Protein AF-A0AAJ7W5K9-F1 (afdb_monomer)

pLDDT: mean 84.94, std 16.73, range [29.72, 98.5]

Solvent-accessible surface area (backbone atoms only — not comparable to full-atom values): 31496 Å² total; per-residue (Å²): 106,70,68,23,54,50,36,10,40,60,56,40,20,33,66,52,28,54,67,78,50,39,48,65,75,85,79,36,46,39,30,51,79,92,48,77,44,82,56,71,60,30,31,34,37,40,25,32,12,73,35,24,55,42,35,50,53,42,47,45,66,69,56,42,80,28,51,64,42,31,40,33,37,27,51,53,60,54,71,65,61,38,67,85,38,70,91,73,50,80,58,95,84,55,58,57,45,77,42,70,26,41,55,98,82,34,57,38,73,62,19,32,53,51,39,50,52,49,49,60,53,29,58,69,40,43,66,81,27,35,38,39,36,35,42,27,45,88,19,57,44,57,69,36,24,50,50,92,76,46,50,72,63,60,54,49,52,54,52,50,52,40,55,76,65,70,50,51,70,69,58,50,48,35,39,54,24,51,56,26,61,39,22,35,18,37,41,43,60,32,24,48,62,20,37,35,38,35,40,30,33,40,33,63,52,84,63,59,78,61,53,52,69,45,9,28,67,26,58,51,86,56,44,79,46,31,54,58,53,32,47,75,71,72,46,48,87,80,51,54,68,54,56,50,53,55,52,69,53,80,72,88,59,101,80,46,87,58,40,43,97,88,52,44,46,73,51,51,49,79,42,79,68,30,38,33,61,56,17,51,47,27,22,40,57,40,29,46,76,71,64,28,42,60,43,83,59,46,42,52,24,51,47,51,42,69,60,48,19,47,53,50,35,45,51,57,49,45,53,50,34,34,74,72,64,76,42,51,72,62,59,45,41,69,73,22,50,80,36,88,47,58,56,43,50,74,69,53,56,62,69,68,61,68,64,82,78,61,43,78,76,18,34,33,42,37,35,16,18,45,60,51,81,75,90,47,90,89,19,44,18,27,55,27,37,48,26,13,45,49,28,3,46,42,36,37,53,48,35,70,76,38,61,73,52,56,50,40,50,56,38,36,39,26,26,29,37,35,5,36,14,70,78,32,67,33,6,18,15,50,18,29,48,52,54,47,56,39,52,56,50,50,42,54,52,39,50,52,53,26,56,54,30,46,54,51,22,59,52,31,48,72,76,41,60,88,39,71,67,26,54,50,34,44,47,54,25,50,53,34,47,54,52,39,54,56,44,66,64,46,32,63,72,57,17,62,76,49,39,25,45,45,61,30,45,57,38,30,54,82,26,71,49,51,35,78,33,55,89,87,71,18,49,50,61,19,47,36,29,31,44,34,40,38,40,42,30,67,69,75,88,84,74,85,72,77,65,76,82,81,73,92,68,94,87,79,71,68,60,72,86,53,93,82,61,79,67,77,52,75,79,86,91,85,79,91,82,85,95,82,92,80,92,78,77,82,80,76,89,43,74,112

Foldseek 3Di:
DLLLLQLLLVLFFLQCLCVVQWDDPLPFWIDGNNDIDGQDLFEEEEEEELSQLNNVQSVCVRNPSSYQAAEYEYAPCSQVVCVVPPVSHRDPPDRYDYHHADDPLAGDVSLQVVLVVLLVVLLPHDLSHEYEYEYEPSGLRSNDHFDPLDDSVLLVVLLVLCVVLVHDPVLSLLLNQLRGCQAQQNSVVSNPPHFYEYEYQAQAFPDDLCCGSRNSRWHDPSNLCNLVSCVVSVNNVVHDPSSNVSSPDDDPDPPPPQADPVRHGPRYHYDHSHAQVSSLVSSCVSCVVVLAAEQEFAQAFEEALLLLLLVVLLLVLVLVCCLVVVDPLVVSQVVQCPRPGTHDDPVSSVVSDDPNVNPASWYKYKYFHAYDWDDLVPAAFASQQLSQLSNLVSNLVSCVVPVVCLLKWKKKHKFFSFLDGDNYLGGHFMHGNCQQVVLVVVLVVLVVVLVVLVVVLVVCCVVPVPDPVNVVSVVSNVVSVVVNVLSVCLRSVNNSVNVHSQSNCCFKPVNPGTHGDDDPRSGSSRGNGMMMMMIMHGDDDPPVPPLDPPDDDPDDFRDDPPPQDSDGGDDDDDDDDDDDDDDDRDDNIDGD

Structure (mmCIF, N/CA/C/O backbone):
data_AF-A0AAJ7W5K9-F1
#
_entry.id   AF-A0AAJ7W5K9-F1
#
loop_
_atom_site.group_PDB
_atom_site.id
_atom_site.type_symbol
_atom_site.label_atom_id
_atom_site.label_alt_id
_atom_site.label_comp_id
_atom_site.label_asym_id
_atom_site.label_entity_id
_atom_site.label_seq_id
_atom_site.pdbx_PDB_ins_code
_atom_site.Cartn_x
_atom_site.Cartn_y
_atom_site.Cartn_z
_atom_site.occupancy
_atom_site.B_iso_or_equiv
_atom_site.auth_seq_id
_atom_site.auth_comp_id
_atom_site.auth_asym_id
_atom_site.auth_atom_id
_atom_site.pdbx_PDB_model_num
ATOM 1 N N . MET A 1 1 ? -10.474 -12.297 10.422 1.00 92.81 1 MET A N 1
ATOM 2 C CA . MET A 1 1 ? -10.130 -11.018 9.755 1.00 92.81 1 MET A CA 1
ATOM 3 C C . MET A 1 1 ? -8.631 -10.937 9.524 1.00 92.81 1 MET A C 1
ATOM 5 O O . MET A 1 1 ? -8.267 -10.873 8.363 1.00 92.81 1 MET A O 1
ATOM 9 N N . LYS A 1 2 ? -7.778 -11.075 10.556 1.00 94.50 2 LYS A N 1
ATOM 10 C CA . LYS A 1 2 ? -6.314 -11.224 10.390 1.00 94.50 2 LYS A CA 1
ATOM 11 C C . LYS A 1 2 ? -5.914 -12.213 9.283 1.00 94.50 2 LYS A C 1
ATOM 13 O O . LYS A 1 2 ? -5.327 -11.788 8.301 1.00 94.50 2 LYS A O 1
ATOM 18 N N . THR A 1 3 ? -6.386 -13.462 9.347 1.00 94.44 3 THR A N 1
ATOM 19 C CA . THR A 1 3 ? -6.136 -14.495 8.315 1.00 94.44 3 THR A CA 1
ATOM 20 C C . THR A 1 3 ? -6.536 -14.078 6.895 1.00 94.44 3 THR A C 1
ATOM 22 O O . THR A 1 3 ? -5.934 -14.515 5.922 1.00 94.44 3 THR A O 1
ATOM 25 N N . ILE A 1 4 ? -7.560 -13.230 6.759 1.00 96.25 4 ILE A N 1
ATOM 26 C CA . ILE A 1 4 ? -8.018 -12.732 5.457 1.00 96.25 4 ILE A CA 1
ATOM 27 C C . ILE A 1 4 ? -7.024 -11.696 4.914 1.00 96.25 4 ILE A C 1
ATOM 29 O O . ILE A 1 4 ? -6.651 -11.788 3.750 1.00 96.25 4 ILE A O 1
ATOM 33 N N . ILE A 1 5 ? -6.565 -10.754 5.749 1.00 96.12 5 ILE A N 1
ATOM 34 C CA . ILE A 1 5 ? -5.514 -9.796 5.364 1.00 96.12 5 ILE A CA 1
ATOM 35 C C . ILE A 1 5 ? -4.203 -10.525 5.057 1.00 96.12 5 ILE A C 1
ATOM 37 O O . ILE A 1 5 ? -3.602 -10.256 4.024 1.00 96.12 5 ILE A O 1
ATOM 41 N N . GLU A 1 6 ? -3.790 -11.478 5.898 1.00 94.50 6 GLU A N 1
ATOM 42 C CA . GLU A 1 6 ? -2.578 -12.283 5.679 1.00 94.50 6 GLU A CA 1
ATOM 43 C C . GLU A 1 6 ? -2.613 -12.996 4.325 1.00 94.50 6 GLU A C 1
ATOM 45 O O . GLU A 1 6 ? -1.640 -12.941 3.582 1.00 94.50 6 GLU A O 1
ATOM 50 N N . ALA A 1 7 ? -3.750 -13.591 3.954 1.00 94.94 7 ALA A N 1
ATOM 51 C CA . ALA A 1 7 ? -3.911 -14.212 2.642 1.00 94.94 7 ALA A CA 1
ATOM 52 C C . ALA A 1 7 ? -3.833 -13.202 1.485 1.00 94.94 7 ALA A C 1
ATOM 54 O O . ALA A 1 7 ? -3.298 -13.527 0.425 1.00 94.94 7 ALA A O 1
ATOM 55 N N . GLY A 1 8 ? -4.341 -11.981 1.683 1.00 95.06 8 GLY A N 1
ATOM 56 C CA . GLY A 1 8 ? -4.181 -10.893 0.722 1.00 95.06 8 GLY A CA 1
ATOM 57 C C . GLY A 1 8 ? -2.715 -10.515 0.515 1.00 95.06 8 GLY A C 1
ATOM 58 O O . GLY A 1 8 ? -2.269 -10.424 -0.623 1.00 95.06 8 GLY A O 1
ATOM 59 N N . VAL A 1 9 ? -1.952 -10.380 1.602 1.00 93.25 9 VAL A N 1
ATOM 60 C CA . VAL A 1 9 ? -0.504 -10.102 1.579 1.00 93.25 9 VAL A CA 1
ATOM 61 C C . VAL A 1 9 ? 0.281 -11.247 0.934 1.00 93.25 9 VAL A C 1
ATOM 63 O O . VAL A 1 9 ? 1.141 -11.004 0.091 1.00 93.25 9 VAL A O 1
ATOM 66 N N . GLU A 1 10 ? -0.037 -12.496 1.276 1.00 91.19 10 GLU A N 1
ATOM 67 C CA . GLU A 1 10 ? 0.596 -13.699 0.720 1.00 91.19 10 GLU A CA 1
ATOM 68 C C . GLU A 1 10 ? 0.421 -13.773 -0.807 1.00 91.19 10 GLU A C 1
ATOM 70 O O . GLU A 1 10 ? 1.362 -14.095 -1.535 1.00 91.19 10 GLU A O 1
ATOM 75 N N . LYS A 1 11 ? -0.772 -13.417 -1.308 1.00 91.94 11 LYS A N 1
ATOM 76 C CA . LYS A 1 11 ? -1.109 -13.419 -2.743 1.00 91.94 11 LYS A CA 1
ATOM 77 C C . LYS A 1 11 ? -0.195 -12.509 -3.569 1.00 91.94 11 LYS A C 1
ATOM 79 O O . LYS A 1 11 ? 0.104 -12.833 -4.717 1.00 91.94 11 LYS A O 1
ATOM 84 N N . VAL A 1 12 ? 0.248 -11.401 -2.977 1.00 91.12 12 VAL A N 1
ATOM 85 C CA . VAL A 1 12 ? 1.093 -10.366 -3.599 1.00 91.12 12 VAL A CA 1
ATOM 86 C C . VAL A 1 12 ? 2.512 -10.351 -3.028 1.00 91.12 12 VAL A C 1
ATOM 88 O O . VAL A 1 12 ? 3.238 -9.365 -3.162 1.00 91.12 12 VAL A O 1
ATOM 91 N N . ASN A 1 13 ? 2.932 -11.424 -2.360 1.00 88.56 13 ASN A N 1
ATOM 92 C CA . ASN A 1 13 ? 4.247 -11.492 -1.743 1.00 88.56 13 ASN A CA 1
ATOM 93 C C . ASN A 1 13 ? 5.349 -11.441 -2.815 1.00 88.56 13 ASN A C 1
ATOM 95 O O . ASN A 1 13 ? 5.382 -12.270 -3.725 1.00 88.56 13 ASN A O 1
ATOM 99 N N . ALA A 1 14 ? 6.290 -10.504 -2.682 1.00 82.00 14 ALA A N 1
ATOM 100 C CA . ALA A 1 14 ? 7.359 -10.272 -3.654 1.00 82.00 14 ALA A CA 1
ATOM 101 C C . ALA A 1 14 ? 8.188 -11.532 -3.979 1.00 82.00 14 ALA A C 1
ATOM 103 O O . ALA A 1 14 ? 8.672 -11.693 -5.096 1.00 82.00 14 ALA A O 1
ATOM 104 N N . SER A 1 15 ? 8.343 -12.455 -3.027 1.00 75.94 15 SER A N 1
ATOM 105 C CA . SER A 1 15 ? 9.139 -13.673 -3.224 1.00 75.94 15 SER A CA 1
ATOM 106 C C . SER A 1 15 ? 8.431 -14.760 -4.044 1.00 75.94 15 SER A C 1
ATOM 108 O O . SER A 1 15 ? 9.099 -15.571 -4.689 1.00 75.94 15 SER A O 1
ATOM 110 N N . THR A 1 16 ? 7.096 -14.780 -4.051 1.00 81.56 16 THR A N 1
ATOM 111 C CA . THR A 1 16 ? 6.290 -15.841 -4.681 1.00 81.56 16 THR A CA 1
ATOM 112 C C . THR A 1 16 ? 5.484 -15.342 -5.874 1.00 81.56 16 THR A C 1
ATOM 114 O O . THR A 1 16 ? 5.253 -16.106 -6.813 1.00 81.56 16 THR A O 1
ATOM 117 N N . VAL A 1 17 ? 5.109 -14.059 -5.896 1.00 86.62 17 VAL A N 1
ATOM 118 C CA . VAL A 1 17 ? 4.252 -13.474 -6.934 1.00 86.62 17 VAL A CA 1
ATOM 119 C C . VAL A 1 17 ? 4.849 -13.656 -8.327 1.00 86.62 17 VAL A C 1
ATOM 121 O O . VAL A 1 17 ? 4.151 -14.041 -9.265 1.00 86.62 17 VAL A O 1
ATOM 124 N N . LEU A 1 18 ? 6.170 -13.505 -8.448 1.00 84.75 18 LEU A N 1
ATOM 125 C CA . LEU A 1 18 ? 6.871 -13.677 -9.712 1.00 84.75 18 LEU A CA 1
ATOM 126 C C . LEU A 1 18 ? 6.739 -15.110 -10.242 1.00 84.75 18 LEU A C 1
ATOM 128 O O . LEU A 1 18 ? 6.499 -15.295 -11.429 1.00 84.75 18 LEU A O 1
ATOM 132 N N . LEU A 1 19 ? 6.831 -16.119 -9.371 1.00 80.31 19 LEU A N 1
ATOM 133 C CA . LEU A 1 19 ? 6.730 -17.534 -9.751 1.00 80.31 19 LEU A CA 1
ATOM 134 C C . LEU A 1 19 ? 5.315 -17.917 -10.207 1.00 80.31 19 LEU A C 1
ATOM 136 O O . LEU A 1 19 ? 5.147 -18.828 -11.014 1.00 80.31 19 LEU A O 1
ATOM 140 N N . ASN A 1 20 ? 4.300 -17.201 -9.720 1.00 83.75 20 ASN A N 1
ATOM 141 C CA . ASN A 1 20 ? 2.912 -17.399 -10.132 1.00 83.75 20 ASN A CA 1
ATOM 142 C C . ASN A 1 20 ? 2.609 -16.740 -11.488 1.00 83.75 20 ASN A C 1
ATOM 144 O O . ASN A 1 20 ? 1.777 -17.240 -12.246 1.00 83.75 20 ASN A O 1
ATOM 148 N N . LYS A 1 21 ? 3.277 -15.621 -11.798 1.00 87.94 21 LYS A N 1
ATOM 149 C CA . LYS A 1 21 ? 3.023 -14.796 -12.995 1.00 87.94 21 LYS A CA 1
ATOM 150 C C . LYS A 1 21 ? 3.964 -15.093 -14.163 1.00 87.94 21 LYS A C 1
ATOM 152 O O . LYS A 1 21 ? 3.601 -14.856 -15.316 1.00 87.94 21 LYS A O 1
ATOM 157 N N . ILE A 1 22 ? 5.162 -15.592 -13.871 1.00 91.12 22 ILE A N 1
ATOM 158 C CA . ILE A 1 22 ? 6.223 -15.843 -14.842 1.00 91.12 22 ILE A CA 1
ATOM 159 C C . ILE A 1 22 ? 6.596 -17.321 -14.810 1.00 91.12 22 ILE A C 1
ATOM 161 O O . ILE A 1 22 ? 7.045 -17.849 -13.795 1.00 91.12 22 ILE A O 1
ATOM 165 N N . LYS A 1 23 ? 6.447 -17.990 -15.954 1.00 92.31 23 LYS A N 1
ATOM 166 C CA . LYS A 1 23 ? 6.770 -19.410 -16.121 1.00 92.31 23 LYS A CA 1
ATOM 167 C C . LYS A 1 23 ? 8.027 -19.564 -16.961 1.00 92.31 23 LYS A C 1
ATOM 169 O O . LYS A 1 23 ? 8.126 -18.978 -18.034 1.00 92.31 23 LYS A O 1
ATOM 174 N N . PHE A 1 24 ? 8.963 -20.387 -16.509 1.00 93.81 24 PHE A N 1
ATOM 175 C CA . PHE A 1 24 ? 10.160 -20.737 -17.270 1.00 93.81 24 PHE A CA 1
ATOM 176 C C . PHE A 1 24 ? 10.166 -22.236 -17.570 1.00 93.81 24 PHE A C 1
ATOM 178 O O . PHE A 1 24 ? 9.921 -23.045 -16.679 1.00 93.81 24 PHE A O 1
ATOM 185 N N . ASP A 1 25 ? 10.457 -22.612 -18.816 1.00 93.38 25 ASP A N 1
ATOM 186 C CA . ASP A 1 25 ? 10.503 -24.017 -19.254 1.00 93.38 25 ASP A CA 1
ATOM 187 C C . ASP A 1 25 ? 11.770 -24.775 -18.802 1.00 93.38 25 ASP A C 1
ATOM 189 O O . ASP A 1 25 ? 11.953 -25.947 -19.133 1.00 93.38 25 ASP A O 1
ATOM 193 N N . GLY A 1 26 ? 12.670 -24.103 -18.076 1.00 90.88 26 GLY A N 1
ATOM 194 C CA . GLY A 1 26 ? 13.946 -24.652 -17.618 1.00 90.88 26 GLY A CA 1
ATOM 195 C C . GLY A 1 26 ? 15.050 -24.659 -18.681 1.00 90.88 26 GLY A C 1
ATOM 196 O O . GLY A 1 26 ? 16.165 -25.090 -18.386 1.00 90.88 26 GLY A O 1
ATOM 197 N N . LYS A 1 27 ? 14.774 -24.202 -19.909 1.00 91.88 27 LYS A N 1
ATOM 198 C CA . LYS A 1 27 ? 15.709 -24.269 -21.041 1.00 91.88 27 LYS A CA 1
ATOM 199 C C . LYS A 1 27 ? 15.953 -22.925 -21.706 1.00 91.88 27 LYS A C 1
ATOM 201 O O . LYS A 1 27 ? 17.101 -22.515 -21.830 1.00 91.88 27 LYS A O 1
ATOM 206 N N . SER A 1 28 ? 14.910 -22.285 -22.225 1.00 94.25 28 SER A N 1
ATOM 207 C CA . SER A 1 28 ? 15.066 -21.065 -23.026 1.00 94.25 28 SER A CA 1
ATOM 208 C C . SER A 1 28 ? 13.799 -20.241 -23.188 1.00 94.25 28 SER A C 1
ATOM 210 O O . SER A 1 28 ? 13.882 -19.155 -23.744 1.00 94.25 28 SER A O 1
ATOM 212 N N . THR A 1 29 ? 12.638 -20.708 -22.739 1.00 96.31 29 THR A N 1
ATOM 213 C CA . THR A 1 29 ? 11.380 -19.986 -22.953 1.00 96.31 29 THR A CA 1
ATOM 214 C C . THR A 1 29 ? 10.863 -19.462 -21.631 1.00 96.31 29 THR A C 1
ATOM 216 O O . THR A 1 29 ? 10.469 -20.234 -20.756 1.00 96.31 29 THR A O 1
ATOM 219 N N . LEU A 1 30 ? 10.841 -18.139 -21.502 1.00 95.75 30 LEU A N 1
ATOM 220 C CA . LEU A 1 30 ? 10.182 -17.441 -20.410 1.00 95.75 30 LEU A CA 1
ATOM 221 C C . LEU A 1 30 ? 8.817 -16.961 -20.891 1.00 95.75 30 LEU A C 1
ATOM 223 O O . LEU A 1 30 ? 8.722 -16.318 -21.930 1.00 95.75 30 LEU A O 1
ATOM 227 N N . THR A 1 31 ? 7.766 -17.267 -20.148 1.00 95.00 31 THR A N 1
ATOM 228 C CA . THR A 1 31 ? 6.405 -16.817 -20.430 1.00 95.00 31 THR A CA 1
ATOM 229 C C . THR A 1 31 ? 5.984 -15.853 -19.334 1.00 95.00 31 THR A C 1
ATOM 231 O O . THR A 1 31 ? 5.966 -16.239 -18.165 1.00 95.00 31 THR A O 1
ATOM 234 N N . VAL A 1 32 ? 5.664 -14.616 -19.702 1.00 92.44 32 VAL A N 1
ATOM 235 C CA . VAL A 1 32 ? 5.084 -13.613 -18.801 1.00 92.44 32 VAL A CA 1
ATOM 236 C C . VAL A 1 32 ? 3.654 -13.388 -19.267 1.00 92.44 32 VAL A C 1
ATOM 238 O O . VAL A 1 32 ? 3.445 -12.961 -20.403 1.00 92.44 32 VAL A O 1
ATOM 241 N N . GLN A 1 33 ? 2.681 -13.731 -18.419 1.00 84.62 33 GLN A N 1
ATOM 242 C CA . GLN A 1 33 ? 1.271 -13.820 -18.825 1.00 84.62 33 GLN A CA 1
ATOM 243 C C . GLN A 1 33 ? 1.122 -14.704 -20.082 1.00 84.62 33 GLN A C 1
ATOM 245 O O . GLN A 1 33 ? 1.426 -15.893 -20.009 1.00 84.62 33 GLN A O 1
ATOM 250 N N . ASP A 1 34 ? 0.736 -14.135 -21.227 1.00 86.44 34 ASP A N 1
ATOM 251 C CA . ASP A 1 34 ? 0.563 -14.857 -22.497 1.00 86.44 34 ASP A CA 1
ATOM 252 C C . ASP A 1 34 ? 1.719 -14.644 -23.494 1.00 86.44 34 ASP A C 1
ATOM 254 O O . ASP A 1 34 ? 1.745 -15.240 -24.574 1.00 86.44 34 ASP A O 1
ATOM 258 N N . THR A 1 35 ? 2.711 -13.817 -23.144 1.00 94.31 35 THR A N 1
ATOM 259 C CA . THR A 1 35 ? 3.829 -13.464 -24.034 1.00 94.31 35 THR A CA 1
ATOM 260 C C . THR A 1 35 ? 5.053 -14.327 -23.757 1.00 94.31 35 THR A C 1
ATOM 262 O O . THR A 1 35 ? 5.442 -14.533 -22.606 1.00 94.31 35 THR A O 1
ATOM 265 N N . LYS A 1 36 ? 5.689 -14.831 -24.820 1.00 95.94 36 LYS A N 1
ATOM 266 C CA . LYS A 1 36 ? 6.873 -15.696 -24.739 1.00 95.94 36 LYS A CA 1
ATOM 267 C C . LYS A 1 36 ? 8.135 -14.959 -25.169 1.00 95.94 36 LYS A C 1
ATOM 269 O O . LYS A 1 36 ? 8.193 -14.388 -26.254 1.00 95.94 36 LYS A O 1
ATOM 274 N N . TYR A 1 37 ? 9.179 -15.087 -24.362 1.00 96.12 37 TYR A N 1
ATOM 275 C CA . TYR A 1 37 ? 10.507 -14.541 -24.602 1.00 96.12 37 TYR A CA 1
ATOM 276 C C . TYR A 1 37 ? 11.535 -15.658 -24.674 1.00 96.12 37 TYR A C 1
ATOM 278 O O . TYR A 1 37 ? 11.587 -16.541 -23.813 1.00 96.12 37 TYR A O 1
ATOM 286 N N . LYS A 1 38 ? 12.388 -15.600 -25.696 1.00 96.38 38 LYS A N 1
ATOM 287 C CA . LYS A 1 38 ? 13.471 -16.561 -25.877 1.00 96.38 38 LYS A CA 1
ATOM 288 C C . LYS A 1 38 ? 14.734 -16.071 -25.174 1.00 96.38 38 LYS A C 1
ATOM 290 O O . LYS A 1 38 ? 15.353 -15.098 -25.593 1.00 96.38 38 LYS A O 1
ATOM 295 N N . LEU A 1 39 ? 15.130 -16.782 -24.129 1.00 95.69 39 LEU A N 1
ATOM 296 C CA . LEU A 1 39 ? 16.337 -16.541 -23.357 1.00 95.69 39 LEU A CA 1
ATOM 297 C C . LEU A 1 39 ? 17.521 -17.300 -23.967 1.00 95.69 39 LEU A C 1
ATOM 299 O O . LEU A 1 39 ? 17.463 -18.506 -24.200 1.00 95.69 39 LEU A O 1
ATOM 303 N N . GLN A 1 40 ? 18.631 -16.599 -24.166 1.00 93.81 40 GLN A N 1
ATOM 304 C CA . GLN A 1 40 ? 19.869 -17.105 -24.766 1.00 93.81 40 GLN A CA 1
ATOM 305 C C . GLN A 1 40 ? 21.089 -16.517 -24.047 1.00 93.81 40 GLN A C 1
ATOM 307 O O . GLN A 1 40 ? 21.958 -15.919 -24.674 1.00 93.81 40 GLN A O 1
ATOM 312 N N . TYR A 1 41 ? 21.147 -16.643 -22.715 1.00 94.56 41 TYR A N 1
ATOM 313 C CA . TYR A 1 41 ? 22.220 -16.041 -21.906 1.00 94.56 41 TYR A CA 1
ATOM 314 C C . TYR A 1 41 ? 22.371 -14.537 -22.159 1.00 94.56 41 TYR A C 1
ATOM 316 O O . TYR A 1 41 ? 23.472 -14.018 -22.275 1.00 94.56 41 TYR A O 1
ATOM 324 N N . ASN A 1 42 ? 21.249 -13.853 -22.328 1.00 95.75 42 ASN A N 1
ATOM 325 C CA . ASN A 1 42 ? 21.120 -12.497 -22.856 1.00 95.75 42 ASN A CA 1
ATOM 326 C C . ASN A 1 42 ? 20.235 -11.626 -21.953 1.00 95.75 42 ASN A C 1
ATOM 328 O O . ASN A 1 42 ? 19.718 -10.610 -22.401 1.00 95.75 42 ASN A O 1
ATOM 332 N N . VAL A 1 43 ? 20.000 -12.057 -20.709 1.00 97.81 43 VAL A N 1
ATOM 333 C CA . VAL A 1 43 ? 19.086 -11.369 -19.799 1.00 97.81 43 VAL A CA 1
ATOM 334 C C . VAL A 1 43 ? 19.861 -10.447 -18.877 1.00 97.81 43 VAL A C 1
ATOM 336 O O . VAL A 1 43 ? 20.842 -10.841 -18.248 1.00 97.81 43 VAL A O 1
ATOM 339 N N . HIS A 1 44 ? 19.386 -9.220 -18.770 1.00 98.12 44 HIS A N 1
ATOM 340 C CA . HIS A 1 44 ? 19.903 -8.178 -17.903 1.00 98.12 44 HIS A CA 1
ATOM 341 C C . HIS A 1 44 ? 18.783 -7.734 -16.974 1.00 98.12 44 HIS A C 1
ATOM 343 O O . HIS A 1 44 ? 17.611 -7.825 -17.333 1.00 98.12 44 HIS A O 1
ATOM 349 N N . MET A 1 45 ? 19.128 -7.259 -15.783 1.00 96.75 45 MET A N 1
ATOM 350 C CA . MET A 1 45 ? 18.132 -6.808 -14.818 1.00 96.75 45 MET A CA 1
ATOM 351 C C . MET A 1 45 ? 18.563 -5.506 -14.165 1.00 96.75 45 MET A C 1
ATOM 353 O O . MET A 1 45 ? 19.705 -5.370 -13.727 1.00 96.75 45 MET A O 1
ATOM 357 N N . ILE A 1 46 ? 17.644 -4.557 -14.069 1.00 96.75 46 ILE A N 1
ATOM 358 C CA . ILE A 1 46 ? 17.821 -3.341 -13.287 1.00 96.75 46 ILE A CA 1
ATOM 359 C C . ILE A 1 46 ? 16.556 -3.141 -12.462 1.00 96.75 46 ILE A C 1
ATOM 361 O O . ILE A 1 46 ? 15.459 -3.258 -12.994 1.00 96.75 46 ILE A O 1
ATOM 365 N N . GLY A 1 47 ? 16.678 -2.862 -11.170 1.00 94.50 47 GLY A N 1
ATOM 366 C CA . GLY A 1 47 ? 15.513 -2.703 -10.313 1.00 94.50 47 GLY A CA 1
ATOM 367 C C . GLY A 1 47 ? 15.688 -1.652 -9.239 1.00 94.50 47 GLY A C 1
ATOM 368 O O . GLY A 1 47 ? 16.777 -1.492 -8.695 1.00 94.50 47 GLY A O 1
ATOM 369 N N . TRP A 1 48 ? 14.602 -0.963 -8.913 1.00 92.25 48 TRP A N 1
ATOM 370 C CA . TRP A 1 48 ? 14.546 -0.007 -7.816 1.00 92.25 48 TRP A CA 1
ATOM 371 C C . TRP A 1 48 ? 13.470 -0.426 -6.822 1.00 92.25 48 TRP A C 1
ATOM 373 O O . TRP A 1 48 ? 12.395 -0.865 -7.229 1.00 92.25 48 TRP A O 1
ATOM 383 N N . GLY A 1 49 ? 13.752 -0.217 -5.535 1.00 88.38 49 GLY A N 1
ATOM 384 C CA . GLY A 1 49 ? 12.762 -0.266 -4.457 1.00 88.38 49 GLY A CA 1
ATOM 385 C C . GLY A 1 49 ? 13.026 -1.350 -3.428 1.00 88.38 49 GLY A C 1
ATOM 386 O O . GLY A 1 49 ? 13.863 -2.226 -3.634 1.00 88.38 49 GLY A O 1
ATOM 387 N N . LYS A 1 50 ? 12.346 -1.271 -2.280 1.00 82.75 50 LYS A N 1
ATOM 388 C CA . LYS A 1 50 ? 12.597 -2.177 -1.144 1.00 82.75 50 LYS A CA 1
ATOM 389 C C . LYS A 1 50 ? 12.352 -3.638 -1.535 1.00 82.75 50 LYS A C 1
ATOM 391 O O . LYS A 1 50 ? 13.155 -4.512 -1.219 1.00 82.75 50 LYS A O 1
ATOM 396 N N . GLU A 1 51 ? 11.289 -3.879 -2.292 1.00 85.44 51 GLU A N 1
ATOM 397 C CA . GLU A 1 51 ? 10.843 -5.196 -2.747 1.00 85.44 51 GLU A CA 1
ATOM 398 C C . GLU A 1 51 ? 11.667 -5.709 -3.941 1.00 85.44 51 GLU A C 1
ATOM 400 O O . GLU A 1 51 ? 11.671 -6.909 -4.226 1.00 85.44 51 GLU A O 1
ATOM 405 N N . ALA A 1 52 ? 12.424 -4.832 -4.617 1.00 87.38 52 ALA A N 1
ATOM 406 C CA . ALA A 1 52 ? 13.229 -5.203 -5.777 1.00 87.38 52 ALA A CA 1
ATOM 407 C C . ALA A 1 52 ? 14.294 -6.255 -5.441 1.00 87.38 52 ALA A C 1
ATOM 409 O O . ALA A 1 52 ? 14.594 -7.086 -6.294 1.00 87.38 52 ALA A O 1
ATOM 410 N N . ILE A 1 53 ? 14.826 -6.273 -4.209 1.00 85.88 53 ILE A N 1
ATOM 411 C CA . ILE A 1 53 ? 15.768 -7.315 -3.758 1.00 85.88 53 ILE A CA 1
ATOM 412 C C . ILE A 1 53 ? 15.122 -8.695 -3.800 1.00 85.88 53 ILE A C 1
ATOM 414 O O . ILE A 1 53 ? 15.710 -9.627 -4.354 1.00 85.88 53 ILE A O 1
ATOM 418 N N . MET A 1 54 ? 13.917 -8.817 -3.239 1.00 84.88 54 MET A N 1
ATOM 419 C CA . MET A 1 54 ? 13.205 -10.091 -3.161 1.00 84.88 54 MET A CA 1
ATOM 420 C C . MET A 1 54 ? 12.804 -10.569 -4.555 1.00 84.88 54 MET A C 1
ATOM 422 O O . MET A 1 54 ? 13.063 -11.720 -4.909 1.00 84.88 54 MET A O 1
ATOM 426 N N . LEU A 1 55 ? 12.265 -9.664 -5.378 1.00 87.94 55 LEU A N 1
ATOM 427 C CA . LEU A 1 55 ? 11.906 -9.966 -6.763 1.00 87.94 55 LEU A CA 1
ATOM 428 C C . LEU A 1 55 ? 13.124 -10.363 -7.593 1.00 87.94 55 LEU A C 1
ATOM 430 O O . LEU A 1 55 ? 13.087 -11.366 -8.299 1.00 87.94 55 LEU A O 1
ATOM 434 N N . GLY A 1 56 ? 14.215 -9.605 -7.501 1.00 89.62 56 GLY A N 1
ATOM 435 C CA . GLY A 1 56 ? 15.415 -9.865 -8.282 1.00 89.62 56 GLY A CA 1
ATOM 436 C C . GLY A 1 56 ? 16.114 -11.162 -7.879 1.00 89.62 56 GLY A C 1
ATOM 437 O O . GLY A 1 56 ? 16.555 -11.906 -8.753 1.00 89.62 56 GLY A O 1
ATOM 438 N N . GLY A 1 57 ? 16.150 -11.489 -6.583 1.00 88.25 57 GLY A N 1
ATOM 439 C CA . GLY A 1 57 ? 16.655 -12.777 -6.102 1.00 88.25 57 GLY A CA 1
ATOM 440 C C . GLY A 1 57 ? 15.794 -13.960 -6.562 1.00 88.25 57 GLY A C 1
ATOM 441 O O . GLY A 1 57 ? 16.323 -14.970 -7.034 1.00 88.25 57 GLY A O 1
ATOM 442 N N . ALA A 1 58 ? 14.463 -13.830 -6.494 1.00 87.56 58 ALA A N 1
ATOM 443 C CA . ALA A 1 58 ? 13.538 -14.839 -7.013 1.00 87.56 58 ALA A CA 1
ATOM 444 C C . ALA A 1 58 ? 13.673 -15.006 -8.536 1.00 87.56 58 ALA A C 1
ATOM 446 O O . ALA A 1 58 ? 13.685 -16.131 -9.041 1.00 87.56 58 ALA A O 1
ATOM 447 N N . PHE A 1 59 ? 13.846 -13.901 -9.263 1.00 90.62 59 PHE A N 1
ATOM 448 C CA . PHE A 1 59 ? 14.043 -13.898 -10.708 1.00 90.62 59 PHE A CA 1
ATOM 449 C C . PHE A 1 59 ? 15.360 -14.569 -11.110 1.00 90.62 59 PHE A C 1
ATOM 451 O O . PHE A 1 59 ? 15.356 -15.450 -11.968 1.00 90.62 59 PHE A O 1
ATOM 458 N N . GLU A 1 60 ? 16.476 -14.237 -10.452 1.00 91.62 60 GLU A N 1
ATOM 459 C CA . GLU A 1 60 ? 17.766 -14.904 -10.673 1.00 91.62 60 GLU A CA 1
ATOM 460 C C . GLU A 1 60 ? 17.669 -16.410 -10.406 1.00 91.62 60 GLU A C 1
ATOM 462 O O . GLU A 1 60 ? 18.179 -17.207 -11.193 1.00 91.62 60 GLU A O 1
ATOM 467 N N . LYS A 1 61 ? 16.962 -16.823 -9.347 1.00 89.31 61 LYS A N 1
ATOM 468 C CA . LYS A 1 61 ? 16.720 -18.245 -9.067 1.00 89.31 61 LYS A CA 1
ATOM 469 C C . LYS A 1 61 ? 15.911 -18.925 -10.176 1.00 89.31 61 LYS A C 1
ATOM 471 O O . LYS A 1 61 ? 16.186 -20.082 -10.486 1.00 89.31 61 LYS A O 1
ATOM 476 N N . LEU A 1 62 ? 14.938 -18.225 -10.761 1.00 90.38 62 LEU A N 1
ATOM 477 C CA . LEU A 1 62 ? 14.073 -18.751 -11.818 1.00 90.38 62 LEU A CA 1
ATOM 478 C C . LEU A 1 62 ? 14.826 -18.961 -13.140 1.00 90.38 62 LEU A C 1
ATOM 480 O O . LEU A 1 62 ? 14.713 -20.029 -13.737 1.00 90.38 62 LEU A O 1
ATOM 484 N N . ILE A 1 63 ? 15.587 -17.962 -13.603 1.00 92.44 63 ILE A N 1
ATOM 485 C CA . ILE A 1 63 ? 16.240 -18.001 -14.928 1.00 92.44 63 ILE A CA 1
ATOM 486 C C . ILE A 1 63 ? 17.703 -18.467 -14.881 1.00 92.44 63 ILE A C 1
ATOM 488 O O . ILE A 1 63 ? 18.303 -18.774 -15.915 1.00 92.44 63 ILE A O 1
ATOM 492 N N . GLY A 1 64 ? 18.301 -18.513 -13.691 1.00 90.75 64 GLY A N 1
ATOM 493 C CA . GLY A 1 64 ? 19.658 -18.983 -13.441 1.00 90.75 64 GLY A CA 1
ATOM 494 C C . GLY A 1 64 ? 20.697 -18.321 -14.345 1.00 90.75 64 GLY A C 1
ATOM 495 O O . GLY A 1 64 ? 20.789 -17.100 -14.462 1.00 90.75 64 GLY A O 1
ATOM 496 N N . LYS A 1 65 ? 21.474 -19.158 -15.037 1.00 92.19 65 LYS A N 1
ATOM 497 C CA . LYS A 1 65 ? 22.576 -18.753 -15.925 1.00 92.19 65 LYS A CA 1
ATOM 498 C C . LYS A 1 65 ? 22.169 -17.847 -17.095 1.00 92.19 65 LYS A C 1
ATOM 500 O O . LYS A 1 65 ? 23.054 -17.306 -17.750 1.00 92.19 65 LYS A O 1
ATOM 505 N N . HIS A 1 66 ? 20.872 -17.688 -17.377 1.00 95.69 66 HIS A N 1
ATOM 506 C CA . HIS A 1 66 ? 20.418 -16.753 -18.405 1.00 95.69 66 HIS A CA 1
ATOM 507 C C . HIS A 1 66 ? 20.608 -15.288 -18.001 1.00 95.69 66 HIS A C 1
ATOM 509 O O . HIS A 1 66 ? 20.769 -14.447 -18.889 1.00 95.69 66 HIS A O 1
ATOM 515 N N . LEU A 1 67 ? 20.637 -14.993 -16.694 1.00 96.25 67 LEU A N 1
ATOM 516 C CA . LEU A 1 67 ? 21.002 -13.678 -16.182 1.00 96.25 67 LEU A CA 1
ATOM 517 C C . LEU A 1 67 ? 22.498 -13.442 -16.429 1.00 96.25 67 LEU A C 1
ATOM 519 O O . LEU A 1 67 ? 23.343 -14.177 -15.929 1.00 96.25 67 LEU A O 1
ATOM 523 N N . LYS A 1 68 ? 22.846 -12.408 -17.192 1.00 96.25 68 LYS A N 1
ATOM 524 C CA . LYS A 1 68 ? 24.226 -11.942 -17.382 1.00 96.25 68 LYS A CA 1
ATOM 525 C C . LYS A 1 68 ? 24.662 -11.045 -16.230 1.00 96.25 68 LYS A C 1
ATOM 527 O O . LYS A 1 68 ? 25.742 -11.241 -15.677 1.00 96.25 68 LYS A O 1
ATOM 532 N N . LYS A 1 69 ? 23.828 -10.059 -15.885 1.00 95.81 69 LYS A N 1
ATOM 533 C CA . LYS A 1 69 ? 24.115 -9.045 -14.866 1.00 95.81 69 LYS A CA 1
ATOM 534 C C . LYS A 1 69 ? 22.826 -8.433 -14.324 1.00 95.81 69 LYS A C 1
ATOM 536 O O . LYS A 1 69 ? 21.916 -8.136 -15.098 1.00 95.81 69 LYS A O 1
ATOM 541 N N . GLY A 1 70 ? 22.795 -8.189 -13.017 1.00 95.50 70 GLY A N 1
ATOM 542 C CA . GLY A 1 70 ? 21.741 -7.432 -12.346 1.00 95.50 70 GLY A CA 1
ATOM 543 C C . GLY A 1 70 ? 22.266 -6.185 -11.630 1.00 95.50 70 GLY A C 1
ATOM 544 O O . GLY A 1 70 ? 23.406 -6.180 -11.166 1.00 95.50 70 GLY A O 1
ATOM 545 N N . TRP A 1 71 ? 21.427 -5.159 -11.497 1.00 95.25 71 TRP A N 1
ATOM 546 C CA . TRP A 1 71 ? 21.624 -4.003 -10.617 1.00 95.25 71 TRP A CA 1
ATOM 547 C C . TRP A 1 71 ? 20.348 -3.767 -9.808 1.00 95.25 71 TRP A C 1
ATOM 549 O O . TRP A 1 71 ? 19.318 -3.459 -10.396 1.00 95.25 71 TRP A O 1
ATOM 559 N N . LEU A 1 72 ? 20.393 -3.900 -8.483 1.00 93.25 72 LEU A N 1
ATOM 560 C CA . LEU A 1 72 ? 19.240 -3.650 -7.610 1.00 93.25 72 LEU A CA 1
ATOM 561 C C . LEU A 1 72 ? 19.557 -2.524 -6.631 1.00 93.25 72 LEU A C 1
ATOM 563 O O . LEU A 1 72 ? 20.545 -2.578 -5.897 1.00 93.25 72 LEU A O 1
ATOM 567 N N . ILE A 1 73 ? 18.718 -1.496 -6.648 1.00 92.75 73 ILE A N 1
ATOM 568 C CA . ILE A 1 73 ? 18.922 -0.230 -5.960 1.00 92.75 73 ILE A CA 1
ATOM 569 C C . ILE A 1 73 ? 17.850 -0.101 -4.889 1.00 92.75 73 ILE A C 1
ATOM 571 O O . ILE A 1 73 ? 16.655 -0.106 -5.183 1.00 92.75 73 ILE A O 1
ATOM 575 N N . VAL A 1 74 ? 18.283 0.037 -3.642 1.00 89.69 74 VAL A N 1
ATOM 576 C CA . VAL A 1 74 ? 17.401 0.026 -2.472 1.00 89.69 74 VAL A CA 1
ATOM 577 C C . VAL A 1 74 ? 17.707 1.176 -1.522 1.00 89.69 74 VAL A C 1
ATOM 579 O O . VAL A 1 74 ? 18.829 1.694 -1.542 1.00 89.69 74 VAL A O 1
ATOM 582 N N . PRO A 1 75 ? 16.756 1.569 -0.654 1.00 88.56 75 PRO A N 1
ATOM 583 C CA . PRO A 1 75 ? 17.048 2.513 0.415 1.00 88.56 75 PRO A CA 1
ATOM 584 C C . PRO A 1 75 ? 18.209 2.038 1.293 1.00 88.56 75 PRO A C 1
ATOM 586 O O . PRO A 1 75 ? 18.374 0.839 1.545 1.00 88.56 75 PRO A O 1
ATOM 589 N N . ARG A 1 76 ? 18.989 2.978 1.818 1.00 87.00 76 ARG A N 1
ATOM 590 C CA . ARG A 1 76 ? 20.037 2.683 2.799 1.00 87.00 76 ARG A CA 1
ATOM 591 C C . ARG A 1 76 ? 19.466 1.951 4.024 1.00 87.00 76 ARG A C 1
ATOM 593 O O . ARG A 1 76 ? 18.350 2.236 4.451 1.00 87.00 76 ARG A O 1
ATOM 600 N N . LYS A 1 77 ? 20.250 1.020 4.586 1.00 82.56 77 LYS A N 1
ATOM 601 C CA . LYS A 1 77 ? 19.881 0.080 5.666 1.00 82.56 77 LYS A CA 1
ATOM 602 C C . LYS A 1 77 ? 18.949 -1.070 5.257 1.00 82.56 77 LYS A C 1
ATOM 604 O O . LYS A 1 77 ? 18.665 -1.915 6.102 1.00 82.56 77 LYS A O 1
ATOM 609 N N . THR A 1 78 ? 18.490 -1.155 4.006 1.00 80.75 78 THR A N 1
ATOM 610 C CA . THR A 1 78 ? 17.658 -2.288 3.559 1.00 80.75 78 THR A CA 1
ATOM 611 C C . THR A 1 78 ? 18.407 -3.615 3.686 1.00 80.75 78 THR A C 1
ATOM 613 O O . THR A 1 78 ? 17.901 -4.539 4.311 1.00 80.75 78 THR A O 1
ATOM 616 N N . ILE A 1 79 ? 19.636 -3.700 3.172 1.00 78.94 79 ILE A N 1
ATOM 617 C CA . ILE A 1 79 ? 20.478 -4.903 3.249 1.00 78.94 79 ILE A CA 1
ATOM 618 C C . ILE A 1 79 ? 20.904 -5.152 4.694 1.00 78.94 79 ILE A C 1
ATOM 620 O O . ILE A 1 79 ? 20.897 -6.294 5.141 1.00 78.94 79 ILE A O 1
ATOM 624 N N . PHE A 1 80 ? 21.232 -4.096 5.449 1.00 77.19 80 PHE A N 1
ATOM 625 C CA . PHE A 1 80 ? 21.537 -4.224 6.878 1.00 77.19 80 PHE A CA 1
ATOM 626 C C . PHE A 1 80 ? 20.388 -4.901 7.641 1.00 77.19 80 PHE A C 1
ATOM 628 O O . PHE A 1 80 ? 20.611 -5.857 8.377 1.00 77.19 80 PHE A O 1
ATOM 635 N N . ASN A 1 81 ? 19.145 -4.475 7.404 1.00 73.50 81 ASN A N 1
ATOM 636 C CA . ASN A 1 81 ? 17.972 -5.054 8.057 1.00 73.50 81 ASN A CA 1
ATOM 637 C C . ASN A 1 81 ? 17.724 -6.520 7.660 1.00 73.50 81 ASN A C 1
ATOM 639 O O . ASN A 1 81 ? 17.144 -7.270 8.447 1.00 73.50 81 ASN A O 1
ATOM 643 N N . MET A 1 82 ? 18.197 -6.947 6.484 1.00 72.62 82 MET A N 1
ATOM 644 C CA . MET A 1 82 ? 18.100 -8.339 6.034 1.00 72.62 82 MET A CA 1
ATOM 645 C C . MET A 1 82 ? 19.028 -9.296 6.789 1.00 72.62 82 MET A C 1
ATOM 647 O O . MET A 1 82 ? 18.791 -10.498 6.741 1.00 72.62 82 MET A O 1
ATOM 651 N N . TRP A 1 83 ? 20.036 -8.817 7.529 1.00 69.81 83 TRP A N 1
ATOM 652 C CA . TRP A 1 83 ? 20.877 -9.691 8.366 1.00 69.81 83 TRP A CA 1
ATOM 653 C C . TRP A 1 83 ? 20.087 -10.428 9.447 1.00 69.81 83 TRP A C 1
ATOM 655 O O . TRP A 1 83 ? 20.499 -11.499 9.887 1.00 69.81 83 TRP A O 1
ATOM 665 N N . ASN A 1 84 ? 18.917 -9.907 9.816 1.00 65.75 84 ASN A N 1
ATOM 666 C CA . ASN A 1 84 ? 17.990 -10.595 10.709 1.00 65.75 84 ASN A CA 1
ATOM 667 C C . ASN A 1 84 ? 17.380 -11.864 10.073 1.00 65.75 84 ASN A C 1
ATOM 669 O O . ASN A 1 84 ? 16.766 -12.659 10.778 1.00 65.75 84 ASN A O 1
ATOM 673 N N . TYR A 1 85 ? 17.561 -12.074 8.760 1.00 66.06 85 TYR A N 1
ATOM 674 C CA . TYR A 1 85 ? 16.991 -13.177 7.984 1.00 66.06 85 TYR A CA 1
ATOM 675 C C . TYR A 1 85 ? 17.976 -13.707 6.930 1.00 66.06 85 TYR A C 1
ATOM 677 O O . TYR A 1 85 ? 17.871 -13.389 5.741 1.00 66.06 85 TYR A O 1
ATOM 685 N N . PRO A 1 86 ? 18.920 -14.578 7.331 1.00 65.31 86 PRO A N 1
ATOM 686 C CA . PRO A 1 86 ? 19.968 -15.081 6.444 1.00 65.31 86 PRO A CA 1
ATOM 687 C C . PRO A 1 86 ? 19.451 -15.787 5.183 1.00 65.31 86 PRO A C 1
ATOM 689 O O . PRO A 1 86 ? 20.119 -15.769 4.154 1.00 65.31 86 PRO A O 1
ATOM 692 N N . SER A 1 87 ? 18.251 -16.376 5.232 1.00 63.94 87 SER A N 1
ATOM 693 C CA . SER A 1 87 ? 17.605 -17.029 4.084 1.00 63.94 87 SER A CA 1
ATOM 694 C C . SER A 1 87 ? 17.216 -16.067 2.957 1.00 63.94 87 SER A C 1
ATOM 696 O O . SER A 1 87 ? 16.952 -16.517 1.842 1.00 63.94 87 SER A O 1
ATOM 698 N N . TRP A 1 88 ? 17.172 -14.762 3.232 1.00 64.69 88 TRP A N 1
ATOM 699 C CA . TRP A 1 88 ? 16.847 -13.722 2.257 1.00 64.69 88 TRP A CA 1
ATOM 700 C C . TRP A 1 88 ? 18.085 -13.019 1.714 1.00 64.69 88 TRP A C 1
ATOM 702 O O . TRP A 1 88 ? 17.981 -12.275 0.739 1.00 64.69 88 TRP A O 1
ATOM 712 N N . LEU A 1 89 ? 19.255 -13.242 2.320 1.00 66.81 89 LEU A N 1
ATOM 713 C CA . LEU A 1 89 ? 20.486 -12.624 1.857 1.00 66.81 89 LEU A CA 1
ATOM 714 C C . LEU A 1 89 ? 20.818 -13.079 0.428 1.00 66.81 89 LEU A C 1
ATOM 716 O O . LEU A 1 89 ? 20.610 -14.247 0.076 1.00 66.81 89 LEU A O 1
ATOM 720 N N . PRO A 1 90 ? 21.368 -12.173 -0.400 1.00 66.88 90 PRO A N 1
ATOM 721 C CA . PRO A 1 90 ? 21.893 -12.546 -1.700 1.00 66.88 90 PRO A CA 1
ATOM 722 C C . PRO A 1 90 ? 22.902 -13.683 -1.572 1.00 66.88 90 PRO A C 1
ATOM 724 O O . PRO A 1 90 ? 23.710 -13.715 -0.640 1.00 66.88 90 PRO A O 1
ATOM 727 N N . LYS A 1 91 ? 22.893 -14.605 -2.535 1.00 71.31 91 LYS A N 1
ATOM 728 C CA . LYS A 1 91 ? 23.916 -15.649 -2.589 1.00 71.31 91 LYS A CA 1
ATOM 729 C C . LYS A 1 91 ? 25.289 -15.030 -2.844 1.00 71.31 91 LYS A C 1
ATOM 731 O O . LYS A 1 91 ? 25.401 -14.044 -3.569 1.00 71.31 91 LYS A O 1
ATOM 736 N N . LEU A 1 92 ? 26.337 -15.661 -2.316 1.00 68.19 92 LEU A N 1
ATOM 737 C CA . LEU A 1 92 ? 27.723 -15.227 -2.529 1.00 68.19 92 LEU A CA 1
ATOM 738 C C . LEU A 1 92 ? 28.131 -15.223 -4.016 1.00 68.19 92 LEU A C 1
ATOM 740 O O . LEU A 1 92 ? 28.991 -14.440 -4.404 1.00 68.19 92 LEU A O 1
ATOM 744 N N . ASP A 1 93 ? 27.507 -16.062 -4.848 1.00 80.62 93 ASP A N 1
ATOM 745 C CA . ASP A 1 93 ? 27.763 -16.206 -6.288 1.00 80.62 93 ASP A CA 1
ATOM 746 C C . ASP A 1 93 ? 26.755 -15.456 -7.183 1.00 80.62 93 ASP A C 1
ATOM 748 O O . ASP A 1 93 ? 26.672 -15.711 -8.388 1.00 80.62 93 ASP A O 1
ATOM 752 N N . THR A 1 94 ? 25.980 -14.528 -6.613 1.00 88.44 94 THR A N 1
ATOM 753 C CA . THR A 1 94 ? 24.980 -13.750 -7.355 1.00 88.44 94 THR A CA 1
ATOM 754 C C . THR A 1 94 ? 25.594 -12.906 -8.476 1.00 88.44 94 THR A C 1
ATOM 756 O O . THR A 1 94 ? 26.663 -12.302 -8.354 1.00 88.44 94 THR A O 1
ATOM 759 N N . ARG A 1 95 ? 24.866 -12.805 -9.590 1.00 92.50 95 ARG A N 1
ATOM 760 C CA . ARG A 1 95 ? 25.182 -11.931 -10.732 1.00 92.50 95 ARG A CA 1
ATOM 761 C C . ARG A 1 95 ? 24.633 -10.520 -10.544 1.00 92.50 95 ARG A C 1
ATOM 763 O O . ARG A 1 95 ? 24.800 -9.661 -11.420 1.00 92.50 95 ARG A O 1
ATOM 770 N N . ILE A 1 96 ? 23.972 -10.273 -9.418 1.00 93.00 96 ILE A N 1
ATOM 771 C CA . ILE A 1 96 ? 23.324 -9.019 -9.076 1.00 93.00 96 ILE A CA 1
ATOM 772 C C . ILE A 1 96 ? 24.276 -8.153 -8.251 1.00 93.00 96 ILE A C 1
ATOM 774 O O . ILE A 1 96 ? 24.834 -8.569 -7.241 1.00 93.00 96 ILE A O 1
ATOM 778 N N . THR A 1 97 ? 24.439 -6.902 -8.664 1.00 92.44 97 THR A N 1
ATOM 779 C CA . THR A 1 97 ? 25.059 -5.868 -7.839 1.00 92.44 97 THR A CA 1
ATOM 780 C C . THR A 1 97 ? 23.980 -5.136 -7.055 1.00 92.44 97 THR A C 1
ATOM 782 O O . THR A 1 97 ? 23.074 -4.547 -7.641 1.00 92.44 97 THR A O 1
ATOM 785 N N . TYR A 1 98 ? 24.105 -5.149 -5.731 1.00 90.50 98 TYR A N 1
ATOM 786 C CA . TYR A 1 98 ? 23.207 -4.447 -4.821 1.00 90.50 98 TYR A CA 1
ATOM 787 C C . TYR A 1 98 ? 23.790 -3.085 -4.445 1.00 90.50 98 TYR A C 1
ATOM 789 O O . TYR A 1 98 ? 24.971 -2.979 -4.108 1.00 90.50 98 TYR A O 1
ATOM 797 N N . ALA A 1 99 ? 22.964 -2.043 -4.486 1.00 90.88 99 ALA A N 1
ATOM 798 C CA . ALA A 1 99 ? 23.355 -0.692 -4.116 1.00 90.88 99 ALA A CA 1
ATOM 799 C C . ALA A 1 99 ? 22.345 -0.077 -3.144 1.00 90.88 99 ALA A C 1
ATOM 801 O O . ALA A 1 99 ? 21.224 0.263 -3.511 1.00 90.88 99 ALA A O 1
ATOM 802 N N . GLU A 1 100 ? 22.780 0.114 -1.902 1.00 91.06 100 GLU A N 1
ATOM 803 C CA . GLU A 1 100 ? 22.073 0.946 -0.929 1.00 91.06 100 GLU A CA 1
ATOM 804 C C . GLU A 1 100 ? 22.345 2.426 -1.189 1.00 91.06 100 GLU A C 1
ATOM 806 O O . GLU A 1 100 ? 23.509 2.848 -1.156 1.00 91.06 100 GLU A O 1
ATOM 811 N N . VAL A 1 101 ? 21.291 3.204 -1.419 1.00 91.38 101 VAL A N 1
ATOM 812 C CA . VAL A 1 101 ? 21.368 4.633 -1.744 1.00 91.38 101 VAL A CA 1
ATOM 813 C C . VAL A 1 101 ? 20.342 5.448 -0.953 1.00 91.38 101 VAL A C 1
ATOM 815 O O . VAL A 1 101 ? 19.424 4.898 -0.340 1.00 91.38 101 VAL A O 1
ATOM 818 N N . GLY A 1 102 ? 20.510 6.767 -0.973 1.00 87.88 102 GLY A N 1
ATOM 819 C CA . GLY A 1 102 ? 19.607 7.715 -0.334 1.00 87.88 102 GLY A CA 1
ATOM 820 C C . GLY A 1 102 ? 19.879 7.950 1.154 1.00 87.88 102 GLY A C 1
ATOM 821 O O . GLY A 1 102 ? 20.416 7.104 1.877 1.00 87.88 102 GLY A O 1
ATOM 822 N N . THR A 1 103 ? 19.482 9.134 1.610 1.00 84.31 103 THR A N 1
ATOM 823 C CA . THR A 1 103 ? 19.582 9.605 2.998 1.00 84.31 103 THR A CA 1
ATOM 824 C C . THR A 1 103 ? 18.236 10.205 3.381 1.00 84.31 103 THR A C 1
ATOM 826 O O . THR A 1 103 ? 17.711 11.029 2.636 1.00 84.31 103 THR A O 1
ATOM 829 N N . ASP A 1 104 ? 17.654 9.759 4.497 1.00 75.81 104 ASP A N 1
ATOM 830 C CA . ASP A 1 104 ? 16.363 10.248 5.012 1.00 75.81 104 ASP A CA 1
ATOM 831 C C . ASP A 1 104 ? 15.242 10.262 3.955 1.00 75.81 104 ASP A C 1
ATOM 833 O O . ASP A 1 104 ? 14.499 11.227 3.795 1.00 75.81 104 ASP A O 1
ATOM 837 N N . GLY A 1 105 ? 15.170 9.188 3.160 1.00 73.88 105 GLY A N 1
ATOM 838 C CA . GLY A 1 105 ? 14.172 9.024 2.098 1.00 73.88 105 GLY A CA 1
ATOM 839 C C . GLY A 1 105 ? 14.423 9.843 0.825 1.00 73.88 105 GLY A C 1
ATOM 840 O O . GLY A 1 105 ? 13.644 9.735 -0.113 1.00 73.88 105 GLY A O 1
ATOM 841 N N . LYS A 1 106 ? 15.508 10.624 0.747 1.00 84.81 106 LYS A N 1
ATOM 842 C CA . LYS A 1 106 ? 15.848 11.467 -0.413 1.00 84.81 106 LYS A CA 1
ATOM 843 C C . LYS A 1 106 ? 17.055 10.916 -1.182 1.00 84.81 106 LYS A C 1
ATOM 845 O O . LYS A 1 106 ? 17.921 10.282 -0.571 1.00 84.81 106 LYS A O 1
ATOM 850 N N . PRO A 1 107 ? 17.166 11.170 -2.501 1.00 88.12 107 PRO A N 1
ATOM 851 C CA . PRO A 1 107 ? 18.348 10.790 -3.263 1.00 88.12 107 PRO A CA 1
ATOM 852 C C . PRO A 1 107 ? 19.584 11.546 -2.786 1.00 88.12 107 PRO A C 1
ATOM 854 O O . PRO A 1 107 ? 19.536 12.735 -2.479 1.00 88.12 107 PRO A O 1
ATOM 857 N N . ASP A 1 108 ? 20.706 10.843 -2.797 1.00 90.81 108 ASP A N 1
ATOM 858 C CA . ASP A 1 108 ? 22.035 11.352 -2.478 1.00 90.81 108 ASP A CA 1
ATOM 859 C C . ASP A 1 108 ? 22.982 11.222 -3.685 1.00 90.81 108 ASP A C 1
ATOM 861 O O . ASP A 1 108 ? 22.611 10.719 -4.748 1.00 90.81 108 ASP A O 1
ATOM 865 N N . GLU A 1 109 ? 24.233 11.657 -3.536 1.00 93.00 109 GLU A N 1
ATOM 866 C CA . GLU A 1 109 ? 25.232 11.558 -4.612 1.00 93.00 109 GLU A CA 1
ATOM 867 C C . GLU A 1 109 ? 25.471 10.113 -5.072 1.00 93.00 109 GLU A C 1
ATOM 869 O O . GLU A 1 109 ? 25.663 9.858 -6.262 1.00 93.00 109 GLU A O 1
ATOM 874 N N . LYS A 1 110 ? 25.369 9.140 -4.157 1.00 93.12 110 LYS A N 1
ATOM 875 C CA . LYS A 1 110 ? 25.478 7.715 -4.493 1.00 93.12 110 LYS A CA 1
ATOM 876 C C . LYS A 1 110 ? 24.329 7.257 -5.395 1.00 93.12 110 LYS A C 1
ATOM 878 O O . LYS A 1 110 ? 24.552 6.470 -6.314 1.00 93.12 110 LYS A O 1
ATOM 883 N N . SER A 1 111 ? 23.120 7.782 -5.183 1.00 92.81 111 SER A N 1
ATOM 884 C CA . SER A 1 111 ? 21.966 7.549 -6.064 1.00 92.81 111 SER A CA 1
ATOM 885 C C . SER A 1 111 ? 22.284 7.984 -7.500 1.00 92.81 111 SER A C 1
ATOM 887 O O . SER A 1 111 ? 22.064 7.231 -8.452 1.00 92.81 111 SER A O 1
ATOM 889 N N . VAL A 1 112 ? 22.897 9.162 -7.654 1.00 95.00 112 VAL A N 1
ATOM 890 C CA . VAL A 1 112 ? 23.289 9.700 -8.962 1.00 95.00 112 VAL A CA 1
ATOM 891 C C . VAL A 1 112 ? 24.439 8.912 -9.590 1.00 95.00 112 VAL A C 1
ATOM 893 O O . VAL A 1 112 ? 24.394 8.624 -10.788 1.00 95.00 112 VAL A O 1
ATOM 896 N N . GLU A 1 113 ? 25.462 8.557 -8.812 1.00 95.31 113 GLU A N 1
ATOM 897 C CA . GLU A 1 113 ? 26.606 7.757 -9.261 1.00 95.31 113 GLU A CA 1
ATOM 898 C C . GLU A 1 113 ? 26.151 6.415 -9.851 1.00 95.31 113 GLU A C 1
ATOM 900 O O . GLU A 1 113 ? 26.514 6.067 -10.979 1.00 95.31 113 GLU A O 1
ATOM 905 N N . ILE A 1 114 ? 25.310 5.686 -9.113 1.00 94.75 114 ILE A N 1
ATOM 906 C CA . ILE A 1 114 ? 24.743 4.409 -9.552 1.00 94.75 114 ILE A CA 1
ATOM 907 C C . ILE A 1 114 ? 23.844 4.613 -10.772 1.00 94.75 114 ILE A C 1
ATOM 909 O O . ILE A 1 114 ? 23.964 3.868 -11.744 1.00 94.75 114 ILE A O 1
ATOM 913 N N . GLY A 1 115 ? 23.020 5.665 -10.782 1.00 94.62 115 GLY A N 1
ATOM 914 C CA . GLY A 1 115 ? 22.209 6.024 -11.942 1.00 94.62 115 GLY A CA 1
ATOM 915 C C . GLY A 1 115 ? 23.040 6.226 -13.214 1.00 94.62 115 GLY A C 1
ATOM 916 O O . GLY A 1 115 ? 22.683 5.709 -14.269 1.00 94.62 115 GLY A O 1
ATOM 917 N N . ARG A 1 116 ? 24.195 6.900 -13.124 1.00 95.38 116 ARG A N 1
ATOM 918 C CA . ARG A 1 116 ? 25.110 7.079 -14.267 1.00 95.38 116 ARG A CA 1
ATOM 919 C C . ARG A 1 116 ? 25.711 5.754 -14.730 1.00 95.38 116 ARG A C 1
ATOM 921 O O . ARG A 1 116 ? 25.732 5.501 -15.930 1.00 95.38 116 ARG A O 1
ATOM 928 N N . LYS A 1 117 ? 26.146 4.893 -13.803 1.00 96.31 117 LYS A N 1
ATOM 929 C CA . LYS A 1 117 ? 26.657 3.548 -14.131 1.00 96.31 117 LYS A CA 1
ATOM 930 C C . LYS A 1 117 ? 25.612 2.712 -14.872 1.00 96.31 117 LYS A C 1
ATOM 932 O O . LYS A 1 117 ? 25.946 2.052 -15.850 1.00 96.31 117 LYS A O 1
ATOM 937 N N . ILE A 1 118 ? 24.353 2.787 -14.446 1.00 96.12 118 ILE A N 1
ATOM 938 C CA . ILE A 1 118 ? 23.226 2.110 -15.096 1.00 96.12 118 ILE A CA 1
ATOM 939 C C . ILE A 1 118 ? 22.979 2.653 -16.504 1.00 96.12 118 ILE A C 1
ATOM 941 O O . ILE A 1 118 ? 22.779 1.865 -17.424 1.00 96.12 118 ILE A O 1
ATOM 945 N N . VAL A 1 119 ? 23.021 3.976 -16.695 1.00 95.44 119 VAL A N 1
ATOM 946 C CA . VAL A 1 119 ? 22.878 4.587 -18.027 1.00 95.44 119 VAL A CA 1
ATOM 947 C C . VAL A 1 119 ? 23.964 4.087 -18.975 1.00 95.44 119 VAL A C 1
ATOM 949 O O . VAL A 1 119 ? 23.644 3.643 -20.076 1.00 95.44 119 VAL A O 1
ATOM 952 N N . GLU A 1 120 ? 25.233 4.121 -18.556 1.00 96.25 120 GLU A N 1
ATOM 953 C CA . GLU A 1 120 ? 26.332 3.617 -19.391 1.00 96.25 120 GLU A CA 1
ATOM 954 C C . GLU A 1 120 ? 26.197 2.113 -19.661 1.00 96.25 120 GLU A C 1
ATOM 956 O O . GLU A 1 120 ? 26.468 1.661 -20.770 1.00 96.25 120 GLU A O 1
ATOM 961 N N . TYR A 1 121 ? 25.708 1.342 -18.685 1.00 97.00 121 TYR A N 1
ATOM 962 C CA . TYR A 1 121 ? 25.428 -0.079 -18.867 1.00 97.00 121 TYR A CA 1
ATOM 963 C C . TYR A 1 121 ? 24.343 -0.333 -19.922 1.00 97.00 121 TYR A C 1
ATOM 965 O O . TYR A 1 121 ? 24.526 -1.175 -20.798 1.00 97.00 121 TYR A O 1
ATOM 973 N N . CYS A 1 122 ? 23.233 0.412 -19.867 1.00 97.00 122 CYS A N 1
ATOM 974 C CA . CYS A 1 122 ? 22.121 0.258 -20.807 1.00 97.00 122 CYS A CA 1
ATOM 975 C C . CYS A 1 122 ? 22.540 0.574 -22.244 1.00 97.00 122 CYS A C 1
ATOM 977 O O . CYS A 1 122 ? 22.160 -0.161 -23.147 1.00 97.00 122 CYS A O 1
ATOM 979 N N . ARG A 1 123 ? 23.384 1.597 -22.445 1.00 96.50 123 ARG A N 1
ATOM 980 C CA . ARG A 1 123 ? 23.900 1.973 -23.775 1.00 96.50 123 ARG A CA 1
ATOM 981 C C . ARG A 1 123 ? 24.689 0.867 -24.473 1.00 96.50 123 ARG A C 1
ATOM 983 O O . ARG A 1 123 ? 24.837 0.914 -25.688 1.00 96.50 123 ARG A O 1
ATOM 990 N N . GLY A 1 124 ? 25.235 -0.080 -23.713 1.00 96.56 124 GLY A N 1
ATOM 991 C CA . GLY A 1 124 ? 25.969 -1.222 -24.251 1.00 96.56 124 GLY A CA 1
ATOM 992 C C . GLY A 1 124 ? 25.091 -2.420 -24.621 1.00 96.56 124 GLY A C 1
ATOM 993 O O . GLY A 1 124 ? 25.633 -3.427 -25.074 1.00 96.56 124 GLY A O 1
ATOM 994 N N . LEU A 1 125 ? 23.775 -2.358 -24.392 1.00 97.62 125 LEU A N 1
ATOM 995 C CA . LEU A 1 125 ? 22.869 -3.467 -24.682 1.00 97.62 125 LEU A CA 1
ATOM 996 C C . LEU A 1 125 ? 22.614 -3.601 -26.185 1.00 97.62 125 LEU A C 1
ATOM 998 O O . LEU A 1 125 ? 22.486 -2.620 -26.915 1.00 97.62 125 LEU A O 1
ATOM 1002 N N . MET A 1 126 ? 22.528 -4.845 -26.648 1.00 97.25 126 MET A N 1
ATOM 1003 C CA . MET A 1 126 ? 22.415 -5.179 -28.065 1.00 97.25 126 MET A CA 1
ATOM 1004 C C . MET A 1 126 ? 21.011 -5.685 -28.410 1.00 97.25 126 MET A C 1
ATOM 1006 O O . MET A 1 126 ? 20.227 -6.053 -27.543 1.00 97.25 126 MET A O 1
ATOM 1010 N N . LYS A 1 127 ? 20.695 -5.782 -29.709 1.00 96.19 127 LYS A N 1
ATOM 1011 C CA . LYS A 1 127 ? 19.359 -6.171 -30.216 1.00 96.19 127 LYS A CA 1
ATOM 1012 C C . LYS A 1 127 ? 18.864 -7.522 -29.689 1.00 96.19 127 LYS A C 1
ATOM 1014 O O . LYS A 1 127 ? 17.666 -7.744 -29.559 1.00 96.19 127 LYS A O 1
ATOM 1019 N N . ASN A 1 128 ? 19.796 -8.432 -29.422 1.00 95.62 128 ASN A N 1
ATOM 1020 C CA . ASN A 1 128 ? 19.482 -9.759 -28.911 1.00 95.62 128 ASN A CA 1
ATOM 1021 C C . ASN A 1 128 ? 19.389 -9.795 -27.386 1.00 95.62 128 ASN A C 1
ATOM 1023 O O . ASN A 1 128 ? 19.067 -10.853 -26.867 1.00 95.62 128 ASN A O 1
ATOM 1027 N N . ASP A 1 129 ? 19.693 -8.718 -26.664 1.00 98.19 129 ASP A N 1
ATOM 1028 C CA . ASP A 1 129 ? 19.576 -8.685 -25.210 1.00 98.19 129 ASP A CA 1
ATOM 1029 C C . ASP A 1 129 ? 18.134 -8.388 -24.772 1.00 98.19 129 ASP A C 1
ATOM 1031 O O . ASP A 1 129 ? 17.330 -7.796 -25.500 1.00 98.19 129 ASP A O 1
ATOM 1035 N N . ILE A 1 130 ? 17.805 -8.839 -23.563 1.00 98.38 130 ILE A N 1
ATOM 1036 C CA . ILE A 1 130 ? 16.528 -8.590 -22.897 1.00 98.38 130 ILE A CA 1
ATOM 1037 C C . ILE A 1 130 ? 16.825 -7.920 -21.561 1.00 98.38 130 ILE A C 1
ATOM 1039 O O . ILE A 1 130 ? 17.502 -8.502 -20.713 1.00 98.38 130 ILE A O 1
ATOM 1043 N N . LEU A 1 131 ? 16.304 -6.715 -21.354 1.00 98.50 131 LEU A N 1
ATOM 1044 C CA . LEU A 1 131 ? 16.412 -5.984 -20.101 1.00 98.50 131 LEU A CA 1
ATOM 1045 C C . LEU A 1 131 ? 15.110 -6.083 -19.304 1.00 98.50 131 LEU A C 1
ATOM 1047 O O . LEU A 1 131 ? 14.089 -5.531 -19.704 1.00 98.50 131 LEU A O 1
ATOM 1051 N N . PHE A 1 132 ? 15.171 -6.715 -18.137 1.00 97.69 132 PHE A N 1
ATOM 1052 C CA . PHE A 1 132 ? 14.120 -6.636 -17.129 1.00 97.69 132 PHE A CA 1
ATOM 1053 C C . PHE A 1 132 ? 14.304 -5.386 -16.272 1.00 97.69 132 PHE A C 1
ATOM 1055 O O . PHE A 1 132 ? 15.375 -5.173 -15.699 1.00 97.69 132 PHE A O 1
ATOM 1062 N N . VAL A 1 133 ? 13.253 -4.579 -16.163 1.00 96.88 133 VAL A N 1
ATOM 1063 C CA . VAL A 1 133 ? 13.194 -3.407 -15.288 1.00 96.88 133 VAL A CA 1
ATOM 1064 C C . VAL A 1 133 ? 12.197 -3.683 -14.170 1.00 96.88 133 VAL A C 1
ATOM 1066 O O . VAL A 1 133 ? 11.012 -3.832 -14.436 1.00 96.88 133 VAL A O 1
ATOM 1069 N N . ILE A 1 134 ? 12.662 -3.773 -12.926 1.00 94.19 134 ILE A N 1
ATOM 1070 C CA . ILE A 1 134 ? 11.814 -4.041 -11.757 1.00 94.19 134 ILE A CA 1
ATOM 1071 C C . ILE A 1 134 ? 11.545 -2.731 -11.020 1.00 94.19 134 ILE A C 1
ATOM 1073 O O . ILE A 1 134 ? 12.477 -2.049 -10.597 1.00 94.19 134 ILE A O 1
ATOM 1077 N N . LEU A 1 135 ? 10.277 -2.387 -10.837 1.00 91.88 135 LEU A N 1
ATOM 1078 C CA . LEU A 1 135 ? 9.865 -1.188 -10.116 1.00 91.88 135 LEU A CA 1
ATOM 1079 C C . LEU A 1 135 ? 8.925 -1.592 -8.982 1.00 91.88 135 LEU A C 1
ATOM 1081 O O . LEU A 1 135 ? 7.922 -2.263 -9.221 1.00 91.88 135 LEU A O 1
ATOM 1085 N N . SER A 1 136 ? 9.238 -1.176 -7.758 1.00 87.62 136 SER A N 1
ATOM 1086 C CA . SER A 1 136 ? 8.327 -1.304 -6.615 1.00 87.62 136 SER A CA 1
ATOM 1087 C C . SER A 1 136 ? 8.000 0.049 -5.980 1.00 87.62 136 SER A C 1
ATOM 1089 O O . SER A 1 136 ? 8.529 1.089 -6.392 1.00 87.62 136 SER A O 1
ATOM 1091 N N . GLY A 1 137 ? 7.083 0.050 -5.011 1.00 76.56 137 GLY A N 1
ATOM 1092 C CA . GLY A 1 137 ? 6.651 1.247 -4.292 1.00 76.56 137 GLY A CA 1
ATOM 1093 C C . GLY A 1 137 ? 7.796 1.993 -3.596 1.00 76.56 137 GLY A C 1
ATOM 1094 O O . GLY A 1 137 ? 8.811 1.413 -3.202 1.00 76.56 137 GLY A O 1
ATOM 1095 N N . GLY A 1 138 ? 7.650 3.313 -3.444 1.00 70.88 138 GLY A N 1
ATOM 1096 C CA . GLY A 1 138 ? 8.638 4.162 -2.755 1.00 70.88 138 GLY A CA 1
ATOM 1097 C C . GLY A 1 138 ? 9.959 4.393 -3.509 1.00 70.88 138 GLY A C 1
ATOM 1098 O O . GLY A 1 138 ? 10.961 4.779 -2.909 1.00 70.88 138 GLY A O 1
ATOM 1099 N N . THR A 1 139 ? 9.985 4.150 -4.821 1.00 70.25 139 THR A N 1
ATOM 1100 C CA . THR A 1 139 ? 11.179 4.269 -5.681 1.00 70.25 139 THR A CA 1
ATOM 1101 C C . THR A 1 139 ? 11.387 5.630 -6.309 1.00 70.25 139 THR A C 1
ATOM 1103 O O . THR A 1 139 ? 12.478 5.900 -6.817 1.00 70.25 139 THR A O 1
ATOM 1106 N N . ASP A 1 140 ? 10.363 6.481 -6.281 1.00 69.81 140 ASP A N 1
ATOM 1107 C CA . ASP A 1 140 ? 10.345 7.745 -7.014 1.00 69.81 140 ASP A CA 1
ATOM 1108 C C . ASP A 1 140 ? 11.547 8.634 -6.703 1.00 69.81 140 ASP A C 1
ATOM 1110 O O . ASP A 1 140 ? 12.136 9.242 -7.601 1.00 69.81 140 ASP A O 1
ATOM 1114 N N . ASP A 1 141 ? 11.945 8.641 -5.437 1.00 70.31 141 ASP A N 1
ATOM 1115 C CA . ASP A 1 141 ? 13.061 9.436 -4.954 1.00 70.31 141 ASP A CA 1
ATOM 1116 C C . ASP A 1 141 ? 14.416 8.743 -5.181 1.00 70.31 141 ASP A C 1
ATOM 1118 O O . ASP A 1 141 ? 15.416 9.423 -5.399 1.00 70.31 141 ASP A O 1
ATOM 1122 N N . LEU A 1 142 ? 14.470 7.405 -5.236 1.00 81.25 142 LEU A N 1
ATOM 1123 C CA . LEU A 1 142 ? 15.708 6.640 -5.472 1.00 81.25 142 LEU A CA 1
ATOM 1124 C C . LEU A 1 142 ? 16.112 6.599 -6.948 1.00 81.25 142 LEU A C 1
ATOM 1126 O O . LEU A 1 142 ? 17.299 6.508 -7.274 1.00 81.25 142 LEU A O 1
ATOM 1130 N N . LEU A 1 143 ? 15.135 6.665 -7.854 1.00 86.25 143 LEU A N 1
ATOM 1131 C CA . LEU A 1 143 ? 15.353 6.698 -9.297 1.00 86.25 143 LEU A CA 1
ATOM 1132 C C . LEU A 1 143 ? 15.745 8.126 -9.717 1.00 86.25 143 LEU A C 1
ATOM 1134 O O . LEU A 1 143 ? 15.014 8.862 -10.386 1.00 86.25 143 LEU A O 1
ATOM 1138 N N . CYS A 1 144 ? 16.932 8.541 -9.272 1.00 87.62 144 CYS A N 1
ATOM 1139 C CA . CYS A 1 144 ? 17.430 9.896 -9.433 1.00 87.62 144 CYS A CA 1
ATOM 1140 C C . CYS A 1 144 ? 18.776 9.923 -10.155 1.00 87.62 144 CYS A C 1
ATOM 1142 O O . CYS A 1 144 ? 19.816 9.559 -9.617 1.00 87.62 144 CYS A O 1
ATOM 1144 N N . CYS A 1 145 ? 18.758 10.443 -11.380 1.00 92.38 145 CYS A N 1
ATOM 1145 C CA . CYS A 1 145 ? 19.969 10.827 -12.090 1.00 92.38 145 CYS A CA 1
ATOM 1146 C C . CYS A 1 145 ? 19.680 12.123 -12.860 1.00 92.38 145 CYS A C 1
ATOM 1148 O O . CYS A 1 145 ? 18.963 12.062 -13.864 1.00 92.38 145 CYS A O 1
ATOM 1150 N N . PRO A 1 146 ? 20.107 13.301 -12.367 1.00 94.12 146 PRO A N 1
ATOM 1151 C CA . PRO A 1 146 ? 20.014 14.543 -13.125 1.00 94.12 146 PRO A CA 1
ATOM 1152 C C . PRO A 1 146 ? 21.046 14.594 -14.269 1.00 94.12 146 PRO A C 1
ATOM 1154 O O . PRO A 1 146 ? 22.076 13.908 -14.210 1.00 94.12 146 PRO A O 1
ATOM 1157 N N . PRO A 1 147 ? 20.813 15.418 -15.310 1.00 93.25 147 PRO A N 1
ATOM 1158 C CA . PRO A 1 147 ? 21.838 15.750 -16.300 1.00 93.25 147 PRO A CA 1
ATOM 1159 C C . PRO A 1 147 ? 23.118 16.281 -15.641 1.00 93.25 147 PRO A C 1
ATOM 1161 O O . PRO A 1 147 ? 23.052 16.937 -14.610 1.00 93.25 147 PRO A O 1
ATOM 1164 N N . LYS A 1 148 ? 24.290 16.057 -16.256 1.00 92.62 148 LYS A N 1
ATOM 1165 C CA . LYS A 1 148 ? 25.592 16.500 -15.703 1.00 92.62 148 LYS A CA 1
ATOM 1166 C C . LYS A 1 148 ? 25.693 18.016 -15.465 1.00 92.62 148 LYS A C 1
ATOM 1168 O O . LYS A 1 148 ? 26.552 18.437 -14.703 1.00 92.62 148 LYS A O 1
ATOM 1173 N N . THR A 1 149 ? 24.853 18.814 -16.123 1.00 93.81 149 THR A N 1
ATOM 1174 C CA . THR A 1 149 ? 24.827 20.280 -16.018 1.00 93.81 149 THR A CA 1
ATOM 1175 C C . THR A 1 149 ? 24.198 20.797 -14.722 1.00 93.81 149 THR A C 1
ATOM 1177 O O . THR A 1 149 ? 24.395 21.965 -14.394 1.00 93.81 149 THR A O 1
ATOM 1180 N N . ILE A 1 150 ? 23.458 19.960 -13.983 1.00 95.50 150 ILE A N 1
ATOM 1181 C CA . ILE A 1 150 ? 22.827 20.325 -12.706 1.00 95.50 150 ILE A CA 1
ATOM 1182 C C . ILE A 1 150 ? 23.172 19.297 -11.621 1.00 95.50 150 ILE A C 1
ATOM 1184 O O . ILE A 1 150 ? 23.341 18.106 -11.897 1.00 95.50 150 ILE A O 1
ATOM 1188 N N . SER A 1 151 ? 23.273 19.749 -10.374 1.00 95.06 151 SER A N 1
ATOM 1189 C CA . SER A 1 151 ? 23.531 18.875 -9.226 1.00 95.06 151 SER A CA 1
ATOM 1190 C C . SER A 1 151 ? 22.257 18.169 -8.742 1.00 95.06 151 SER A C 1
ATOM 1192 O O . SER A 1 151 ? 21.133 18.550 -9.085 1.00 95.06 151 SER A O 1
ATOM 1194 N N . VAL A 1 152 ? 22.411 17.132 -7.905 1.00 94.00 152 VAL A N 1
ATOM 1195 C CA . VAL A 1 152 ? 21.263 16.524 -7.205 1.00 94.00 152 VAL A CA 1
ATOM 1196 C C . VAL A 1 152 ? 20.577 17.540 -6.295 1.00 94.00 152 VAL A C 1
ATOM 1198 O O . VAL A 1 152 ? 19.351 17.552 -6.212 1.00 94.00 152 VAL A O 1
ATOM 1201 N N . LYS A 1 153 ? 21.361 18.438 -5.687 1.00 93.75 153 LYS A N 1
ATOM 1202 C CA . LYS A 1 153 ? 20.864 19.517 -4.839 1.00 93.75 153 LYS A CA 1
ATOM 1203 C C . LYS A 1 153 ? 19.985 20.485 -5.628 1.00 93.75 153 LYS A C 1
ATOM 1205 O O . LYS A 1 153 ? 18.856 20.705 -5.217 1.00 93.75 153 LYS A O 1
ATOM 1210 N N . ASP A 1 154 ? 20.430 20.948 -6.800 1.00 94.81 154 ASP A N 1
ATOM 1211 C CA . ASP A 1 154 ? 19.624 21.834 -7.658 1.00 94.81 154 ASP A CA 1
ATOM 1212 C C . ASP A 1 154 ? 18.266 21.203 -7.989 1.00 94.81 154 ASP A C 1
ATOM 1214 O O . ASP A 1 154 ? 17.222 21.846 -7.889 1.00 94.81 154 ASP A O 1
ATOM 1218 N N . LYS A 1 155 ? 18.263 19.911 -8.350 1.00 94.56 155 LYS A N 1
ATOM 1219 C CA . LYS A 1 155 ? 17.025 19.169 -8.618 1.00 94.56 155 LYS A CA 1
ATOM 1220 C C . LYS A 1 155 ? 16.126 19.118 -7.379 1.00 94.56 155 LYS A C 1
ATOM 1222 O O . LYS A 1 155 ? 14.926 19.359 -7.499 1.00 94.56 155 LYS A O 1
ATOM 1227 N N . LEU A 1 156 ? 16.677 18.779 -6.215 1.00 93.06 156 LEU A N 1
ATOM 1228 C CA . LEU A 1 156 ? 15.913 18.678 -4.971 1.00 93.06 156 LEU A CA 1
ATOM 1229 C C . LEU A 1 156 ? 15.354 20.028 -4.520 1.00 93.06 156 LEU A C 1
ATOM 1231 O O . LEU A 1 156 ? 14.201 20.076 -4.102 1.00 93.06 156 LEU A O 1
ATOM 1235 N N . ASP A 1 157 ? 16.111 21.111 -4.677 1.00 94.75 157 ASP A N 1
ATOM 1236 C CA . ASP A 1 157 ? 15.687 22.465 -4.319 1.00 94.75 157 ASP A CA 1
ATOM 1237 C C . ASP A 1 157 ? 14.495 22.920 -5.183 1.00 94.75 157 ASP A C 1
ATOM 1239 O O . ASP A 1 157 ? 13.516 23.466 -4.664 1.00 94.75 157 ASP A O 1
ATOM 1243 N N . VAL A 1 158 ? 14.505 22.624 -6.491 1.00 95.88 158 VAL A N 1
ATOM 1244 C CA . VAL A 1 158 ? 13.352 22.883 -7.376 1.00 95.88 158 VAL A CA 1
ATOM 1245 C C . VAL A 1 158 ? 12.110 22.113 -6.924 1.00 95.88 158 VAL A C 1
ATOM 1247 O O . VAL A 1 158 ? 11.022 22.688 -6.835 1.00 95.88 158 VAL A O 1
ATOM 1250 N N . LEU A 1 159 ? 12.256 20.821 -6.619 1.00 94.06 159 LEU A N 1
ATOM 1251 C CA . LEU A 1 159 ? 11.136 19.979 -6.184 1.00 94.06 159 LEU A CA 1
ATOM 1252 C C . LEU A 1 159 ? 10.599 20.407 -4.812 1.00 94.06 159 LEU A C 1
ATOM 1254 O O . LEU A 1 159 ? 9.385 20.449 -4.618 1.00 94.06 159 LEU A O 1
ATOM 1258 N N . ALA A 1 160 ? 11.482 20.777 -3.884 1.00 93.06 160 ALA A N 1
ATOM 1259 C CA . ALA A 1 160 ? 11.106 21.298 -2.575 1.00 93.06 160 ALA A CA 1
ATOM 1260 C C . ALA A 1 160 ? 10.350 22.629 -2.697 1.00 93.06 160 ALA A C 1
ATOM 1262 O O . ALA A 1 160 ? 9.332 22.815 -2.035 1.00 93.06 160 ALA A O 1
ATOM 1263 N N . THR A 1 161 ? 10.785 23.517 -3.598 1.00 95.81 161 THR A N 1
ATOM 1264 C CA . THR A 1 161 ? 10.116 24.803 -3.859 1.00 95.81 161 THR A CA 1
ATOM 1265 C C . THR A 1 161 ? 8.720 24.602 -4.452 1.00 95.81 161 THR A C 1
ATOM 1267 O O . THR A 1 161 ? 7.774 25.280 -4.050 1.00 95.81 161 THR A O 1
ATOM 1270 N N . LEU A 1 162 ? 8.555 23.642 -5.371 1.00 95.56 162 LEU A N 1
ATOM 1271 C CA . LEU A 1 162 ? 7.237 23.260 -5.892 1.00 95.56 162 LEU A CA 1
ATOM 1272 C C . LEU A 1 162 ? 6.328 22.724 -4.783 1.00 95.56 162 LEU A C 1
ATOM 1274 O O . LEU A 1 162 ? 5.187 23.168 -4.668 1.00 95.56 162 LEU A O 1
ATOM 1278 N N . LYS A 1 163 ? 6.840 21.816 -3.942 1.00 91.75 163 LYS A N 1
ATOM 1279 C CA . LYS A 1 163 ? 6.083 21.260 -2.812 1.00 91.75 163 LYS A CA 1
ATOM 1280 C C . LYS A 1 163 ? 5.652 22.360 -1.836 1.00 91.75 163 LYS A C 1
ATOM 1282 O O . LYS A 1 163 ? 4.483 22.420 -1.478 1.00 91.75 163 LYS A O 1
ATOM 1287 N N . ALA A 1 164 ? 6.555 23.277 -1.485 1.00 94.00 164 ALA A N 1
ATOM 1288 C CA . ALA A 1 164 ? 6.258 24.434 -0.633 1.00 94.00 164 ALA A CA 1
ATOM 1289 C C . ALA A 1 164 ? 5.250 25.413 -1.264 1.00 94.00 164 ALA A C 1
ATOM 1291 O O . ALA A 1 164 ? 4.582 26.161 -0.556 1.00 94.00 164 ALA A O 1
ATOM 1292 N N . SER A 1 165 ? 5.114 25.392 -2.592 1.00 94.25 165 SER A N 1
ATOM 1293 C CA . SER A 1 165 ? 4.133 26.187 -3.339 1.00 94.25 165 SER A CA 1
ATOM 1294 C C . SER A 1 165 ? 2.782 25.475 -3.503 1.00 94.25 165 SER A C 1
ATOM 1296 O O . SER A 1 165 ? 1.966 25.916 -4.312 1.00 94.25 165 SER A O 1
ATOM 1298 N N . ASN A 1 166 ? 2.550 24.369 -2.780 1.00 91.25 166 ASN A N 1
ATOM 1299 C CA . ASN A 1 166 ? 1.370 23.506 -2.904 1.00 91.25 166 ASN A CA 1
ATOM 1300 C C . ASN A 1 166 ? 1.118 23.049 -4.352 1.00 91.25 166 ASN A C 1
ATOM 1302 O O . ASN A 1 166 ? -0.023 22.981 -4.815 1.00 91.25 166 ASN A O 1
ATOM 1306 N N . ALA A 1 167 ? 2.194 22.768 -5.097 1.00 91.81 167 ALA A N 1
ATOM 1307 C CA . ALA A 1 167 ? 2.066 22.213 -6.434 1.00 91.81 167 ALA A CA 1
ATOM 1308 C C . ALA A 1 167 ? 1.428 20.821 -6.392 1.00 91.81 167 ALA A C 1
ATOM 1310 O O . ALA A 1 167 ? 1.680 20.033 -5.479 1.00 91.81 167 ALA A O 1
ATOM 1311 N N . THR A 1 168 ? 0.614 20.503 -7.400 1.00 89.06 168 THR A N 1
ATOM 1312 C CA . THR A 1 168 ? -0.027 19.185 -7.467 1.00 89.06 168 THR A CA 1
ATOM 1313 C C . THR A 1 168 ? 1.022 18.086 -7.664 1.00 89.06 168 THR A C 1
ATOM 1315 O O . THR A 1 168 ? 2.055 18.312 -8.298 1.00 89.06 168 THR A O 1
ATOM 1318 N N . CYS A 1 169 ? 0.759 16.868 -7.175 1.00 84.25 169 CYS A N 1
ATOM 1319 C CA . CYS A 1 169 ? 1.677 15.736 -7.368 1.00 84.25 169 CYS A CA 1
ATOM 1320 C C . CYS A 1 169 ? 1.972 15.488 -8.862 1.00 84.25 169 CYS A C 1
ATOM 1322 O O . CYS A 1 169 ? 3.123 15.283 -9.251 1.00 84.25 169 CYS A O 1
ATOM 1324 N N . LYS A 1 170 ? 0.949 15.629 -9.720 1.00 87.50 170 LYS A N 1
ATOM 1325 C CA . LYS A 1 170 ? 1.080 15.539 -11.183 1.00 87.50 170 LYS A CA 1
ATOM 1326 C C . LYS A 1 170 ? 2.076 16.563 -11.731 1.00 87.50 170 LYS A C 1
ATOM 1328 O O . LYS A 1 170 ? 2.970 16.201 -12.491 1.00 87.50 170 LYS A O 1
ATOM 1333 N N . ASP A 1 171 ? 1.972 17.821 -11.308 1.00 92.56 171 ASP A N 1
ATOM 1334 C CA . ASP A 1 171 ? 2.885 18.882 -11.743 1.00 92.56 171 ASP A CA 1
ATOM 1335 C C . ASP A 1 171 ? 4.322 18.651 -11.267 1.00 92.56 171 ASP A C 1
ATOM 1337 O O . ASP A 1 171 ? 5.274 18.814 -12.037 1.00 92.56 171 ASP A O 1
ATOM 1341 N N . ILE A 1 172 ? 4.479 18.236 -10.006 1.00 92.50 172 ILE A N 1
ATOM 1342 C CA . ILE A 1 172 ? 5.779 17.886 -9.430 1.00 92.50 172 ILE A CA 1
ATOM 1343 C C . ILE A 1 172 ? 6.419 16.756 -10.241 1.00 92.50 172 ILE A C 1
ATOM 1345 O O . ILE A 1 172 ? 7.596 16.853 -10.585 1.00 92.50 172 ILE A O 1
ATOM 1349 N N . ASN A 1 173 ? 5.656 15.720 -10.598 1.00 90.44 173 ASN A N 1
ATOM 1350 C CA . ASN A 1 173 ? 6.149 14.581 -11.370 1.00 90.44 173 ASN A CA 1
ATOM 1351 C C . ASN A 1 173 ? 6.598 14.963 -12.782 1.00 90.44 173 ASN A C 1
ATOM 1353 O O . ASN A 1 173 ? 7.664 14.520 -13.213 1.00 90.44 173 ASN A O 1
ATOM 1357 N N . VAL A 1 174 ? 5.864 15.840 -13.472 1.00 92.06 174 VAL A N 1
ATOM 1358 C CA . VAL A 1 174 ? 6.272 16.342 -14.795 1.00 92.06 174 VAL A CA 1
ATOM 1359 C C . VAL A 1 174 ? 7.630 17.051 -14.718 1.00 92.06 174 VAL A C 1
ATOM 1361 O O . VAL A 1 174 ? 8.533 16.771 -15.511 1.00 92.06 174 VAL A O 1
ATOM 1364 N N . VAL A 1 175 ? 7.824 17.932 -13.731 1.00 94.50 175 VAL A N 1
ATOM 1365 C CA . VAL A 1 175 ? 9.108 18.629 -13.543 1.00 94.50 175 VAL A CA 1
ATOM 1366 C C . VAL A 1 175 ? 10.208 17.658 -13.094 1.00 94.50 175 VAL A C 1
ATOM 1368 O O . VAL A 1 175 ? 11.326 17.703 -13.610 1.00 94.50 175 VAL A O 1
ATOM 1371 N N . ARG A 1 176 ? 9.902 16.726 -12.184 1.00 93.44 176 ARG A N 1
ATOM 1372 C CA . ARG A 1 176 ? 10.829 15.692 -11.690 1.00 93.44 176 ARG A CA 1
ATOM 1373 C C . ARG A 1 176 ? 11.365 14.811 -12.815 1.00 93.44 176 ARG A C 1
ATOM 1375 O O . ARG A 1 176 ? 12.565 14.524 -12.830 1.00 93.44 176 ARG A O 1
ATOM 1382 N N . ASN A 1 177 ? 10.495 14.400 -13.737 1.00 91.44 177 ASN A N 1
ATOM 1383 C CA . ASN A 1 177 ? 10.862 13.622 -14.916 1.00 91.44 177 ASN A CA 1
ATOM 1384 C C . ASN A 1 177 ? 11.756 14.439 -15.846 1.00 91.44 177 ASN A C 1
ATOM 1386 O O . ASN A 1 177 ? 12.814 13.963 -16.252 1.00 91.44 177 ASN A O 1
ATOM 1390 N N . LYS A 1 178 ? 11.384 15.699 -16.109 1.00 92.31 178 LYS A N 1
ATOM 1391 C CA . LYS A 1 178 ? 12.158 16.598 -16.971 1.00 92.31 178 LYS A CA 1
ATOM 1392 C C . LYS A 1 178 ? 13.585 16.839 -16.468 1.00 92.31 178 LYS A C 1
ATOM 1394 O O . LYS A 1 178 ? 14.511 16.938 -17.268 1.00 92.31 178 LYS A O 1
ATOM 1399 N N . LEU A 1 179 ? 13.770 16.902 -15.152 1.00 93.62 179 LEU A N 1
ATOM 1400 C CA . LEU A 1 179 ? 15.073 17.075 -14.504 1.00 93.62 179 LEU A CA 1
ATOM 1401 C C . LEU A 1 179 ? 15.838 15.751 -14.315 1.00 93.62 179 LEU A C 1
ATOM 1403 O O . LEU A 1 179 ? 16.744 15.674 -13.483 1.00 93.62 179 LEU A O 1
ATOM 1407 N N . SER A 1 180 ? 15.489 14.684 -15.040 1.00 91.94 180 SER A N 1
ATOM 1408 C CA . SER A 1 180 ? 16.160 13.389 -14.941 1.00 91.94 180 SER A CA 1
ATOM 1409 C C . SER A 1 180 ? 16.506 12.790 -16.300 1.00 91.94 180 SER A C 1
ATOM 1411 O O . SER A 1 180 ? 15.764 12.928 -17.263 1.00 91.94 180 SER A O 1
ATOM 1413 N N . ILE A 1 181 ? 17.626 12.065 -16.351 1.00 92.50 181 ILE A N 1
ATOM 1414 C CA . ILE A 1 181 ? 18.045 11.268 -17.510 1.00 92.50 181 ILE A CA 1
ATOM 1415 C C . ILE A 1 181 ? 17.649 9.787 -17.410 1.00 92.50 181 ILE A C 1
ATOM 1417 O O . ILE A 1 181 ? 18.022 9.013 -18.275 1.00 92.50 181 ILE A O 1
ATOM 1421 N N . LEU A 1 182 ? 16.945 9.362 -16.359 1.00 91.94 182 LEU A N 1
ATOM 1422 C CA . LEU A 1 182 ? 16.463 7.977 -16.222 1.00 91.94 182 LEU A CA 1
ATOM 1423 C C . LEU A 1 182 ? 14.942 7.862 -16.388 1.00 91.94 182 LEU A C 1
ATOM 1425 O O . LEU A 1 182 ? 14.459 6.849 -16.881 1.00 91.94 182 LEU A O 1
ATOM 1429 N N . ARG A 1 183 ? 14.200 8.890 -15.962 1.00 92.38 183 ARG A N 1
ATOM 1430 C CA . ARG A 1 183 ? 12.726 8.934 -15.946 1.00 92.38 183 ARG A CA 1
ATOM 1431 C C . ARG A 1 183 ? 12.157 9.313 -17.314 1.00 92.38 183 ARG A C 1
ATOM 1433 O O . ARG A 1 183 ? 12.912 9.692 -18.200 1.00 92.38 183 ARG A O 1
ATOM 1440 N N . GLY A 1 184 ? 10.841 9.231 -17.494 1.00 89.56 184 GLY A N 1
ATOM 1441 C CA . GLY A 1 184 ? 10.158 9.674 -18.716 1.00 89.56 184 GLY A CA 1
ATOM 1442 C C . GLY A 1 184 ? 10.620 8.968 -19.995 1.00 89.56 184 GLY A C 1
ATOM 1443 O O . GLY A 1 184 ? 10.714 9.590 -21.053 1.00 89.56 184 GLY A O 1
ATOM 1444 N N . GLY A 1 185 ? 10.966 7.686 -19.887 1.00 91.94 185 GLY A N 1
ATOM 1445 C CA . GLY A 1 185 ? 11.311 6.828 -21.019 1.00 91.94 185 GLY A CA 1
ATOM 1446 C C . GLY A 1 185 ? 12.789 6.827 -21.396 1.00 91.94 185 GLY A C 1
ATOM 1447 O O . GLY A 1 185 ? 13.187 6.067 -22.279 1.00 91.94 185 GLY A O 1
ATOM 1448 N N . TYR A 1 186 ? 13.632 7.645 -20.756 1.00 92.50 186 TYR A N 1
ATOM 1449 C CA . TYR A 1 186 ? 15.054 7.715 -21.112 1.00 92.50 186 TYR A CA 1
ATOM 1450 C C . TYR A 1 186 ? 15.817 6.417 -20.820 1.00 92.50 186 TYR A C 1
ATOM 1452 O O . TYR A 1 186 ? 16.711 6.077 -21.594 1.00 92.50 186 TYR A O 1
ATOM 1460 N N . LEU A 1 187 ? 15.454 5.655 -19.780 1.00 95.06 187 LEU A N 1
ATOM 1461 C CA . LEU A 1 187 ? 16.069 4.346 -19.539 1.00 95.06 187 LEU A CA 1
ATOM 1462 C C . LEU A 1 187 ? 15.788 3.379 -20.699 1.00 95.06 187 LEU A C 1
ATOM 1464 O O . LEU A 1 187 ? 16.724 2.760 -21.201 1.00 95.06 187 LEU A O 1
ATOM 1468 N N . ALA A 1 188 ? 14.538 3.296 -21.173 1.00 95.44 188 ALA A N 1
ATOM 1469 C CA . ALA A 1 188 ? 14.200 2.477 -22.342 1.00 95.44 188 ALA A CA 1
ATOM 1470 C C . ALA A 1 188 ? 14.972 2.925 -23.591 1.00 95.44 188 ALA A C 1
ATOM 1472 O O . ALA A 1 188 ? 15.523 2.093 -24.306 1.00 95.44 188 ALA A O 1
ATOM 1473 N N . ARG A 1 189 ? 15.091 4.239 -23.816 1.00 94.56 189 ARG A N 1
ATOM 1474 C CA . ARG A 1 189 ? 15.871 4.791 -24.937 1.00 94.56 189 ARG A CA 1
ATOM 1475 C C . ARG A 1 189 ? 17.346 4.409 -24.873 1.00 94.56 189 ARG A C 1
ATOM 1477 O O . ARG A 1 189 ? 17.928 4.124 -25.910 1.00 94.56 189 ARG A O 1
ATOM 1484 N N . PHE A 1 190 ? 17.948 4.399 -23.683 1.00 96.00 190 PHE A N 1
ATOM 1485 C CA . PHE A 1 190 ? 19.332 3.950 -23.529 1.00 96.00 190 PHE A CA 1
ATOM 1486 C C . PHE A 1 190 ? 19.492 2.446 -23.718 1.00 96.00 190 PHE A C 1
ATOM 1488 O O . PHE A 1 190 ? 20.565 2.035 -24.131 1.00 96.00 190 PHE A O 1
ATOM 1495 N N . ALA A 1 191 ? 18.467 1.649 -23.415 1.00 97.50 191 ALA A N 1
ATOM 1496 C CA . ALA A 1 191 ? 18.494 0.201 -23.596 1.00 97.50 191 ALA A CA 1
ATOM 1497 C C . ALA A 1 191 ? 18.242 -0.239 -25.047 1.00 97.50 191 ALA A C 1
ATOM 1499 O O . ALA A 1 191 ? 18.602 -1.358 -25.407 1.00 97.50 191 ALA A O 1
ATOM 1500 N N . TYR A 1 192 ? 17.632 0.607 -25.885 1.00 96.38 192 TYR A N 1
ATOM 1501 C CA . TYR A 1 192 ? 17.446 0.311 -27.306 1.00 96.38 192 TYR A CA 1
ATOM 1502 C C . TYR A 1 192 ? 18.810 0.047 -27.980 1.00 96.38 192 TYR A C 1
ATOM 1504 O O . TYR A 1 192 ? 19.721 0.861 -27.817 1.00 96.38 192 TYR A O 1
ATOM 1512 N N . PRO A 1 193 ? 18.973 -1.041 -28.764 1.00 96.88 193 PRO A N 1
ATOM 1513 C CA . PRO A 1 193 ? 17.927 -1.862 -29.393 1.00 96.88 193 PRO A CA 1
ATOM 1514 C C . PRO A 1 193 ? 17.469 -3.121 -28.636 1.00 96.88 193 PRO A C 1
ATOM 1516 O O . PRO A 1 193 ? 16.781 -3.950 -29.234 1.00 96.88 193 PRO A O 1
ATOM 1519 N N . ALA A 1 194 ? 17.840 -3.311 -27.369 1.00 98.12 194 ALA A N 1
ATOM 1520 C CA . ALA A 1 194 ? 17.399 -4.466 -26.586 1.00 98.12 194 ALA A CA 1
ATOM 1521 C C . ALA A 1 194 ? 15.884 -4.452 -26.324 1.00 98.12 194 ALA A C 1
ATOM 1523 O O . ALA A 1 194 ? 15.265 -3.392 -26.213 1.00 98.12 194 ALA A O 1
ATOM 1524 N N . LYS A 1 195 ? 15.287 -5.640 -26.163 1.00 98.12 195 LYS A N 1
ATOM 1525 C CA . LYS A 1 195 ? 13.896 -5.764 -25.700 1.00 98.12 195 LYS A CA 1
ATOM 1526 C C . LYS A 1 195 ? 13.838 -5.382 -24.222 1.00 98.12 195 LYS A C 1
ATOM 1528 O O . LYS A 1 195 ? 14.631 -5.892 -23.435 1.00 98.12 195 LYS A O 1
ATOM 1533 N N . VAL A 1 196 ? 12.891 -4.537 -23.823 1.00 98.38 196 VAL A N 1
ATOM 1534 C CA . VAL A 1 196 ? 12.707 -4.153 -22.416 1.00 98.38 196 VAL A CA 1
ATOM 1535 C C . VAL A 1 196 ? 11.405 -4.741 -21.890 1.00 98.38 196 VAL A C 1
ATOM 1537 O O . VAL A 1 196 ? 10.374 -4.683 -22.556 1.00 98.38 196 VAL A O 1
ATOM 1540 N N . ILE A 1 197 ? 11.450 -5.305 -20.689 1.00 97.38 197 ILE A N 1
ATOM 1541 C CA . ILE A 1 197 ? 10.293 -5.874 -19.999 1.00 97.38 197 ILE A CA 1
ATOM 1542 C C . ILE A 1 197 ? 10.238 -5.254 -18.611 1.00 97.38 197 ILE A C 1
ATOM 1544 O O . ILE A 1 197 ? 11.139 -5.451 -17.800 1.00 97.38 197 ILE A O 1
ATOM 1548 N N . THR A 1 198 ? 9.191 -4.492 -18.333 1.00 95.81 198 THR A N 1
ATOM 1549 C CA . THR A 1 198 ? 9.017 -3.816 -17.047 1.00 95.81 198 THR A CA 1
ATOM 1550 C C . THR A 1 198 ? 8.089 -4.638 -16.168 1.00 95.81 198 THR A C 1
ATOM 1552 O O . THR A 1 198 ? 7.004 -5.004 -16.606 1.00 95.81 198 THR A O 1
ATOM 1555 N N . LEU A 1 199 ? 8.509 -4.931 -14.942 1.00 93.69 199 LEU A N 1
ATOM 1556 C CA . LEU A 1 199 ? 7.714 -5.605 -13.922 1.00 93.69 199 LEU A CA 1
ATOM 1557 C C . LEU A 1 199 ? 7.428 -4.609 -12.798 1.00 93.69 199 LEU A C 1
ATOM 1559 O O . LEU A 1 199 ? 8.363 -4.068 -12.205 1.00 93.69 199 LEU A O 1
ATOM 1563 N N . ILE A 1 200 ? 6.151 -4.369 -12.517 1.00 91.19 200 ILE A N 1
ATOM 1564 C CA . ILE A 1 200 ? 5.702 -3.369 -11.547 1.00 91.19 200 ILE A CA 1
ATOM 1565 C C . ILE A 1 200 ? 4.983 -4.053 -10.385 1.00 91.19 200 ILE A C 1
ATOM 1567 O O . ILE A 1 200 ? 4.042 -4.819 -10.593 1.00 91.19 200 ILE A O 1
ATOM 1571 N N . MET A 1 201 ? 5.415 -3.746 -9.163 1.00 90.19 201 MET A N 1
ATOM 1572 C CA . MET A 1 201 ? 4.602 -3.895 -7.956 1.00 90.19 201 MET A CA 1
ATOM 1573 C C . MET A 1 201 ? 4.065 -2.519 -7.578 1.00 90.19 201 MET A C 1
ATOM 1575 O O . MET A 1 201 ? 4.825 -1.678 -7.093 1.00 90.19 201 MET A O 1
ATOM 1579 N N . SER A 1 202 ? 2.778 -2.295 -7.842 1.00 85.81 202 SER A N 1
ATOM 1580 C CA . SER A 1 202 ? 2.144 -0.996 -7.641 1.00 85.81 202 SER A CA 1
ATOM 1581 C C . SER A 1 202 ? 1.543 -0.891 -6.252 1.00 85.81 202 SER A C 1
ATOM 1583 O O . SER A 1 202 ? 0.833 -1.787 -5.793 1.00 85.81 202 SER A O 1
ATOM 1585 N N . ASP A 1 203 ? 1.817 0.236 -5.609 1.00 78.88 203 ASP A N 1
ATOM 1586 C CA . ASP A 1 203 ? 1.320 0.583 -4.289 1.00 78.88 203 ASP A CA 1
ATOM 1587 C C . ASP A 1 203 ? 0.433 1.835 -4.288 1.00 78.88 203 ASP A C 1
ATOM 1589 O O . ASP A 1 203 ? -0.010 2.275 -3.223 1.00 78.88 203 ASP A O 1
ATOM 1593 N N . THR A 1 204 ? 0.154 2.390 -5.473 1.00 70.38 204 THR A N 1
ATOM 1594 C CA . THR A 1 204 ? -0.687 3.575 -5.634 1.00 70.38 204 THR A CA 1
ATOM 1595 C C . THR A 1 204 ? -2.042 3.217 -6.248 1.00 70.38 204 THR A C 1
ATOM 1597 O O . THR A 1 204 ? -2.111 2.740 -7.384 1.00 70.38 204 THR A O 1
ATOM 1600 N N . PRO A 1 205 ? -3.142 3.507 -5.537 1.00 62.41 205 PRO A N 1
ATOM 1601 C CA . PRO A 1 205 ? -4.496 3.524 -6.079 1.00 62.41 205 PRO A CA 1
ATOM 1602 C C . PRO A 1 205 ? -4.645 4.344 -7.369 1.00 62.41 205 PRO A C 1
ATOM 1604 O O . PRO A 1 205 ? -4.488 5.560 -7.351 1.00 62.41 205 PRO A O 1
ATOM 1607 N N . GLY A 1 206 ? -5.039 3.712 -8.477 1.00 55.97 206 GLY A N 1
ATOM 1608 C CA . GLY A 1 206 ? -5.574 4.425 -9.647 1.00 55.97 206 GLY A CA 1
ATOM 1609 C C . GLY A 1 206 ? -4.582 5.233 -10.498 1.00 55.97 206 GLY A C 1
ATOM 1610 O O . GLY A 1 206 ? -5.021 5.854 -11.468 1.00 55.97 206 GLY A O 1
ATOM 1611 N N . ASP A 1 207 ? -3.280 5.213 -10.199 1.00 58.22 207 ASP A N 1
ATOM 1612 C CA . ASP A 1 207 ? -2.269 5.720 -11.131 1.00 58.22 207 ASP A CA 1
ATOM 1613 C C . ASP A 1 207 ? -2.235 4.841 -12.385 1.00 58.22 207 ASP A C 1
ATOM 1615 O O . ASP A 1 207 ? -2.319 3.612 -12.325 1.00 58.22 207 ASP A O 1
ATOM 1619 N N . THR A 1 208 ? -2.083 5.462 -13.554 1.00 67.31 208 THR A N 1
ATOM 1620 C CA . THR A 1 208 ? -1.803 4.699 -14.770 1.00 67.31 208 THR A CA 1
ATOM 1621 C C . THR A 1 208 ? -0.445 4.028 -14.602 1.00 67.31 208 THR A C 1
ATOM 1623 O O . THR A 1 208 ? 0.542 4.718 -14.345 1.00 67.31 208 THR A O 1
ATOM 1626 N N . ILE A 1 209 ? -0.383 2.710 -14.798 1.00 72.19 209 ILE A N 1
ATOM 1627 C CA . ILE A 1 209 ? 0.836 1.878 -14.733 1.00 72.19 209 ILE A CA 1
ATOM 1628 C C . ILE A 1 209 ? 2.020 2.536 -15.475 1.00 72.19 209 ILE A C 1
ATOM 1630 O O . ILE A 1 209 ? 3.173 2.446 -15.060 1.00 72.19 209 ILE A O 1
ATOM 1634 N N . THR A 1 210 ? 1.720 3.270 -16.546 1.00 71.06 210 THR A N 1
ATOM 1635 C CA . THR A 1 210 ? 2.653 4.027 -17.386 1.00 71.06 210 THR A CA 1
ATOM 1636 C C . THR A 1 210 ? 3.401 5.157 -16.665 1.00 71.06 210 THR A C 1
ATOM 1638 O O . THR A 1 210 ? 4.493 5.525 -17.091 1.00 71.06 210 THR A O 1
ATOM 1641 N N . GLU A 1 211 ? 2.861 5.708 -15.580 1.00 76.56 211 GLU A N 1
ATOM 1642 C CA . GLU A 1 211 ? 3.461 6.811 -14.814 1.00 76.56 211 GLU A CA 1
ATOM 1643 C C . GLU A 1 211 ? 4.221 6.341 -13.565 1.00 76.56 211 GLU A C 1
ATOM 1645 O O . GLU A 1 211 ? 4.947 7.132 -12.954 1.00 76.56 211 GLU A O 1
ATOM 1650 N N . PHE A 1 212 ? 4.109 5.055 -13.217 1.00 83.94 212 PHE A N 1
ATOM 1651 C CA . PHE A 1 212 ? 4.720 4.482 -12.024 1.00 83.94 212 PHE A CA 1
ATOM 1652 C C . PHE A 1 212 ? 6.239 4.692 -12.001 1.00 83.94 212 PHE A C 1
ATOM 1654 O O . PHE A 1 212 ? 6.925 4.530 -13.016 1.00 83.94 212 PHE A O 1
ATOM 1661 N N . ALA A 1 213 ? 6.772 5.081 -10.841 1.00 84.06 213 ALA A N 1
ATOM 1662 C CA . ALA A 1 213 ? 8.183 5.427 -10.653 1.00 84.06 213 ALA A CA 1
ATOM 1663 C C . ALA A 1 213 ? 8.712 6.485 -11.659 1.00 84.06 213 ALA A C 1
ATOM 1665 O O . ALA A 1 213 ? 9.901 6.511 -11.994 1.00 84.06 213 ALA A O 1
ATOM 1666 N N . GLY A 1 214 ? 7.832 7.341 -12.198 1.00 84.88 214 GLY A N 1
ATOM 1667 C CA . GLY A 1 214 ? 8.146 8.320 -13.245 1.00 84.88 214 GLY A CA 1
ATOM 1668 C C . GLY A 1 214 ? 8.324 7.749 -14.640 1.00 84.88 214 GLY A C 1
ATOM 1669 O O . GLY A 1 214 ? 8.916 8.427 -15.482 1.00 84.88 214 GLY A O 1
ATOM 1670 N N . GLY A 1 215 ? 7.874 6.516 -14.871 1.00 89.94 215 GLY A N 1
ATOM 1671 C CA . GLY A 1 215 ? 7.891 5.858 -16.170 1.00 89.94 215 GLY A CA 1
ATOM 1672 C C . GLY A 1 215 ? 9.281 5.833 -16.806 1.00 89.94 215 GLY A C 1
ATOM 1673 O O . GLY A 1 215 ? 9.454 6.391 -17.886 1.00 89.94 215 GLY A O 1
ATOM 1674 N N . PRO A 1 216 ? 10.313 5.222 -16.195 1.00 93.00 216 PRO A N 1
ATOM 1675 C CA . PRO A 1 216 ? 11.644 5.143 -16.811 1.00 93.00 216 PRO A CA 1
ATOM 1676 C C . PRO A 1 216 ? 11.627 4.407 -18.162 1.00 93.00 216 PRO A C 1
ATOM 1678 O O . PRO A 1 216 ? 12.470 4.659 -19.025 1.00 93.00 216 PRO A O 1
ATOM 1681 N N . THR A 1 217 ? 10.638 3.536 -18.364 1.00 94.88 217 THR A N 1
ATOM 1682 C CA . THR A 1 217 ? 10.407 2.764 -19.588 1.00 94.88 217 THR A CA 1
ATOM 1683 C C . THR A 1 217 ? 9.162 3.203 -20.360 1.00 94.88 217 THR A C 1
ATOM 1685 O O . THR A 1 217 ? 8.831 2.588 -21.368 1.00 94.88 217 THR A O 1
ATOM 1688 N N . THR A 1 218 ? 8.518 4.300 -19.951 1.00 91.94 218 THR A N 1
ATOM 1689 C CA . THR A 1 218 ? 7.325 4.861 -20.600 1.00 91.94 218 THR A CA 1
ATOM 1690 C C . THR A 1 218 ? 7.644 6.235 -21.167 1.00 91.94 218 THR A C 1
ATOM 1692 O O . THR A 1 218 ? 8.205 7.086 -20.482 1.00 91.94 218 THR A O 1
ATOM 1695 N N . ASN A 1 219 ? 7.266 6.492 -22.413 1.00 90.56 219 ASN A N 1
ATOM 1696 C CA . ASN A 1 219 ? 7.443 7.802 -23.024 1.00 90.56 219 ASN A CA 1
ATOM 1697 C C . ASN A 1 219 ? 6.565 8.870 -22.336 1.00 90.56 219 ASN A C 1
ATOM 1699 O O . ASN A 1 219 ? 5.341 8.841 -22.448 1.00 90.56 219 ASN A O 1
ATOM 1703 N N . ASP A 1 220 ? 7.184 9.834 -21.646 1.00 88.31 220 ASP A N 1
ATOM 1704 C CA . ASP A 1 220 ? 6.454 10.941 -21.017 1.00 88.31 220 ASP A CA 1
ATOM 1705 C C . ASP A 1 220 ? 6.160 12.047 -22.039 1.00 88.31 220 ASP A C 1
ATOM 1707 O O . ASP A 1 220 ? 7.008 12.881 -22.378 1.00 88.31 220 ASP A O 1
ATOM 1711 N N . THR A 1 221 ? 4.921 12.076 -22.525 1.00 87.50 221 THR A N 1
ATOM 1712 C CA . THR A 1 221 ? 4.459 13.071 -23.499 1.00 87.50 221 THR A CA 1
ATOM 1713 C C . THR A 1 221 ? 4.334 14.470 -22.903 1.00 87.50 221 THR A C 1
ATOM 1715 O O . THR A 1 221 ? 4.305 15.435 -23.655 1.00 87.50 221 THR A O 1
ATOM 1718 N N . ARG A 1 222 ? 4.327 14.622 -21.573 1.00 88.62 222 ARG A N 1
ATOM 1719 C CA . ARG A 1 222 ? 4.059 15.892 -20.872 1.00 88.62 222 ARG A CA 1
ATOM 1720 C C . ARG A 1 222 ? 5.315 16.702 -20.575 1.00 88.62 222 ARG A C 1
ATOM 1722 O O . ARG A 1 222 ? 5.220 17.800 -20.033 1.00 88.62 222 ARG A O 1
ATOM 1729 N N . HIS A 1 223 ? 6.496 16.195 -20.926 1.00 84.75 223 HIS A N 1
ATOM 1730 C CA . HIS A 1 223 ? 7.789 16.808 -20.604 1.00 84.75 223 HIS A CA 1
ATOM 1731 C C . HIS A 1 223 ? 7.909 18.291 -21.019 1.00 84.75 223 HIS A C 1
ATOM 1733 O O . HIS A 1 223 ? 8.671 19.041 -20.408 1.00 84.75 223 HIS A O 1
ATOM 1739 N N . TYR A 1 224 ? 7.184 18.725 -22.057 1.00 89.00 224 TYR A N 1
ATOM 1740 C CA . TYR A 1 224 ? 7.184 20.107 -22.547 1.00 89.00 224 TYR A CA 1
ATOM 1741 C C . TYR A 1 224 ? 6.409 21.074 -21.637 1.00 89.00 224 TYR A C 1
ATOM 1743 O O . TYR A 1 224 ? 6.584 22.285 -21.740 1.00 89.00 224 TYR A O 1
ATOM 1751 N N . LEU A 1 225 ? 5.572 20.566 -20.725 1.00 93.38 225 LEU A N 1
ATOM 1752 C CA . LEU A 1 225 ? 4.805 21.385 -19.787 1.00 93.38 225 LEU A CA 1
ATOM 1753 C C . LEU A 1 225 ? 5.663 21.914 -18.631 1.00 93.38 225 LEU A C 1
ATOM 1755 O O . LEU A 1 225 ? 5.295 22.925 -18.034 1.00 93.38 225 LEU A O 1
ATOM 1759 N N . ALA A 1 226 ? 6.804 21.285 -18.328 1.00 94.62 226 ALA A N 1
ATOM 1760 C CA . ALA A 1 226 ? 7.628 21.609 -17.160 1.00 94.62 226 ALA A CA 1
ATOM 1761 C C . ALA A 1 226 ? 7.996 23.109 -17.027 1.00 94.62 226 ALA A C 1
ATOM 1763 O O . ALA A 1 226 ? 7.788 23.656 -15.939 1.00 94.62 226 ALA A O 1
ATOM 1764 N N . PRO A 1 227 ? 8.450 23.829 -18.080 1.00 95.56 227 PRO A N 1
ATOM 1765 C CA . PRO A 1 227 ? 8.680 25.274 -17.986 1.00 95.56 227 PRO A CA 1
ATOM 1766 C C . PRO A 1 227 ? 7.410 26.061 -17.631 1.00 95.56 227 PRO A C 1
ATOM 1768 O O . PRO A 1 227 ? 7.445 26.952 -16.785 1.00 95.56 227 PRO A O 1
ATOM 1771 N N . SER A 1 228 ? 6.270 25.718 -18.240 1.00 96.31 228 SER A N 1
ATOM 1772 C CA . SER A 1 228 ? 4.991 26.405 -18.006 1.00 96.31 228 SER A CA 1
ATOM 1773 C C . SER A 1 228 ? 4.461 26.186 -16.586 1.00 96.31 228 SER A C 1
ATOM 1775 O O . SER A 1 228 ? 3.999 27.130 -15.948 1.00 96.31 228 SER A O 1
ATOM 1777 N N . ILE A 1 229 ? 4.628 24.972 -16.051 1.00 97.00 229 ILE A N 1
ATOM 1778 C CA . ILE A 1 229 ? 4.314 24.620 -14.663 1.00 97.00 229 ILE A CA 1
ATOM 1779 C C . ILE A 1 229 ? 5.141 25.491 -13.712 1.00 97.00 229 ILE A C 1
ATOM 1781 O O . ILE A 1 229 ? 4.592 26.155 -12.835 1.00 97.00 229 ILE A O 1
ATOM 1785 N N . LEU A 1 230 ? 6.457 25.564 -13.921 1.00 97.12 230 LEU A N 1
ATOM 1786 C CA . LEU A 1 230 ? 7.346 26.369 -13.080 1.00 97.12 230 LEU A CA 1
ATOM 1787 C C . LEU A 1 230 ? 7.042 27.873 -13.161 1.00 97.12 230 LEU A C 1
ATOM 1789 O O . LEU A 1 230 ? 7.207 28.579 -12.164 1.00 97.12 230 LEU A O 1
ATOM 1793 N N . ARG A 1 231 ? 6.577 28.376 -14.313 1.00 97.19 231 ARG A N 1
ATOM 1794 C CA . ARG A 1 231 ? 6.103 29.765 -14.463 1.00 97.19 231 ARG A CA 1
ATOM 1795 C C . ARG A 1 231 ? 4.796 30.001 -13.707 1.00 97.19 231 ARG A C 1
ATOM 1797 O O . ARG A 1 231 ? 4.691 30.995 -12.995 1.00 97.19 231 ARG A O 1
ATOM 1804 N N . ARG A 1 232 ? 3.839 29.068 -13.783 1.00 97.19 232 ARG A N 1
ATOM 1805 C CA . ARG A 1 232 ? 2.559 29.134 -13.052 1.00 97.19 232 ARG A CA 1
ATOM 1806 C C . ARG A 1 232 ? 2.767 29.260 -11.540 1.00 97.19 232 ARG A C 1
ATOM 1808 O O . ARG A 1 232 ? 2.075 30.043 -10.899 1.00 97.19 232 ARG A O 1
ATOM 1815 N N . TYR A 1 233 ? 3.761 28.559 -10.995 1.00 96.94 233 TYR A N 1
ATOM 1816 C CA . TYR A 1 233 ? 4.136 28.645 -9.577 1.00 96.94 233 TYR A CA 1
ATOM 1817 C C . TYR A 1 233 ? 5.123 29.784 -9.248 1.00 96.94 233 TYR A C 1
ATOM 1819 O O . TYR A 1 233 ? 5.557 29.898 -8.106 1.00 96.94 233 TYR A O 1
ATOM 1827 N N . LYS A 1 234 ? 5.477 30.655 -10.209 1.00 96.81 234 LYS A N 1
ATOM 1828 C CA . LYS A 1 234 ? 6.425 31.781 -10.037 1.00 96.81 234 LYS A CA 1
ATOM 1829 C C . LYS A 1 234 ? 7.827 31.354 -9.562 1.00 96.81 234 LYS A C 1
ATOM 1831 O O . LYS A 1 234 ? 8.506 32.082 -8.833 1.00 96.81 234 LYS A O 1
ATOM 1836 N N . ILE A 1 235 ? 8.260 30.164 -9.980 1.00 96.88 235 ILE A N 1
ATOM 1837 C CA . ILE A 1 235 ? 9.563 29.572 -9.639 1.00 96.88 235 ILE A CA 1
ATOM 1838 C C . ILE A 1 235 ? 10.569 29.796 -10.773 1.00 96.88 235 ILE A C 1
ATOM 1840 O O . ILE A 1 235 ? 11.731 30.084 -10.505 1.00 96.88 235 ILE A O 1
ATOM 1844 N N . TYR A 1 236 ? 10.117 29.697 -12.029 1.00 96.69 236 TYR A N 1
ATOM 1845 C CA . TYR A 1 236 ? 10.975 29.638 -13.220 1.00 96.69 236 TYR A CA 1
ATOM 1846 C C . TYR A 1 236 ? 12.042 30.739 -13.285 1.00 96.69 236 TYR A C 1
ATOM 1848 O O . TYR A 1 236 ? 13.215 30.450 -13.517 1.00 96.69 236 TYR A O 1
ATOM 1856 N N . ASP A 1 237 ? 11.666 31.994 -13.036 1.00 95.38 237 ASP A N 1
ATOM 1857 C CA . ASP A 1 237 ? 12.578 33.131 -13.208 1.00 95.38 237 ASP A CA 1
ATOM 1858 C C . ASP A 1 237 ? 13.732 33.131 -12.199 1.00 95.38 237 ASP A C 1
ATOM 1860 O O . ASP A 1 237 ? 14.824 33.600 -12.524 1.00 95.38 237 ASP A O 1
ATOM 1864 N N . LYS A 1 238 ? 13.529 32.512 -11.029 1.00 95.12 238 LYS A N 1
ATOM 1865 C CA . LYS A 1 238 ? 14.516 32.392 -9.943 1.00 95.12 238 LYS A CA 1
ATOM 1866 C C . LYS A 1 238 ? 15.515 31.249 -10.151 1.00 95.12 238 LYS A C 1
ATOM 1868 O O . LYS A 1 238 ? 16.462 31.124 -9.382 1.00 95.12 238 LYS A O 1
ATOM 1873 N N . LEU A 1 239 ? 15.297 30.396 -11.154 1.00 95.50 239 LEU A N 1
ATOM 1874 C CA . LEU A 1 239 ? 16.155 29.244 -11.426 1.00 95.50 239 LEU A CA 1
ATOM 1875 C C . LEU A 1 239 ? 17.489 29.664 -12.051 1.00 95.50 239 LEU A C 1
ATOM 1877 O O . LEU A 1 239 ? 17.559 30.641 -12.805 1.00 95.50 239 LEU A O 1
ATOM 1881 N N . SER A 1 240 ? 18.530 28.871 -11.792 1.00 95.94 240 SER A N 1
ATOM 1882 C CA . SER A 1 240 ? 19.828 29.020 -12.452 1.00 95.94 240 SER A CA 1
ATOM 1883 C C . SER A 1 240 ? 19.723 28.763 -13.960 1.00 95.94 240 SER A C 1
ATOM 1885 O O . SER A 1 240 ? 18.835 28.044 -14.431 1.00 95.94 240 SER A O 1
ATOM 1887 N N . ASN A 1 241 ? 20.656 29.330 -14.730 1.00 95.56 241 ASN A N 1
ATOM 1888 C CA . ASN A 1 241 ? 20.678 29.164 -16.187 1.00 95.56 241 ASN A CA 1
ATOM 1889 C C . ASN A 1 241 ? 20.800 27.688 -16.591 1.00 95.56 241 ASN A C 1
ATOM 1891 O O . ASN A 1 241 ? 20.052 27.241 -17.453 1.00 95.56 241 ASN A O 1
ATOM 1895 N N . ASN A 1 242 ? 21.625 26.902 -15.891 1.00 95.88 242 ASN A N 1
ATOM 1896 C CA . ASN A 1 242 ? 21.777 25.469 -16.165 1.00 95.88 242 ASN A CA 1
ATOM 1897 C C . ASN A 1 242 ? 20.455 24.698 -16.018 1.00 95.88 242 ASN A C 1
ATOM 1899 O O . ASN A 1 242 ? 20.160 23.807 -16.814 1.00 95.88 242 ASN A O 1
ATOM 1903 N N . VAL A 1 243 ? 19.638 25.029 -15.009 1.00 95.88 243 VAL A N 1
ATOM 1904 C CA . VAL A 1 243 ? 18.321 24.400 -14.825 1.00 95.88 243 VAL A CA 1
ATOM 1905 C C . VAL A 1 243 ? 17.367 24.829 -15.941 1.00 95.88 243 VAL A C 1
ATOM 1907 O O . VAL A 1 243 ? 16.681 23.981 -16.511 1.00 95.88 243 VAL A O 1
ATOM 1910 N N . LYS A 1 244 ? 17.351 26.119 -16.303 1.00 96.00 244 LYS A N 1
ATOM 1911 C CA . LYS A 1 244 ? 16.537 26.638 -17.417 1.00 96.00 244 LYS A CA 1
ATOM 1912 C C . LYS A 1 244 ? 16.893 25.960 -18.744 1.00 96.00 244 LYS A C 1
ATOM 1914 O O . LYS A 1 244 ? 15.994 25.521 -19.454 1.00 96.00 244 LYS A O 1
ATOM 1919 N N . GLU A 1 245 ? 18.177 25.775 -19.040 1.00 94.50 245 GLU A N 1
ATOM 1920 C CA . GLU A 1 245 ? 18.638 25.063 -20.241 1.00 94.50 245 GLU A CA 1
ATOM 1921 C C . GLU A 1 245 ? 18.136 23.614 -20.297 1.00 94.50 245 GLU A C 1
ATOM 1923 O O . GLU A 1 245 ? 17.665 23.154 -21.339 1.00 94.50 245 GLU A O 1
ATOM 1928 N N . VAL A 1 246 ? 18.179 22.888 -19.173 1.00 93.69 246 VAL A N 1
ATOM 1929 C CA . VAL A 1 246 ? 17.634 21.522 -19.093 1.00 93.69 246 VAL A CA 1
ATOM 1930 C C . VAL A 1 246 ? 16.126 21.512 -19.360 1.00 93.69 246 VAL A C 1
ATOM 1932 O O . VAL A 1 246 ? 15.632 20.632 -20.069 1.00 93.69 246 VAL A O 1
ATOM 1935 N N . LEU A 1 247 ? 15.391 22.481 -18.813 1.00 93.06 247 LEU A N 1
ATOM 1936 C CA . LEU A 1 247 ? 13.939 22.594 -18.967 1.00 93.06 247 LEU A CA 1
ATOM 1937 C C . LEU A 1 247 ? 13.523 22.929 -20.409 1.00 93.06 247 LEU A C 1
ATOM 1939 O O . LEU A 1 247 ? 12.544 22.367 -20.899 1.00 93.06 247 LEU A O 1
ATOM 1943 N N . GLU A 1 248 ? 14.277 23.785 -21.095 1.00 91.38 248 GLU A N 1
ATOM 1944 C CA . GLU A 1 248 ? 13.988 24.222 -22.469 1.00 91.38 248 GLU A CA 1
ATOM 1945 C C . GLU A 1 248 ? 14.482 23.224 -23.538 1.00 91.38 248 GLU A C 1
ATOM 1947 O O . GLU A 1 248 ? 14.066 23.275 -24.698 1.00 91.38 248 GLU A O 1
ATOM 1952 N N . LYS A 1 249 ? 15.329 22.252 -23.168 1.00 87.19 249 LYS A N 1
ATOM 1953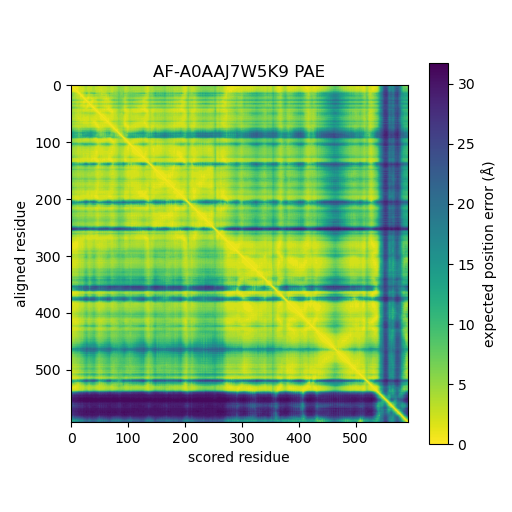 C CA . LYS A 1 249 ? 15.793 21.208 -24.093 1.00 87.19 249 LYS A CA 1
ATOM 1954 C C . LYS A 1 249 ? 14.619 20.385 -24.632 1.00 87.19 249 LYS A C 1
ATOM 1956 O O . LYS A 1 249 ? 13.905 19.744 -23.862 1.00 87.19 249 LYS A O 1
ATOM 1961 N N . LYS A 1 250 ? 14.437 20.331 -25.953 1.00 78.00 250 LYS A N 1
ATOM 1962 C CA . LYS A 1 250 ? 13.403 19.491 -26.586 1.00 78.00 250 LYS A CA 1
ATOM 1963 C C . LYS A 1 250 ? 13.702 17.998 -26.385 1.00 78.00 250 LYS A C 1
ATOM 1965 O O . LYS A 1 250 ? 14.863 17.588 -26.432 1.00 78.00 250 LYS A O 1
ATOM 1970 N N . ALA A 1 251 ? 12.665 17.198 -26.131 1.00 69.19 251 ALA A N 1
ATOM 1971 C CA . ALA A 1 251 ? 12.783 15.740 -26.174 1.00 69.19 251 ALA A CA 1
ATOM 1972 C C . ALA A 1 251 ? 12.854 15.257 -27.640 1.00 69.19 251 ALA A C 1
ATOM 1974 O O . ALA A 1 251 ? 12.592 16.056 -28.545 1.00 69.19 251 ALA A O 1
ATOM 1975 N N . PRO A 1 252 ? 13.218 13.985 -27.890 1.00 63.38 252 PRO A N 1
ATOM 1976 C CA . PRO A 1 252 ? 13.142 13.390 -29.223 1.00 63.38 252 PRO A CA 1
ATOM 1977 C C . PRO A 1 252 ? 11.746 13.569 -29.845 1.00 63.38 252 PRO A C 1
ATOM 1979 O O . PRO A 1 252 ? 10.743 13.556 -29.133 1.00 63.38 252 PRO A O 1
ATOM 1982 N N . ASP A 1 253 ? 11.724 13.798 -31.157 1.00 54.75 253 ASP A N 1
ATOM 1983 C CA . ASP A 1 253 ? 10.622 14.399 -31.919 1.00 54.75 253 ASP A CA 1
ATOM 1984 C C . ASP A 1 253 ? 9.322 13.561 -31.987 1.00 54.75 253 ASP A C 1
ATOM 1986 O O . ASP A 1 253 ? 9.302 12.369 -31.690 1.00 54.75 253 ASP A O 1
ATOM 1990 N N . ILE A 1 254 ? 8.227 14.174 -32.457 1.00 52.84 254 ILE A N 1
ATOM 1991 C CA . ILE A 1 254 ? 6.876 13.574 -32.590 1.00 52.84 254 ILE A CA 1
ATOM 1992 C C . ILE A 1 254 ? 6.848 12.360 -33.555 1.00 52.84 254 ILE A C 1
ATOM 1994 O O . ILE A 1 254 ? 5.920 11.545 -33.484 1.00 52.84 254 ILE A O 1
ATOM 1998 N N . MET A 1 255 ? 7.878 12.226 -34.402 1.00 59.19 255 MET A N 1
ATOM 1999 C CA . MET A 1 255 ? 8.108 11.164 -35.399 1.00 59.19 255 MET A CA 1
ATOM 2000 C C . MET A 1 255 ? 9.180 10.150 -34.956 1.00 59.19 255 MET A C 1
ATOM 2002 O O . MET A 1 255 ? 9.953 9.649 -35.770 1.00 59.19 255 MET A O 1
ATOM 2006 N N . ASP A 1 256 ? 9.284 9.885 -33.657 1.00 80.06 256 ASP A N 1
ATOM 2007 C CA . ASP A 1 256 ? 10.226 8.905 -33.126 1.00 80.06 256 ASP A CA 1
ATOM 2008 C C . ASP A 1 256 ? 9.906 7.480 -33.634 1.00 80.06 256 ASP A C 1
ATOM 2010 O O . ASP A 1 256 ? 8.862 6.932 -33.268 1.00 80.06 256 ASP A O 1
ATOM 2014 N N . PRO A 1 257 ? 10.787 6.845 -34.439 1.00 84.88 257 PRO A N 1
ATOM 2015 C CA . PRO A 1 257 ? 10.547 5.511 -35.004 1.00 84.88 257 PRO A CA 1
ATOM 2016 C C . PRO A 1 257 ? 10.509 4.403 -33.941 1.00 84.88 257 PRO A C 1
ATOM 2018 O O . PRO A 1 257 ? 10.178 3.256 -34.242 1.00 84.88 257 PRO A O 1
ATOM 2021 N N . LEU A 1 258 ? 10.873 4.725 -32.699 1.00 90.12 258 LEU A N 1
ATOM 2022 C CA . LEU A 1 258 ? 10.784 3.822 -31.561 1.00 90.12 258 LEU A CA 1
ATOM 2023 C C . LEU A 1 258 ? 9.372 3.727 -30.976 1.00 90.12 258 LEU A C 1
ATOM 2025 O O . LEU A 1 258 ? 9.140 2.871 -30.121 1.00 90.12 258 LEU A O 1
ATOM 2029 N N . LEU A 1 259 ? 8.451 4.602 -31.386 1.00 91.38 259 LEU A N 1
ATOM 2030 C CA . LEU A 1 259 ? 7.098 4.676 -30.848 1.00 91.38 259 LEU A CA 1
ATOM 2031 C C . LEU A 1 259 ? 6.069 4.090 -31.820 1.00 91.38 259 LEU A C 1
ATOM 2033 O O . LEU A 1 259 ? 6.169 4.264 -33.033 1.00 91.38 259 LEU A O 1
ATOM 2037 N N . TYR A 1 260 ? 5.044 3.441 -31.276 1.00 89.75 260 TYR A N 1
ATOM 2038 C CA . TYR A 1 260 ? 3.797 3.177 -31.990 1.00 89.75 260 TYR A CA 1
ATOM 2039 C C . TYR A 1 260 ? 2.948 4.457 -32.113 1.00 89.75 260 TYR A C 1
ATOM 2041 O O . TYR A 1 260 ? 3.242 5.495 -31.509 1.00 89.75 260 TYR A O 1
ATOM 2049 N N . GLU A 1 261 ? 1.845 4.383 -32.865 1.00 86.50 261 GLU A N 1
ATOM 2050 C CA . GLU A 1 261 ? 0.896 5.498 -33.019 1.00 86.50 261 GLU A CA 1
ATOM 2051 C C . GLU A 1 261 ? 0.339 5.991 -31.674 1.00 86.50 261 GLU A C 1
ATOM 2053 O O . GLU A 1 261 ? 0.194 7.197 -31.467 1.00 86.50 261 GLU A O 1
ATOM 2058 N N . ASN A 1 262 ? 0.125 5.072 -30.726 1.00 88.44 262 ASN A N 1
ATOM 2059 C CA . ASN A 1 262 ? -0.340 5.366 -29.368 1.00 88.44 262 ASN A CA 1
ATOM 2060 C C . ASN A 1 262 ? 0.730 6.014 -28.459 1.00 88.44 262 ASN A C 1
ATOM 2062 O O . ASN A 1 262 ? 0.470 6.237 -27.280 1.00 88.44 262 ASN A O 1
ATOM 2066 N N . LYS A 1 263 ? 1.914 6.344 -28.999 1.00 88.50 263 LYS A N 1
ATOM 2067 C CA . LYS A 1 263 ? 3.054 6.967 -28.301 1.00 88.50 263 LYS A CA 1
ATOM 2068 C C . LYS A 1 263 ? 3.749 6.086 -27.257 1.00 88.50 263 LYS A C 1
ATOM 2070 O O . LYS A 1 263 ? 4.592 6.605 -26.523 1.00 88.50 263 LYS A O 1
ATOM 2075 N N . GLU A 1 264 ? 3.472 4.785 -27.231 1.00 91.06 264 GLU A N 1
ATOM 2076 C CA . GLU A 1 264 ? 4.218 3.792 -26.450 1.00 91.06 264 GLU A CA 1
ATOM 2077 C C . GLU A 1 264 ? 5.423 3.260 -27.235 1.00 91.06 264 GLU A C 1
ATOM 2079 O O . GLU A 1 264 ? 5.430 3.278 -28.465 1.00 91.06 264 GLU A O 1
ATOM 2084 N N . PHE A 1 265 ? 6.457 2.778 -26.541 1.00 93.88 265 PHE A N 1
ATOM 2085 C CA . PHE A 1 265 ? 7.634 2.209 -27.200 1.00 93.88 265 PHE A CA 1
ATOM 2086 C C . PHE A 1 265 ? 7.345 0.833 -27.811 1.00 93.88 265 PHE A C 1
ATOM 2088 O O . PHE A 1 265 ? 6.813 -0.051 -27.146 1.00 93.88 265 PHE A O 1
ATOM 2095 N N . ASN A 1 266 ? 7.811 0.597 -29.038 1.00 94.38 266 ASN A N 1
ATOM 2096 C CA . ASN A 1 266 ? 7.557 -0.650 -29.769 1.00 94.38 266 ASN A CA 1
ATOM 2097 C C . ASN A 1 266 ? 8.369 -1.873 -29.304 1.00 94.38 266 ASN A C 1
ATOM 2099 O O . ASN A 1 266 ? 8.097 -3.007 -29.700 1.00 94.38 266 ASN A O 1
ATOM 2103 N N . PHE A 1 267 ? 9.347 -1.653 -28.430 1.00 96.00 267 PHE A N 1
ATOM 2104 C CA . PHE A 1 267 ? 10.244 -2.673 -27.890 1.00 96.00 267 PHE A CA 1
ATOM 2105 C C . PHE A 1 267 ? 10.111 -2.835 -26.368 1.00 96.00 267 PHE A C 1
ATOM 2107 O O . PHE A 1 267 ? 10.897 -3.567 -25.766 1.00 96.00 267 PHE A O 1
ATOM 2114 N N . VAL A 1 268 ? 9.121 -2.190 -25.741 1.00 96.75 268 VAL A N 1
ATOM 2115 C CA . VAL A 1 268 ? 8.878 -2.267 -24.295 1.00 96.75 268 VAL A CA 1
ATOM 2116 C C . VAL A 1 268 ? 7.565 -2.991 -24.032 1.00 96.75 268 VAL A C 1
ATOM 2118 O O . VAL A 1 268 ? 6.540 -2.604 -24.575 1.00 96.75 268 VAL A O 1
ATOM 2121 N N . ASP A 1 269 ? 7.601 -4.001 -23.167 1.00 95.50 269 ASP A N 1
ATOM 2122 C CA . ASP A 1 269 ? 6.396 -4.581 -22.567 1.00 95.50 269 ASP A CA 1
ATOM 2123 C C . ASP A 1 269 ? 6.348 -4.206 -21.080 1.00 95.50 269 ASP A C 1
ATOM 2125 O O . ASP A 1 269 ? 7.391 -4.134 -20.421 1.00 95.50 269 ASP A O 1
ATOM 2129 N N . ILE A 1 270 ? 5.155 -3.957 -20.539 1.00 94.00 270 ILE A N 1
ATOM 2130 C CA . ILE A 1 270 ? 4.957 -3.555 -19.142 1.00 94.00 270 ILE A CA 1
ATOM 2131 C C . ILE A 1 270 ? 3.934 -4.487 -18.499 1.00 94.00 270 ILE A C 1
ATOM 2133 O O . ILE A 1 270 ? 2.824 -4.644 -19.001 1.00 94.00 270 ILE A O 1
ATOM 2137 N N . TYR A 1 271 ? 4.308 -5.078 -17.367 1.00 92.19 271 TYR A N 1
ATOM 2138 C CA . TYR A 1 271 ? 3.480 -5.997 -16.602 1.00 92.19 271 TYR A CA 1
ATOM 2139 C C . TYR A 1 271 ? 3.373 -5.530 -15.158 1.00 92.19 271 TYR A C 1
ATOM 2141 O O . TYR A 1 271 ? 4.364 -5.482 -14.429 1.00 92.19 271 TYR A O 1
ATOM 2149 N N . GLU A 1 272 ? 2.154 -5.243 -14.722 1.00 90.00 272 GLU A N 1
ATOM 2150 C CA . GLU A 1 272 ? 1.850 -5.139 -13.301 1.00 90.00 272 GLU A CA 1
ATOM 2151 C C . GLU A 1 272 ? 1.724 -6.560 -12.736 1.00 90.00 272 GLU A C 1
ATOM 2153 O O . GLU A 1 272 ? 0.854 -7.334 -13.136 1.00 90.00 272 GLU A O 1
ATOM 2158 N N . ILE A 1 273 ? 2.671 -6.939 -11.877 1.00 90.19 273 ILE A N 1
ATOM 2159 C CA . ILE A 1 273 ? 2.769 -8.295 -11.324 1.00 90.19 273 ILE A CA 1
ATOM 2160 C C . ILE A 1 273 ? 2.108 -8.415 -9.954 1.00 90.19 273 ILE A C 1
ATOM 2162 O O . ILE A 1 273 ? 1.780 -9.532 -9.565 1.00 90.19 273 ILE A O 1
ATOM 2166 N N . ALA A 1 274 ? 1.924 -7.299 -9.242 1.00 90.62 274 ALA A N 1
ATOM 2167 C CA . ALA A 1 274 ? 1.190 -7.246 -7.984 1.00 90.62 274 ALA A CA 1
ATOM 2168 C C . ALA A 1 274 ? 0.563 -5.859 -7.776 1.00 90.62 274 ALA A C 1
ATOM 2170 O O . ALA A 1 274 ? 1.204 -4.842 -8.054 1.00 90.62 274 ALA A O 1
ATOM 2171 N N . ASN A 1 275 ? -0.671 -5.836 -7.270 1.00 90.44 275 ASN A N 1
ATOM 2172 C CA . ASN A 1 275 ? -1.455 -4.628 -7.007 1.00 90.44 275 ASN A CA 1
ATOM 2173 C C . ASN A 1 275 ? -2.528 -4.891 -5.926 1.00 90.44 275 ASN A C 1
ATOM 2175 O O . ASN A 1 275 ? -2.732 -6.029 -5.491 1.00 90.44 275 ASN A O 1
ATOM 2179 N N . ILE A 1 276 ? -3.234 -3.837 -5.502 1.00 92.25 276 ILE A N 1
ATOM 2180 C CA . ILE A 1 276 ? -4.306 -3.923 -4.492 1.00 92.25 276 ILE A CA 1
ATOM 2181 C C . ILE A 1 276 ? -5.458 -4.848 -4.924 1.00 92.25 276 ILE A C 1
ATOM 2183 O O . ILE A 1 276 ? -5.856 -5.692 -4.114 1.00 92.25 276 ILE A O 1
ATOM 2187 N N . PRO A 1 277 ? -6.012 -4.752 -6.155 1.00 92.62 277 PRO A N 1
ATOM 2188 C CA . PRO A 1 277 ? -7.059 -5.671 -6.603 1.00 92.62 277 PRO A CA 1
ATOM 2189 C C . PRO A 1 277 ? -6.700 -7.154 -6.441 1.00 92.62 277 PRO A C 1
ATOM 2191 O O . PRO A 1 277 ? -7.539 -7.939 -6.000 1.00 92.62 277 PRO A O 1
ATOM 2194 N N . GLU A 1 278 ? -5.460 -7.542 -6.745 1.00 92.88 278 GLU A N 1
ATOM 2195 C CA . GLU A 1 278 ? -4.993 -8.922 -6.583 1.00 92.88 278 GLU A CA 1
ATOM 2196 C C . GLU A 1 278 ? -4.904 -9.346 -5.115 1.00 92.88 278 GLU A C 1
ATOM 2198 O O . GLU A 1 278 ? -5.299 -10.464 -4.775 1.00 92.88 278 GLU A O 1
ATOM 2203 N N . ALA A 1 279 ? -4.461 -8.455 -4.226 1.00 94.81 279 ALA A N 1
ATOM 2204 C CA . ALA A 1 279 ? -4.477 -8.714 -2.788 1.00 94.81 279 ALA A CA 1
ATOM 2205 C C . ALA A 1 279 ? -5.914 -8.889 -2.261 1.00 94.81 279 ALA A C 1
ATOM 2207 O O . ALA A 1 279 ? -6.190 -9.821 -1.503 1.00 94.81 279 ALA A O 1
ATOM 2208 N N . ILE A 1 280 ? -6.860 -8.062 -2.718 1.00 96.06 280 ILE A N 1
ATOM 2209 C CA . ILE A 1 280 ? -8.288 -8.200 -2.388 1.00 96.06 280 ILE A CA 1
ATOM 2210 C C . ILE A 1 280 ? -8.865 -9.516 -2.927 1.00 96.06 280 ILE A C 1
ATOM 2212 O O . ILE A 1 280 ? -9.729 -10.115 -2.281 1.00 96.06 280 ILE A O 1
ATOM 2216 N N . GLU A 1 281 ? -8.386 -10.015 -4.069 1.00 95.75 281 GLU A N 1
ATOM 2217 C CA . GLU A 1 281 ? -8.760 -11.350 -4.542 1.00 95.75 281 GLU A CA 1
ATOM 2218 C C . GLU A 1 281 ? -8.288 -12.435 -3.568 1.00 95.75 281 GLU A C 1
ATOM 2220 O O . GLU A 1 281 ? -9.080 -13.291 -3.179 1.00 95.75 281 GLU A O 1
ATOM 2225 N N . GLY A 1 282 ? -7.041 -12.352 -3.088 1.00 96.25 282 GLY A N 1
ATOM 2226 C CA . GLY A 1 282 ? -6.521 -13.243 -2.044 1.00 96.25 282 GLY A CA 1
ATOM 2227 C C . GLY A 1 282 ? -7.349 -13.194 -0.754 1.00 96.25 282 GLY A C 1
ATOM 2228 O O . GLY A 1 282 ? -7.692 -14.236 -0.189 1.00 96.25 282 GLY A O 1
ATOM 2229 N N . MET A 1 283 ? -7.762 -11.993 -0.333 1.00 97.75 283 MET A N 1
ATOM 2230 C CA . MET A 1 283 ? -8.685 -11.810 0.793 1.00 97.75 283 MET A CA 1
ATOM 2231 C C . MET A 1 283 ? -10.038 -12.490 0.532 1.00 97.75 283 MET A C 1
ATOM 2233 O O . MET A 1 283 ? -10.586 -13.161 1.407 1.00 97.75 283 MET A O 1
ATOM 2237 N N . SER A 1 284 ? -10.588 -12.336 -0.673 1.00 96.31 284 SER A N 1
ATOM 2238 C CA . SER A 1 284 ? -11.873 -12.920 -1.060 1.00 96.31 284 SER A CA 1
ATOM 2239 C C . SER A 1 284 ? -11.826 -14.451 -1.088 1.00 96.31 284 SER A C 1
ATOM 2241 O O . SER A 1 284 ? -12.719 -15.100 -0.544 1.00 96.31 284 SER A O 1
ATOM 2243 N N . GLU A 1 285 ? -10.768 -15.036 -1.653 1.00 96.50 285 GLU A N 1
ATOM 2244 C CA . GLU A 1 285 ? -10.523 -16.484 -1.649 1.00 96.50 285 GLU A CA 1
ATOM 2245 C C . GLU A 1 285 ? -10.431 -17.034 -0.214 1.00 96.50 285 GLU A C 1
ATOM 2247 O O . GLU A 1 285 ? -10.993 -18.089 0.090 1.00 96.50 285 GLU A O 1
ATOM 2252 N N . ALA A 1 286 ? -9.755 -16.319 0.690 1.00 96.44 286 ALA A N 1
ATOM 2253 C CA . ALA A 1 286 ? -9.641 -16.712 2.093 1.00 96.44 286 ALA A CA 1
ATOM 2254 C C . ALA A 1 286 ? -10.965 -16.583 2.857 1.00 96.44 286 ALA A C 1
ATOM 2256 O O . ALA A 1 286 ? -11.318 -17.480 3.621 1.00 96.44 286 ALA A O 1
ATOM 2257 N N . ALA A 1 287 ? -11.724 -15.507 2.631 1.00 93.00 287 ALA A N 1
ATOM 2258 C CA . ALA A 1 287 ? -13.054 -15.339 3.210 1.00 93.00 287 ALA A CA 1
ATOM 2259 C C . ALA A 1 287 ? -13.982 -16.492 2.794 1.00 93.00 287 ALA A C 1
ATOM 2261 O O . ALA A 1 287 ? -14.626 -17.098 3.649 1.00 93.00 287 ALA A O 1
ATOM 2262 N N . PHE A 1 288 ? -13.962 -16.861 1.510 1.00 91.25 288 PHE A N 1
ATOM 2263 C CA . PHE A 1 288 ? -14.727 -17.990 0.986 1.00 91.25 288 PHE A CA 1
ATOM 2264 C C . PHE A 1 288 ? -14.337 -19.323 1.643 1.00 91.25 288 PHE A C 1
ATOM 2266 O O . PHE A 1 288 ? -15.213 -20.075 2.067 1.00 91.25 288 PHE A O 1
ATOM 2273 N N . LYS A 1 289 ? -13.034 -19.601 1.807 1.00 92.38 289 LYS A N 1
ATOM 2274 C CA . LYS A 1 289 ? -12.542 -20.809 2.507 1.00 92.38 289 LYS A CA 1
ATOM 2275 C C . LYS A 1 289 ? -12.991 -20.886 3.971 1.00 92.38 289 LYS A C 1
ATOM 2277 O O . LYS A 1 289 ? -13.115 -21.981 4.507 1.00 92.38 289 LYS A O 1
ATOM 2282 N N . LEU A 1 290 ? -13.245 -19.742 4.605 1.00 89.56 290 LEU A N 1
ATOM 2283 C CA . LEU A 1 290 ? -13.782 -19.643 5.966 1.00 89.56 290 LEU A CA 1
ATOM 2284 C C . LEU A 1 290 ? -15.321 -19.723 6.017 1.00 89.56 290 LEU A C 1
ATOM 2286 O O . LEU A 1 290 ? -15.899 -19.563 7.090 1.00 89.56 290 LEU A O 1
ATOM 2290 N N . GLY A 1 291 ? -15.994 -19.931 4.879 1.00 86.62 291 GLY A N 1
ATOM 2291 C CA . GLY A 1 291 ? -17.456 -19.947 4.781 1.00 86.62 291 GLY A CA 1
ATOM 2292 C C . GLY A 1 291 ? -18.104 -18.562 4.885 1.00 86.62 291 GLY A C 1
ATOM 2293 O O . GLY A 1 291 ? -19.312 -18.461 5.090 1.00 86.62 291 GLY A O 1
ATOM 2294 N N . LEU A 1 292 ? -17.318 -17.490 4.766 1.00 87.44 292 LEU A N 1
ATOM 2295 C CA . LEU A 1 292 ? -17.800 -16.113 4.825 1.00 87.44 292 LEU A CA 1
ATOM 2296 C C . LEU A 1 292 ? -18.133 -15.604 3.425 1.00 87.44 292 LEU A C 1
ATOM 2298 O O . LEU A 1 292 ? -17.504 -15.975 2.433 1.00 87.44 292 LEU A O 1
ATOM 2302 N N . VAL A 1 293 ? -19.099 -14.692 3.352 1.00 87.56 293 VAL A N 1
ATOM 2303 C CA . VAL A 1 293 ? -19.424 -13.999 2.103 1.00 87.56 293 VAL A CA 1
ATOM 2304 C C . VAL A 1 293 ? -18.590 -12.734 2.023 1.00 87.56 293 VAL A C 1
ATOM 2306 O O . VAL A 1 293 ? -18.632 -11.909 2.931 1.00 87.56 293 VAL A O 1
ATOM 2309 N N . SER A 1 294 ? -17.843 -12.562 0.937 1.00 91.12 294 SER A N 1
ATOM 2310 C CA . SER A 1 294 ? -17.070 -11.353 0.667 1.00 91.12 294 SER A CA 1
ATOM 2311 C C . SER A 1 294 ? -17.722 -10.498 -0.418 1.00 91.12 294 SER A C 1
ATOM 2313 O O . SER A 1 294 ? -18.226 -10.997 -1.423 1.00 91.12 294 SER A O 1
ATOM 2315 N N . ILE A 1 295 ? -17.666 -9.1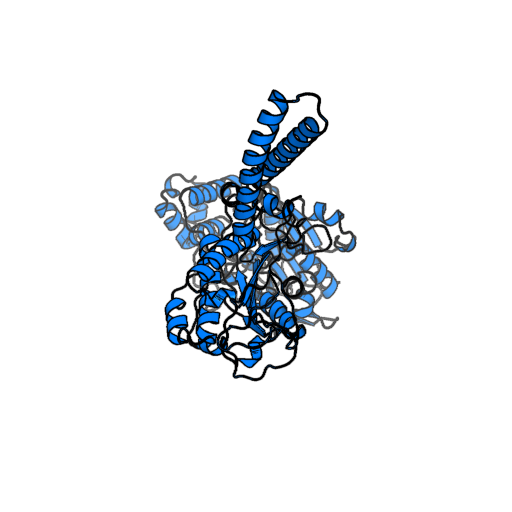83 -0.232 1.00 91.00 295 ILE A N 1
ATOM 2316 C CA . ILE A 1 295 ? -18.000 -8.186 -1.243 1.00 91.00 295 ILE A CA 1
ATOM 2317 C C . ILE A 1 295 ? -16.750 -7.356 -1.485 1.00 91.00 295 ILE A C 1
ATOM 2319 O O . ILE A 1 295 ? -16.299 -6.622 -0.607 1.00 91.00 295 ILE A O 1
ATOM 2323 N N . LYS A 1 296 ? -16.213 -7.457 -2.699 1.00 92.88 296 LYS A N 1
ATOM 2324 C CA . LYS A 1 296 ? -15.109 -6.619 -3.170 1.00 92.88 296 LYS A CA 1
ATOM 2325 C C . LYS A 1 296 ? -15.667 -5.248 -3.557 1.00 92.88 296 LYS A C 1
ATOM 2327 O O . LYS A 1 296 ? -16.467 -5.148 -4.498 1.00 92.88 296 LYS A O 1
ATOM 2332 N N . LEU A 1 297 ? -15.289 -4.229 -2.792 1.00 91.75 297 LEU A N 1
ATOM 2333 C CA . LEU A 1 297 ? -15.657 -2.829 -2.999 1.00 91.75 297 LEU A CA 1
ATOM 2334 C C . LEU A 1 297 ? -14.481 -2.085 -3.656 1.00 91.75 297 LEU A C 1
ATOM 2336 O O . LEU A 1 297 ? -13.857 -2.643 -4.556 1.00 91.75 297 LEU A O 1
ATOM 2340 N N . ASN A 1 298 ? -14.218 -0.830 -3.281 1.00 88.56 298 ASN A N 1
ATOM 2341 C CA . ASN A 1 298 ? -13.213 0.001 -3.941 1.00 88.56 298 ASN A CA 1
ATOM 2342 C C . ASN A 1 298 ? -11.776 -0.467 -3.592 1.00 88.56 298 ASN A C 1
ATOM 2344 O O . ASN A 1 298 ? -11.423 -0.457 -2.409 1.00 88.56 298 ASN A O 1
ATOM 2348 N N . PRO A 1 299 ? -10.950 -0.872 -4.583 1.00 89.00 299 PRO A N 1
ATOM 2349 C CA . PRO A 1 299 ? -9.534 -1.199 -4.387 1.00 89.00 299 PRO A CA 1
ATOM 2350 C C . PRO A 1 299 ? -8.615 0.032 -4.443 1.00 89.00 299 PRO A C 1
ATOM 2352 O O . PRO A 1 299 ? -7.401 -0.110 -4.336 1.00 89.00 299 PRO A O 1
ATOM 2355 N N . SER A 1 300 ? -9.180 1.221 -4.659 1.00 89.06 300 SER A N 1
ATOM 2356 C CA . SER A 1 300 ? -8.436 2.456 -4.878 1.00 89.06 300 SER A CA 1
ATOM 2357 C C . SER A 1 300 ? -8.860 3.561 -3.911 1.00 89.06 300 SER A C 1
ATOM 2359 O O . SER A 1 300 ? -9.090 4.698 -4.313 1.00 89.06 300 SER A O 1
ATOM 2361 N N . VAL A 1 301 ? -9.025 3.220 -2.636 1.00 90.62 301 VAL A N 1
ATOM 2362 C CA . VAL A 1 301 ? -9.403 4.184 -1.598 1.00 90.62 301 VAL A CA 1
ATOM 2363 C C . VAL A 1 301 ? -8.262 5.172 -1.350 1.00 90.62 301 VAL A C 1
ATOM 2365 O O . VAL A 1 301 ? -7.122 4.766 -1.141 1.00 90.62 301 VAL A O 1
ATOM 2368 N N . SER A 1 302 ? -8.565 6.465 -1.350 1.00 88.81 302 SER A N 1
ATOM 2369 C CA . SER A 1 302 ? -7.626 7.545 -1.035 1.00 88.81 302 SER A CA 1
ATOM 2370 C C . SER A 1 302 ? -8.350 8.698 -0.336 1.00 88.81 302 SER A C 1
ATOM 2372 O O . SER A 1 302 ? -9.583 8.711 -0.277 1.00 88.81 302 SER A O 1
ATOM 2374 N N . GLY A 1 303 ? -7.586 9.639 0.221 1.00 88.50 303 GLY A N 1
ATOM 2375 C CA . GLY A 1 303 ? -8.098 10.777 0.981 1.00 88.50 303 GLY A CA 1
ATOM 2376 C C . GLY A 1 303 ? -7.786 10.692 2.474 1.00 88.50 303 GLY A C 1
ATOM 2377 O O . GLY A 1 303 ? -7.126 9.763 2.954 1.00 88.50 303 GLY A O 1
ATOM 2378 N N . SER A 1 304 ? -8.279 11.677 3.226 1.00 92.12 304 SER A N 1
ATOM 2379 C CA . SER A 1 304 ? -8.017 11.763 4.665 1.00 92.12 304 SER A CA 1
ATOM 2380 C C . SER A 1 304 ? -8.622 10.579 5.422 1.00 92.12 304 SER A C 1
ATOM 2382 O O . SER A 1 304 ? -9.740 10.137 5.140 1.00 92.12 304 SER A O 1
ATOM 2384 N N . VAL A 1 305 ? -7.931 10.117 6.464 1.00 94.62 305 VAL A N 1
ATOM 2385 C CA . VAL A 1 305 ? -8.385 9.002 7.312 1.00 94.62 305 VAL A CA 1
ATOM 2386 C C . VAL A 1 305 ? -9.807 9.228 7.854 1.00 94.62 305 VAL A C 1
ATOM 2388 O O . VAL A 1 305 ? -10.627 8.307 7.894 1.00 94.62 305 VAL A O 1
ATOM 2391 N N . ARG A 1 306 ? -10.138 10.474 8.219 1.00 94.00 306 ARG A N 1
ATOM 2392 C CA . ARG A 1 306 ? -11.471 10.860 8.716 1.00 94.00 306 ARG A CA 1
ATOM 2393 C C . ARG A 1 306 ? -12.563 10.703 7.662 1.00 94.00 306 ARG A C 1
ATOM 2395 O O . ARG A 1 306 ? -13.663 10.262 7.987 1.00 94.00 306 ARG A O 1
ATOM 2402 N N . GLU A 1 307 ? -12.289 11.096 6.421 1.00 94.44 307 GLU A N 1
ATOM 2403 C CA . GLU A 1 307 ? -13.233 10.943 5.311 1.00 94.44 307 GLU A CA 1
ATOM 2404 C C . GLU A 1 307 ? -13.476 9.462 5.017 1.00 94.44 307 GLU A C 1
ATOM 2406 O O . GLU A 1 307 ? -14.627 9.023 4.962 1.00 94.44 307 GLU A O 1
ATOM 2411 N N . ILE A 1 308 ? -12.394 8.679 4.944 1.00 96.25 308 ILE A N 1
ATOM 2412 C CA . ILE A 1 308 ? -12.456 7.235 4.706 1.00 96.25 308 ILE A CA 1
ATOM 2413 C C . ILE A 1 308 ? -13.300 6.548 5.784 1.00 96.25 308 ILE A C 1
ATOM 2415 O O . ILE A 1 308 ? -14.229 5.804 5.464 1.00 96.25 308 ILE A O 1
ATOM 2419 N N . SER A 1 309 ? -13.034 6.843 7.059 1.00 97.00 309 SER A N 1
ATOM 2420 C CA . SER A 1 309 ? -13.778 6.299 8.199 1.00 97.00 309 SER A CA 1
ATOM 2421 C C . SER A 1 309 ? -15.285 6.566 8.106 1.00 97.00 309 SER A C 1
ATOM 2423 O O . SER A 1 309 ? -16.103 5.645 8.239 1.00 97.00 309 SER A O 1
ATOM 2425 N N . ARG A 1 310 ? -15.670 7.816 7.821 1.00 96.50 310 ARG A N 1
ATOM 2426 C CA . ARG A 1 310 ? -17.079 8.224 7.721 1.00 96.50 310 ARG A CA 1
ATOM 2427 C C . ARG A 1 310 ? -17.803 7.495 6.602 1.00 96.50 310 ARG A C 1
ATOM 2429 O O . ARG A 1 310 ? -18.921 7.017 6.814 1.00 96.50 310 ARG A O 1
ATOM 2436 N N . GLU A 1 311 ? -17.176 7.393 5.434 1.00 96.25 311 GLU A N 1
ATOM 2437 C CA . GLU A 1 311 ? -17.745 6.702 4.276 1.00 96.25 311 GLU A CA 1
ATOM 2438 C C . GLU A 1 311 ? -17.827 5.187 4.502 1.00 96.25 311 GLU A C 1
ATOM 2440 O O . GLU A 1 311 ? -18.813 4.557 4.122 1.00 96.25 311 GLU A O 1
ATOM 2445 N N . TYR A 1 312 ? -16.870 4.600 5.220 1.00 97.38 312 TYR A N 1
ATOM 2446 C CA . TYR A 1 312 ? -16.900 3.190 5.614 1.00 97.38 312 TYR A CA 1
ATOM 2447 C C . TYR A 1 312 ? -18.044 2.886 6.585 1.00 97.38 312 TYR A C 1
ATOM 2449 O O . TYR A 1 312 ? -18.828 1.957 6.360 1.00 97.38 312 TYR A O 1
ATOM 2457 N N . ALA A 1 313 ? -18.194 3.690 7.642 1.00 97.44 313 ALA A N 1
ATOM 2458 C CA . ALA A 1 313 ? -19.292 3.549 8.595 1.00 97.44 313 ALA A CA 1
ATOM 2459 C C . ALA A 1 313 ? -20.655 3.803 7.927 1.00 97.44 313 ALA A C 1
ATOM 2461 O O . ALA A 1 313 ? -21.622 3.082 8.186 1.00 97.44 313 ALA A O 1
ATOM 2462 N N . LYS A 1 314 ? -20.736 4.797 7.029 1.00 96.12 314 LYS A N 1
ATOM 2463 C CA . LYS A 1 314 ? -21.917 5.074 6.197 1.00 96.12 314 LYS A CA 1
ATOM 2464 C C . LYS A 1 314 ? -22.287 3.861 5.352 1.00 96.12 314 LYS A C 1
ATOM 2466 O O . LYS A 1 314 ? -23.406 3.373 5.486 1.00 96.12 314 LYS A O 1
ATOM 2471 N N . MET A 1 315 ? -21.351 3.338 4.566 1.00 94.38 315 MET A N 1
ATOM 2472 C CA . MET A 1 315 ? -21.560 2.191 3.686 1.00 94.38 315 MET A CA 1
ATOM 2473 C C . MET A 1 315 ? -22.067 0.965 4.456 1.00 94.38 315 MET A C 1
ATOM 2475 O O . MET A 1 315 ? -23.098 0.395 4.100 1.00 94.38 315 MET A O 1
ATOM 2479 N N . ALA A 1 316 ? -21.396 0.597 5.554 1.00 94.75 316 ALA A N 1
ATOM 2480 C CA . ALA A 1 316 ? -21.816 -0.525 6.393 1.00 94.75 316 ALA A CA 1
ATOM 2481 C C . ALA A 1 316 ? -23.222 -0.312 6.988 1.00 94.75 316 ALA A C 1
ATOM 2483 O O . ALA A 1 316 ? -24.029 -1.242 7.020 1.00 94.75 316 ALA A O 1
ATOM 2484 N N . SER A 1 317 ? -23.547 0.916 7.413 1.00 95.88 317 SER A N 1
ATOM 2485 C CA . SER A 1 317 ? -24.863 1.238 7.978 1.00 95.88 317 SER A CA 1
ATOM 2486 C C . SER A 1 317 ? -25.980 1.159 6.937 1.00 95.88 317 SER A C 1
ATOM 2488 O O . SER A 1 317 ? -26.998 0.520 7.193 1.00 95.88 317 SER A O 1
ATOM 2490 N N . LEU A 1 318 ? -25.780 1.739 5.748 1.00 94.06 318 LEU A N 1
ATOM 2491 C CA . LEU A 1 318 ? -26.760 1.721 4.661 1.00 94.06 318 LEU A CA 1
ATOM 2492 C C . LEU A 1 318 ? -27.015 0.295 4.180 1.00 94.06 318 LEU A C 1
ATOM 2494 O O . LEU A 1 318 ? -28.161 -0.081 3.953 1.00 94.06 318 LEU A O 1
ATOM 2498 N N . LEU A 1 319 ? -25.964 -0.522 4.105 1.00 91.50 319 LEU A N 1
ATOM 2499 C CA . LEU A 1 319 ? -26.084 -1.921 3.727 1.00 91.50 319 LEU A CA 1
ATOM 2500 C C . LEU A 1 319 ? -26.982 -2.706 4.694 1.00 91.50 319 LEU A C 1
ATOM 2502 O O . LEU A 1 319 ? -27.881 -3.423 4.255 1.00 91.50 319 LEU A O 1
ATOM 2506 N N . ILE A 1 320 ? -26.784 -2.537 6.005 1.00 90.81 320 ILE A N 1
ATOM 2507 C CA . ILE A 1 320 ? -27.636 -3.165 7.025 1.00 90.81 320 ILE A CA 1
ATOM 2508 C C . ILE A 1 320 ? -29.067 -2.626 6.944 1.00 90.81 320 ILE A C 1
ATOM 2510 O O . ILE A 1 320 ? -30.015 -3.408 6.953 1.00 90.81 320 ILE A O 1
ATOM 2514 N N . LEU A 1 321 ? -29.243 -1.307 6.822 1.00 92.62 321 LEU A N 1
ATOM 2515 C CA . LEU A 1 321 ? -30.567 -0.689 6.707 1.00 92.62 321 LEU A CA 1
ATOM 2516 C C . LEU A 1 321 ? -31.336 -1.207 5.488 1.00 92.62 321 LEU A C 1
ATOM 2518 O O . LEU A 1 321 ? -32.529 -1.480 5.597 1.00 92.62 321 LEU A O 1
ATOM 2522 N N . ALA A 1 322 ? -30.664 -1.389 4.352 1.00 90.25 322 ALA A N 1
ATOM 2523 C CA . ALA A 1 322 ? -31.277 -1.923 3.145 1.00 90.25 322 ALA A CA 1
ATOM 2524 C C . ALA A 1 322 ? -31.669 -3.403 3.300 1.00 90.25 322 ALA A C 1
ATOM 2526 O O . ALA A 1 322 ? -32.747 -3.806 2.864 1.00 90.25 322 ALA A O 1
ATOM 2527 N N . VAL A 1 323 ? -30.850 -4.216 3.978 1.00 86.56 323 VAL A N 1
ATOM 2528 C CA . VAL A 1 323 ? -31.188 -5.623 4.267 1.00 86.56 323 VAL A CA 1
ATOM 2529 C C . VAL A 1 323 ? -32.334 -5.772 5.267 1.00 86.56 323 VAL A C 1
ATOM 2531 O O . VAL A 1 323 ? -33.176 -6.661 5.108 1.00 86.56 323 VAL A O 1
ATOM 2534 N N . GLU A 1 324 ? -32.422 -4.876 6.248 1.00 87.06 324 GLU A N 1
ATOM 2535 C CA . GLU A 1 324 ? -33.551 -4.789 7.183 1.00 87.06 324 GLU A CA 1
ATOM 2536 C C . GLU A 1 324 ? -34.792 -4.107 6.570 1.00 87.06 324 GLU A C 1
ATOM 2538 O O . GLU A 1 324 ? -35.801 -3.938 7.256 1.00 87.06 324 GLU A O 1
ATOM 2543 N N . GLY A 1 325 ? -34.741 -3.701 5.294 1.00 88.88 325 GLY A N 1
ATOM 2544 C CA . GLY A 1 325 ? -35.854 -3.052 4.594 1.00 88.88 325 GLY A CA 1
ATOM 2545 C C . GLY A 1 325 ? -36.215 -1.667 5.139 1.00 88.88 325 GLY A C 1
ATOM 2546 O O . GLY A 1 325 ? -37.345 -1.220 4.975 1.00 88.88 325 GLY A O 1
ATOM 2547 N N . LYS A 1 326 ? -35.283 -1.000 5.830 1.00 92.88 326 LYS A N 1
ATOM 2548 C CA . LYS A 1 326 ? -35.445 0.372 6.341 1.00 92.88 326 LYS A CA 1
ATOM 2549 C C . LYS A 1 326 ? -35.196 1.431 5.275 1.00 92.88 326 LYS A C 1
ATOM 2551 O O . LYS A 1 326 ? -35.711 2.533 5.408 1.00 92.88 326 LYS A O 1
ATOM 2556 N N . ILE A 1 327 ? -34.414 1.083 4.258 1.00 93.75 327 ILE A N 1
ATOM 2557 C CA . ILE A 1 327 ? -34.207 1.869 3.042 1.00 93.75 327 ILE A CA 1
ATOM 2558 C C . ILE A 1 327 ? -34.255 0.932 1.833 1.00 93.75 327 ILE A C 1
ATOM 2560 O O . ILE A 1 327 ? -34.079 -0.284 1.949 1.00 93.75 327 ILE A O 1
ATOM 2564 N N . THR A 1 328 ? -34.465 1.499 0.661 1.00 91.94 328 THR A N 1
ATOM 2565 C CA . THR A 1 328 ? -34.395 0.823 -0.629 1.00 91.94 328 THR A CA 1
ATOM 2566 C C . THR A 1 328 ? -32.953 0.734 -1.134 1.00 91.94 328 THR A C 1
ATOM 2568 O O . THR A 1 328 ? -32.063 1.486 -0.730 1.00 91.94 328 THR A O 1
ATOM 2571 N N . LYS A 1 329 ? -32.712 -0.174 -2.089 1.00 89.50 329 LYS A N 1
ATOM 2572 C CA . LYS A 1 329 ? -31.422 -0.258 -2.798 1.00 89.50 329 LYS A CA 1
ATOM 2573 C C . LYS A 1 329 ? -31.106 1.033 -3.564 1.00 89.50 329 LYS A C 1
ATOM 2575 O O . LYS A 1 329 ? -29.941 1.406 -3.657 1.00 89.50 329 LYS A O 1
ATOM 2580 N N . LEU A 1 330 ? -32.140 1.709 -4.074 1.00 90.44 330 LEU A N 1
ATOM 2581 C CA . LEU A 1 330 ? -32.011 2.978 -4.785 1.00 90.44 330 LEU A CA 1
ATOM 2582 C C . LEU A 1 330 ? -31.569 4.102 -3.842 1.00 90.44 330 LEU A C 1
ATOM 2584 O O . LEU A 1 330 ? -30.621 4.804 -4.154 1.00 90.44 330 LEU A O 1
ATOM 2588 N N . GLU A 1 331 ? -32.168 4.225 -2.656 1.00 92.56 331 GLU A N 1
ATOM 2589 C CA . GLU A 1 331 ? -31.736 5.218 -1.656 1.00 92.56 331 GLU A CA 1
ATOM 2590 C C . GLU A 1 331 ? -30.284 4.995 -1.209 1.00 92.56 331 GLU A C 1
ATOM 2592 O O . GLU A 1 331 ? -29.531 5.954 -1.015 1.00 92.56 331 GLU A O 1
ATOM 2597 N N . MET A 1 332 ? -29.861 3.732 -1.083 1.00 90.88 332 MET A N 1
ATOM 2598 C CA . MET A 1 332 ? -28.462 3.397 -0.817 1.00 90.88 332 MET A CA 1
ATOM 2599 C C . MET A 1 332 ? -27.543 3.809 -1.975 1.00 90.88 332 MET A C 1
ATOM 2601 O O . MET A 1 332 ? -26.494 4.400 -1.724 1.00 90.88 332 MET A O 1
ATOM 2605 N N . TYR A 1 333 ? -27.924 3.504 -3.220 1.00 91.25 333 TYR A N 1
ATOM 2606 C CA . TYR A 1 333 ? -27.187 3.921 -4.414 1.00 91.25 333 TYR A CA 1
ATOM 2607 C C . TYR A 1 333 ? -27.033 5.445 -4.459 1.00 91.25 333 TYR A C 1
ATOM 2609 O O . TYR A 1 333 ? -25.912 5.943 -4.502 1.00 91.25 333 TYR A O 1
ATOM 2617 N N . GLU A 1 334 ? -28.141 6.178 -4.350 1.00 92.00 334 GLU A N 1
ATOM 2618 C CA . GLU A 1 334 ? -28.175 7.643 -4.366 1.00 92.00 334 GLU A CA 1
ATOM 2619 C C . GLU A 1 334 ? -27.280 8.254 -3.282 1.00 92.00 334 GLU A C 1
ATOM 2621 O O . GLU A 1 334 ? -26.570 9.225 -3.529 1.00 92.00 334 GLU A O 1
ATOM 2626 N N . SER A 1 335 ? -27.227 7.631 -2.102 1.00 90.75 335 SER A N 1
ATOM 2627 C CA . SER A 1 335 ? -26.375 8.082 -0.999 1.00 90.75 335 SER A CA 1
ATOM 2628 C C . SER A 1 335 ? -24.874 7.872 -1.238 1.00 90.75 335 SER A C 1
ATOM 2630 O O . SER A 1 335 ? -24.069 8.527 -0.572 1.00 90.75 335 SER A O 1
ATOM 2632 N N . MET A 1 336 ? -24.486 6.940 -2.115 1.00 91.31 336 MET A N 1
ATOM 2633 C CA . MET A 1 336 ? -23.091 6.523 -2.318 1.00 91.31 336 MET A CA 1
ATOM 2634 C C . MET A 1 336 ? -22.547 6.834 -3.719 1.00 91.31 336 MET A C 1
ATOM 2636 O O . MET A 1 336 ? -21.338 6.752 -3.916 1.00 91.31 336 MET A O 1
ATOM 2640 N N . LYS A 1 337 ? -23.392 7.202 -4.691 1.00 89.12 337 LYS A N 1
ATOM 2641 C CA . LYS A 1 337 ? -22.985 7.414 -6.093 1.00 89.12 337 LYS A CA 1
ATOM 2642 C C . LYS A 1 337 ? -21.934 8.524 -6.268 1.00 89.12 337 LYS A C 1
ATOM 2644 O O . LYS A 1 337 ? -21.113 8.439 -7.172 1.00 89.12 337 LYS A O 1
ATOM 2649 N N . GLU A 1 338 ? -21.939 9.523 -5.383 1.00 87.56 338 GLU A N 1
ATOM 2650 C CA . GLU A 1 338 ? -21.010 10.671 -5.374 1.00 87.56 338 GLU A CA 1
ATOM 2651 C C . GLU A 1 338 ? -19.893 10.542 -4.322 1.00 87.56 338 GLU A C 1
ATOM 2653 O O . GLU A 1 338 ? -19.148 11.487 -4.081 1.00 87.56 338 GLU A O 1
ATOM 2658 N N . SER A 1 339 ? -19.767 9.390 -3.655 1.00 87.62 339 SER A N 1
ATOM 2659 C CA . SER A 1 339 ? -18.713 9.191 -2.655 1.00 87.62 339 SER A CA 1
ATOM 2660 C C . SER A 1 339 ? -17.336 9.145 -3.321 1.00 87.62 339 SER A C 1
ATOM 2662 O O . SER A 1 339 ? -17.064 8.249 -4.116 1.00 87.62 339 SER A O 1
ATOM 2664 N N . ASN A 1 340 ? -16.433 10.053 -2.946 1.00 81.81 340 ASN A N 1
ATOM 2665 C CA . ASN A 1 340 ? -15.052 10.057 -3.450 1.00 81.81 340 ASN A CA 1
ATOM 2666 C C . ASN A 1 340 ? -14.232 8.855 -2.949 1.00 81.81 340 ASN A C 1
ATOM 2668 O O . ASN A 1 340 ? -13.258 8.459 -3.581 1.00 81.81 340 ASN A O 1
ATOM 2672 N N . VAL A 1 341 ? -14.646 8.250 -1.831 1.00 86.31 341 VAL A N 1
ATOM 2673 C CA . VAL A 1 341 ? -13.971 7.100 -1.213 1.00 86.31 341 VAL A CA 1
ATOM 2674 C C . VAL A 1 341 ? -14.610 5.783 -1.648 1.00 86.31 341 VAL A C 1
ATOM 2676 O O . VAL A 1 341 ? -13.916 4.806 -1.923 1.00 86.31 341 VAL A O 1
ATOM 2679 N N . MET A 1 342 ? -15.940 5.725 -1.688 1.00 82.88 342 MET A N 1
ATOM 2680 C CA . MET A 1 342 ? -16.716 4.489 -1.829 1.00 82.88 342 MET A CA 1
ATOM 2681 C C . MET A 1 342 ? -17.812 4.634 -2.884 1.00 82.88 342 MET A C 1
ATOM 2683 O O . MET A 1 342 ? -18.965 4.274 -2.632 1.00 82.88 342 MET A O 1
ATOM 2687 N N . TYR A 1 343 ? -17.469 5.169 -4.060 1.00 82.56 343 TYR A N 1
ATOM 2688 C CA . TYR A 1 343 ? -18.433 5.291 -5.151 1.00 82.56 343 TYR A CA 1
ATOM 2689 C C . TYR A 1 343 ? -19.044 3.921 -5.478 1.00 82.56 343 TYR A C 1
ATOM 2691 O O . TYR A 1 343 ? -18.347 2.910 -5.620 1.00 82.56 343 TYR A O 1
ATOM 2699 N N . LEU A 1 344 ? -20.371 3.879 -5.587 1.00 84.06 344 LEU A N 1
ATOM 2700 C CA . LEU A 1 344 ? -21.096 2.686 -6.008 1.00 84.06 344 LEU A CA 1
ATOM 2701 C C . LEU A 1 344 ? -21.702 2.910 -7.385 1.00 84.06 344 LEU A C 1
ATOM 2703 O O . LEU A 1 344 ? -22.365 3.913 -7.630 1.00 84.06 344 LEU A O 1
ATOM 2707 N N . THR A 1 345 ? -21.518 1.938 -8.273 1.00 84.94 345 THR A N 1
ATOM 2708 C CA . THR A 1 345 ? -22.278 1.859 -9.523 1.00 84.94 345 THR A CA 1
ATOM 2709 C C . THR A 1 345 ? -23.591 1.122 -9.281 1.00 84.94 345 THR A C 1
ATOM 2711 O O . THR A 1 345 ? -23.674 0.274 -8.391 1.00 84.94 345 THR A O 1
ATOM 2714 N N . GLU A 1 346 ? -24.606 1.384 -10.104 1.00 83.25 346 GLU A N 1
ATOM 2715 C CA . GLU A 1 346 ? -25.883 0.660 -10.051 1.00 83.25 346 GLU A CA 1
ATOM 2716 C C . GLU A 1 346 ? -25.659 -0.862 -10.119 1.00 83.25 346 GLU A C 1
ATOM 2718 O O . GLU A 1 346 ? -26.139 -1.618 -9.272 1.00 83.25 346 GLU A O 1
ATOM 2723 N N . LYS A 1 347 ? -24.803 -1.308 -11.050 1.00 85.12 347 LYS A N 1
ATOM 2724 C CA . LYS A 1 347 ? -24.382 -2.711 -11.168 1.00 85.12 347 LYS A CA 1
ATOM 2725 C C . LYS A 1 347 ? -23.821 -3.256 -9.851 1.00 85.12 347 LYS A C 1
ATOM 2727 O O . LYS A 1 347 ? -24.224 -4.333 -9.413 1.00 85.12 347 LYS A O 1
ATOM 2732 N N . LYS A 1 348 ? -22.918 -2.515 -9.200 1.00 86.38 348 LYS A N 1
ATOM 2733 C CA . LYS A 1 348 ? -22.306 -2.939 -7.935 1.00 86.38 348 LYS A CA 1
ATOM 2734 C C . LYS A 1 348 ? -23.349 -3.047 -6.821 1.00 86.38 348 LYS A C 1
ATOM 2736 O O . LYS A 1 348 ? -23.293 -3.992 -6.045 1.00 86.38 348 LYS A O 1
ATOM 2741 N N . VAL A 1 349 ? -24.330 -2.147 -6.767 1.00 84.19 349 VAL A N 1
ATOM 2742 C CA . VAL A 1 349 ? -25.439 -2.225 -5.801 1.00 84.19 349 VAL A CA 1
ATOM 2743 C C . VAL A 1 349 ? -26.231 -3.518 -5.987 1.00 84.19 349 VAL A C 1
ATOM 2745 O O . VAL A 1 349 ? -26.510 -4.200 -5.006 1.00 84.19 349 VAL A O 1
ATOM 2748 N N . HIS A 1 350 ? -26.524 -3.928 -7.221 1.00 79.81 350 HIS A N 1
ATOM 2749 C CA . HIS A 1 350 ? -27.176 -5.217 -7.471 1.00 79.81 350 HIS A CA 1
ATOM 2750 C C . HIS A 1 350 ? -26.316 -6.423 -7.051 1.00 79.81 350 HIS A C 1
ATOM 2752 O O . HIS A 1 350 ? -26.863 -7.376 -6.497 1.00 79.81 350 HIS A O 1
ATOM 2758 N N . GLU A 1 351 ? -24.993 -6.367 -7.244 1.00 79.00 351 GLU A N 1
ATOM 2759 C CA . GLU A 1 351 ? -24.041 -7.401 -6.795 1.00 79.00 351 GLU A CA 1
ATOM 2760 C C . GLU A 1 351 ? -23.940 -7.502 -5.259 1.00 79.00 351 GLU A C 1
ATOM 2762 O O . GLU A 1 351 ? -23.735 -8.590 -4.721 1.00 79.00 351 GLU A O 1
ATOM 2767 N N . ILE A 1 352 ? -24.087 -6.376 -4.548 1.00 80.62 352 ILE A N 1
ATOM 2768 C CA . ILE A 1 352 ? -23.908 -6.261 -3.090 1.00 80.62 352 ILE A CA 1
ATOM 2769 C C . ILE A 1 352 ? -24.994 -6.982 -2.284 1.00 80.62 352 ILE A C 1
ATOM 2771 O O . ILE A 1 352 ? -24.749 -7.331 -1.131 1.00 80.62 352 ILE A O 1
ATOM 2775 N N . PHE A 1 353 ? -26.187 -7.198 -2.845 1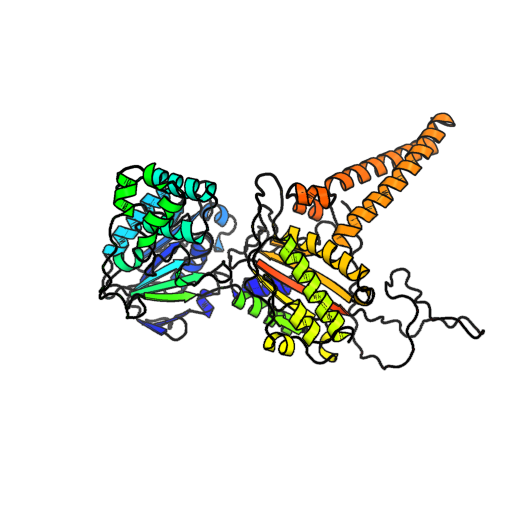.00 74.69 353 PHE A N 1
ATOM 2776 C CA . PHE A 1 353 ? -27.314 -7.801 -2.126 1.00 74.69 353 PHE A CA 1
ATOM 2777 C C . PHE A 1 353 ? -27.506 -9.278 -2.495 1.00 74.69 353 PHE A C 1
ATOM 2779 O O . PHE A 1 353 ? -28.348 -9.587 -3.345 1.00 74.69 353 PHE A O 1
ATOM 2786 N N . PRO A 1 354 ? -26.782 -10.209 -1.846 1.00 58.88 354 PRO A N 1
ATOM 2787 C CA . PRO A 1 354 ? -27.116 -11.623 -1.900 1.00 58.88 354 PRO A CA 1
ATOM 2788 C C . PRO A 1 354 ? -28.466 -11.896 -1.206 1.00 58.88 354 PRO A C 1
ATOM 2790 O O . PRO A 1 354 ? -28.997 -11.046 -0.489 1.00 58.88 354 PRO A O 1
ATOM 2793 N N . SER A 1 355 ? -29.028 -13.098 -1.385 1.00 57.59 355 SER A N 1
ATOM 2794 C CA . SER A 1 355 ? -30.210 -13.546 -0.631 1.00 57.59 355 SER A CA 1
ATOM 2795 C C . SER A 1 355 ? -29.983 -13.430 0.889 1.00 57.59 355 SER A C 1
ATOM 2797 O O . SER A 1 355 ? -28.861 -13.613 1.363 1.00 57.59 355 SER A O 1
ATOM 2799 N N . LYS A 1 356 ? -31.043 -13.148 1.670 1.00 58.59 356 LYS A N 1
ATOM 2800 C CA . LYS A 1 356 ? -30.972 -12.952 3.140 1.00 58.59 356 LYS A CA 1
ATOM 2801 C C . LYS A 1 356 ? -30.235 -14.081 3.882 1.00 58.59 356 LYS A C 1
ATOM 2803 O O . LYS A 1 356 ? -29.577 -13.825 4.885 1.00 58.59 356 LYS A O 1
ATOM 2808 N N . GLU A 1 357 ? -30.300 -15.308 3.369 1.00 58.25 357 GLU A N 1
ATOM 2809 C CA . GLU A 1 357 ? -29.655 -16.504 3.934 1.00 58.25 357 GLU A CA 1
ATOM 2810 C C . GLU A 1 357 ? -28.119 -16.411 3.978 1.00 58.25 357 GLU A C 1
ATOM 2812 O O . GLU A 1 357 ? -27.481 -16.963 4.872 1.00 58.25 357 GLU A O 1
ATOM 2817 N N . LYS A 1 358 ? -27.505 -15.648 3.066 1.00 59.47 358 LYS A N 1
ATOM 2818 C CA . LYS A 1 358 ? -26.044 -15.539 2.928 1.00 59.47 358 LYS A CA 1
ATOM 2819 C C . LYS A 1 358 ? -25.362 -14.695 4.016 1.00 59.47 358 LYS A C 1
ATOM 2821 O O . LYS A 1 358 ? -24.140 -14.695 4.101 1.00 59.47 358 LYS A O 1
ATOM 2826 N N . TRP A 1 359 ? -26.120 -13.990 4.859 1.00 65.12 359 TRP A N 1
ATOM 2827 C CA . TRP A 1 359 ? -25.574 -13.164 5.948 1.00 65.12 359 TRP A CA 1
ATOM 2828 C C . TRP A 1 359 ? -25.335 -13.944 7.250 1.00 65.12 359 TRP A C 1
ATOM 2830 O O . TRP A 1 359 ? -24.683 -13.425 8.155 1.00 65.12 359 TRP A O 1
ATOM 2840 N N . GLY A 1 360 ? -25.837 -15.183 7.349 1.00 60.78 360 GLY A N 1
ATOM 2841 C CA . GLY A 1 360 ? -25.853 -15.963 8.592 1.00 60.78 360 GLY A CA 1
ATOM 2842 C C . GLY A 1 360 ? -24.475 -16.251 9.199 1.00 60.78 360 GLY A C 1
ATOM 2843 O O . GLY A 1 360 ? -24.338 -16.231 10.417 1.00 60.78 360 GLY A O 1
ATOM 2844 N N . LEU A 1 361 ? -23.441 -16.451 8.374 1.00 62.97 361 LEU A N 1
ATOM 2845 C CA . LEU A 1 361 ? -22.068 -16.727 8.839 1.00 62.97 361 LEU A CA 1
ATOM 2846 C C . LEU A 1 361 ? -21.198 -15.462 8.973 1.00 62.97 361 LEU A C 1
ATOM 2848 O O . LEU A 1 361 ? -20.132 -15.489 9.597 1.00 62.97 361 LEU A O 1
ATOM 2852 N N . GLY A 1 362 ? -21.675 -14.337 8.441 1.00 77.12 362 GLY A N 1
ATOM 2853 C CA . GLY A 1 362 ? -20.984 -13.054 8.441 1.00 77.12 362 GLY A CA 1
ATOM 2854 C C . GLY A 1 362 ? -20.577 -12.585 7.046 1.00 77.12 362 GLY A C 1
ATOM 2855 O O . GLY A 1 362 ? -20.087 -13.350 6.215 1.00 77.12 362 GLY A O 1
ATOM 2856 N N . LEU A 1 363 ? -20.773 -11.290 6.823 1.00 88.94 363 LEU A N 1
ATOM 2857 C CA . LEU A 1 363 ? -20.422 -10.574 5.607 1.00 88.94 363 LEU A CA 1
ATOM 2858 C C . LEU A 1 363 ? -19.090 -9.844 5.793 1.00 88.94 363 LEU A C 1
ATOM 2860 O O . LEU A 1 363 ? -18.862 -9.223 6.830 1.00 88.94 363 LEU A O 1
ATOM 2864 N N . CYS A 1 364 ? -18.231 -9.875 4.781 1.00 93.12 364 CYS A N 1
ATOM 2865 C CA . CYS A 1 364 ? -16.967 -9.153 4.743 1.00 93.12 364 CYS A CA 1
ATOM 2866 C C . CYS A 1 364 ? -16.964 -8.161 3.581 1.00 93.12 364 CYS A C 1
ATOM 2868 O O . CYS A 1 364 ? -16.984 -8.557 2.419 1.00 93.12 364 CYS A O 1
ATOM 2870 N N . LEU A 1 365 ? -16.905 -6.872 3.888 1.00 94.56 365 LEU A N 1
ATOM 2871 C CA . LEU A 1 365 ? -16.636 -5.830 2.904 1.00 94.56 365 LEU A CA 1
ATOM 2872 C C . LEU A 1 365 ? -15.122 -5.701 2.774 1.00 94.56 365 LEU A C 1
ATOM 2874 O O . LEU A 1 365 ? -14.448 -5.494 3.783 1.00 94.56 365 LEU A O 1
ATOM 2878 N N . LEU A 1 366 ? -14.603 -5.881 1.563 1.00 96.31 366 LEU A N 1
ATOM 2879 C CA . LEU A 1 366 ? -13.175 -5.850 1.266 1.00 96.31 366 LEU A CA 1
ATOM 2880 C C . LEU A 1 366 ? -12.863 -4.589 0.465 1.00 96.31 366 LEU A C 1
ATOM 2882 O O . LEU A 1 366 ? -13.448 -4.369 -0.600 1.00 96.31 366 LEU A O 1
ATOM 2886 N N . MET A 1 367 ? -11.939 -3.786 0.974 1.00 95.44 367 MET A N 1
ATOM 2887 C CA . MET A 1 367 ? -11.448 -2.571 0.337 1.00 95.44 367 MET A CA 1
ATOM 2888 C C . MET A 1 367 ? -9.925 -2.564 0.388 1.00 95.44 367 MET A C 1
ATOM 2890 O O . MET A 1 367 ? -9.303 -3.293 1.161 1.00 95.44 367 MET A O 1
ATOM 2894 N N . GLY A 1 368 ? -9.329 -1.690 -0.403 1.00 93.62 368 GLY A N 1
ATOM 2895 C CA . GLY A 1 368 ? -7.914 -1.396 -0.302 1.00 93.62 368 GLY A CA 1
ATOM 2896 C C . GLY A 1 368 ? -7.628 -0.022 -0.864 1.00 93.62 368 GLY A C 1
ATOM 2897 O O . GLY A 1 368 ? -8.480 0.585 -1.520 1.00 93.62 368 GLY A O 1
ATOM 2898 N N . GLY A 1 369 ? -6.462 0.504 -0.538 1.00 90.69 369 GLY A N 1
ATOM 2899 C CA . GLY A 1 369 ? -6.144 1.872 -0.879 1.00 90.69 369 GLY A CA 1
ATOM 2900 C C . GLY A 1 369 ? -4.837 2.351 -0.285 1.00 90.69 369 GLY A C 1
ATOM 2901 O O . GLY A 1 369 ? -3.968 1.560 0.065 1.00 90.69 369 GLY A O 1
ATOM 2902 N N . ARG A 1 370 ? -4.728 3.667 -0.168 1.00 88.50 370 ARG A N 1
ATOM 2903 C CA . ARG A 1 370 ? -3.678 4.360 0.562 1.00 88.50 370 ARG A CA 1
ATOM 2904 C C . ARG A 1 370 ? -4.276 5.640 1.147 1.00 88.50 370 ARG A C 1
ATOM 2906 O O . ARG A 1 370 ? -4.476 6.593 0.391 1.00 88.50 370 ARG A O 1
ATOM 2913 N N . PRO A 1 371 ? -4.624 5.660 2.445 1.00 89.19 371 PRO A N 1
ATOM 2914 C CA . PRO A 1 371 ? -5.003 6.890 3.122 1.00 89.19 371 PRO A CA 1
ATOM 2915 C C . PRO A 1 371 ? -3.876 7.922 3.046 1.00 89.19 371 PRO A C 1
ATOM 2917 O O . PRO A 1 371 ? -2.695 7.567 2.975 1.00 89.19 371 PRO A O 1
ATOM 2920 N N . ASP A 1 372 ? -4.240 9.200 3.093 1.00 82.69 372 ASP A N 1
ATOM 2921 C CA . ASP A 1 372 ? -3.255 10.275 3.145 1.00 82.69 372 ASP A CA 1
ATOM 2922 C C . ASP A 1 372 ? -2.422 10.163 4.428 1.00 82.69 372 ASP A C 1
ATOM 2924 O O . ASP A 1 372 ? -2.951 9.986 5.528 1.00 82.69 372 ASP A O 1
ATOM 2928 N N . VAL A 1 373 ? -1.101 10.257 4.276 1.00 71.06 373 VAL A N 1
ATOM 2929 C CA . VAL A 1 373 ? -0.156 10.172 5.392 1.00 71.06 373 VAL A CA 1
ATOM 2930 C C . VAL A 1 373 ? 0.031 11.568 5.981 1.00 71.06 373 VAL A C 1
ATOM 2932 O O . VAL A 1 373 ? 0.567 12.456 5.315 1.00 71.06 373 VAL A O 1
ATOM 2935 N N . GLU A 1 374 ? -0.413 11.754 7.224 1.00 70.56 374 GLU A N 1
ATOM 2936 C CA . GLU A 1 374 ? -0.095 12.941 8.026 1.00 70.56 374 GLU A CA 1
ATOM 2937 C C . GLU A 1 374 ? 1.336 12.852 8.595 1.00 70.56 374 GLU A C 1
ATOM 2939 O O . GLU A 1 374 ? 1.996 11.815 8.508 1.00 70.56 374 GLU A O 1
ATOM 2944 N N . ASP A 1 375 ? 1.869 13.958 9.114 1.00 65.81 375 ASP A N 1
ATOM 2945 C CA . ASP A 1 375 ? 3.247 14.002 9.607 1.00 65.81 375 ASP A CA 1
ATOM 2946 C C . ASP A 1 375 ? 3.365 13.362 11.007 1.00 65.81 375 ASP A C 1
ATOM 2948 O O . ASP A 1 375 ? 3.030 13.970 12.025 1.00 65.81 375 ASP A O 1
ATOM 2952 N N . TYR A 1 376 ? 3.850 12.115 11.048 1.00 67.38 376 TYR A N 1
ATOM 2953 C CA . TYR A 1 376 ? 4.102 11.335 12.269 1.00 67.38 376 TYR A CA 1
ATOM 2954 C C . TYR A 1 376 ? 5.490 11.606 12.888 1.00 67.38 376 TYR A C 1
ATOM 2956 O O . TYR A 1 376 ? 5.923 10.829 13.738 1.00 67.38 376 TYR A O 1
ATOM 2964 N N . GLU A 1 377 ? 6.217 12.668 12.502 1.00 62.00 377 GLU A N 1
ATOM 2965 C CA . GLU A 1 377 ? 7.606 12.922 12.942 1.00 62.00 377 GLU A CA 1
ATOM 2966 C C . GLU A 1 377 ? 7.828 12.795 14.467 1.00 62.00 377 GLU A C 1
ATOM 2968 O O . GLU A 1 377 ? 8.908 12.383 14.891 1.00 62.00 377 GLU A O 1
ATOM 2973 N N . ASN A 1 378 ? 6.808 13.077 15.293 1.00 68.81 378 ASN A N 1
ATOM 2974 C CA . ASN A 1 378 ? 6.881 12.999 16.760 1.00 68.81 378 ASN A CA 1
ATOM 2975 C C . ASN A 1 378 ? 5.856 12.057 17.435 1.00 68.81 378 ASN A C 1
ATOM 2977 O O . ASN A 1 378 ? 5.806 12.019 18.667 1.00 68.81 378 ASN A O 1
ATOM 2981 N N . GLY A 1 379 ? 5.018 11.339 16.682 1.00 79.06 379 GLY A N 1
ATOM 2982 C CA . GLY A 1 379 ? 3.951 10.482 17.227 1.00 79.06 379 GLY A CA 1
ATOM 2983 C C . GLY A 1 379 ? 4.135 9.023 16.824 1.00 79.06 379 GLY A C 1
ATOM 2984 O O . GLY A 1 379 ? 4.591 8.781 15.721 1.00 79.06 379 GLY A O 1
ATOM 2985 N N . ASP A 1 380 ? 3.819 8.055 17.687 1.00 89.06 380 ASP A N 1
ATOM 2986 C CA . ASP A 1 380 ? 3.892 6.619 17.371 1.00 89.06 380 ASP A CA 1
ATOM 2987 C C . ASP A 1 380 ? 2.531 6.095 16.882 1.00 89.06 380 ASP A C 1
ATOM 2989 O O . ASP A 1 380 ? 1.552 6.035 17.640 1.00 89.06 380 ASP A O 1
ATOM 2993 N N . GLY A 1 381 ? 2.452 5.730 15.603 1.00 91.12 381 GLY A N 1
ATOM 2994 C CA . GLY A 1 381 ? 1.222 5.258 14.977 1.00 91.12 381 GLY A CA 1
ATOM 2995 C C . GLY A 1 381 ? 1.250 5.323 13.457 1.00 91.12 381 GLY A C 1
ATOM 2996 O O . GLY A 1 381 ? 2.303 5.466 12.834 1.00 91.12 381 GLY A O 1
ATOM 2997 N N . GLY A 1 382 ? 0.064 5.210 12.867 1.00 93.56 382 GLY A N 1
ATOM 2998 C CA . GLY A 1 382 ? -0.119 5.308 11.430 1.00 93.56 382 GLY A CA 1
ATOM 2999 C C . GLY A 1 382 ? -1.586 5.429 11.012 1.00 93.56 382 GLY A C 1
ATOM 3000 O O . GLY A 1 382 ? -2.498 5.338 11.849 1.00 93.56 382 GLY A O 1
ATOM 3001 N N . PRO A 1 383 ? -1.823 5.650 9.708 1.00 94.44 383 PRO A N 1
ATOM 3002 C CA . PRO A 1 383 ? -3.152 5.905 9.170 1.00 94.44 383 PRO A CA 1
ATOM 3003 C C . PRO A 1 383 ? -4.132 4.743 9.368 1.00 94.44 383 PRO A C 1
ATOM 3005 O O . PRO A 1 383 ? -5.321 4.991 9.560 1.00 94.44 383 PRO A O 1
ATOM 3008 N N . ASN A 1 384 ? -3.680 3.484 9.358 1.00 96.50 384 ASN A N 1
ATOM 3009 C CA . ASN A 1 384 ? -4.572 2.333 9.535 1.00 96.50 384 ASN A CA 1
ATOM 3010 C C . ASN A 1 384 ? -5.066 2.206 10.988 1.00 96.50 384 ASN A C 1
ATOM 3012 O O . ASN A 1 384 ? -6.235 1.889 11.229 1.00 96.50 384 ASN A O 1
ATOM 3016 N N . GLN A 1 385 ? -4.205 2.489 11.966 1.00 96.81 385 GLN A N 1
ATOM 3017 C CA . GLN A 1 385 ? -4.565 2.546 13.384 1.00 96.81 385 GLN A CA 1
ATOM 3018 C C . GLN A 1 385 ? -5.535 3.691 13.679 1.00 96.81 385 GLN A C 1
ATOM 3020 O O . GLN A 1 385 ? -6.521 3.503 14.403 1.00 96.81 385 GLN A O 1
ATOM 3025 N N . GLU A 1 386 ? -5.284 4.868 13.097 1.00 96.69 386 GLU A N 1
ATOM 3026 C CA . GLU A 1 386 ? -6.201 6.003 13.181 1.00 96.69 386 GLU A CA 1
ATOM 3027 C C . GLU A 1 386 ? -7.540 5.686 12.512 1.00 96.69 386 GLU A C 1
ATOM 3029 O O . GLU A 1 386 ? -8.584 5.962 13.100 1.00 96.69 386 GLU A O 1
ATOM 3034 N N . LEU A 1 387 ? -7.536 5.048 11.336 1.00 97.38 387 LEU A N 1
ATOM 3035 C CA . LEU A 1 387 ? -8.750 4.634 10.628 1.00 97.38 387 LEU A CA 1
ATOM 3036 C C . LEU A 1 387 ? -9.620 3.730 11.504 1.00 97.38 387 LEU A C 1
ATOM 3038 O O . LEU A 1 387 ? -10.824 3.957 11.627 1.00 97.38 387 LEU A O 1
ATOM 3042 N N . ALA A 1 388 ? -9.013 2.736 12.152 1.00 97.75 388 ALA A N 1
ATOM 3043 C CA . ALA A 1 388 ? -9.705 1.852 13.082 1.00 97.75 388 ALA A CA 1
ATOM 3044 C C . ALA A 1 388 ? -10.313 2.614 14.278 1.00 97.75 388 ALA A C 1
ATOM 3046 O O . ALA A 1 388 ? -11.459 2.355 14.671 1.00 97.75 388 ALA A O 1
ATOM 3047 N N . LEU A 1 389 ? -9.590 3.602 14.817 1.00 97.56 389 LEU A N 1
ATOM 3048 C CA . LEU A 1 389 ? -10.060 4.416 15.936 1.00 97.56 389 LEU A CA 1
ATOM 3049 C C . LEU A 1 389 ? -11.188 5.372 15.519 1.00 97.56 389 LEU A C 1
ATOM 3051 O O . LEU A 1 389 ? -12.223 5.407 16.187 1.00 97.56 389 LEU A O 1
ATOM 3055 N N . TYR A 1 390 ? -11.055 6.099 14.407 1.00 97.88 390 TYR A N 1
ATOM 3056 C CA . TYR A 1 390 ? -12.130 6.945 13.876 1.00 97.88 390 TYR A CA 1
ATOM 3057 C C . TYR A 1 390 ? -13.378 6.124 13.549 1.00 97.88 390 TYR A C 1
ATOM 3059 O O . TYR A 1 390 ? -14.482 6.519 13.934 1.00 97.88 390 TYR A O 1
ATOM 3067 N N . PHE A 1 391 ? -13.212 4.937 12.955 1.00 98.12 391 PHE A N 1
ATOM 3068 C CA . PHE A 1 391 ? -14.337 4.065 12.625 1.00 98.12 391 PHE A CA 1
ATOM 3069 C C . PHE A 1 391 ? -15.117 3.668 13.879 1.00 98.12 391 PHE A C 1
ATOM 3071 O O . PHE A 1 391 ? -16.344 3.588 13.841 1.00 98.12 391 PHE A O 1
ATOM 3078 N N . SER A 1 392 ? -14.437 3.471 15.018 1.00 97.19 392 SER A N 1
ATOM 3079 C CA . SER A 1 392 ? -15.111 3.188 16.291 1.00 97.19 392 SER A CA 1
ATOM 3080 C C . SER A 1 392 ? -16.105 4.286 16.691 1.00 97.19 392 SER A C 1
ATOM 3082 O O . SER A 1 392 ? -17.217 3.979 17.133 1.00 97.19 392 SER A O 1
ATOM 3084 N N . PHE A 1 393 ? -15.742 5.556 16.481 1.00 97.50 393 PHE A N 1
ATOM 3085 C CA . PHE A 1 393 ? -16.590 6.709 16.777 1.00 97.50 393 PHE A CA 1
ATOM 3086 C C . PHE A 1 393 ? -17.699 6.882 15.750 1.00 97.50 393 PHE A C 1
ATOM 3088 O O . PHE A 1 393 ? -18.862 7.018 16.133 1.00 97.50 393 PHE A O 1
ATOM 3095 N N . ASP A 1 394 ? -17.367 6.835 14.461 1.00 98.06 394 ASP A N 1
ATOM 3096 C CA . ASP A 1 394 ? -18.351 7.000 13.392 1.00 98.06 394 ASP A CA 1
ATOM 3097 C C . ASP A 1 394 ? -19.406 5.890 13.447 1.00 98.06 394 ASP A C 1
ATOM 3099 O O . ASP A 1 394 ? -20.607 6.155 13.341 1.00 98.06 394 ASP A O 1
ATOM 3103 N N . TRP A 1 395 ? -18.988 4.650 13.713 1.00 97.31 395 TRP A N 1
ATOM 3104 C CA . TRP A 1 395 ? -19.914 3.542 13.910 1.00 97.31 395 TRP A CA 1
ATOM 3105 C C . TRP A 1 395 ? -20.777 3.728 15.161 1.00 97.31 395 TRP A C 1
ATOM 3107 O O . TRP A 1 395 ? -21.996 3.556 15.102 1.00 97.31 395 TRP A O 1
ATOM 3117 N N . TYR A 1 396 ? -20.191 4.145 16.288 1.00 95.44 396 TYR A N 1
ATOM 3118 C CA . TYR A 1 396 ? -20.959 4.456 17.495 1.00 95.44 396 TYR A CA 1
ATOM 3119 C C . TYR A 1 396 ? -22.037 5.517 17.228 1.00 95.44 396 TYR A C 1
ATOM 3121 O O . TYR A 1 396 ? -23.196 5.313 17.592 1.00 95.44 396 TYR A O 1
ATOM 3129 N N . LEU A 1 397 ? -21.710 6.601 16.522 1.00 96.38 397 LEU A N 1
ATOM 3130 C CA . LEU A 1 397 ? -22.681 7.629 16.138 1.00 96.38 397 LEU A CA 1
ATOM 3131 C C . LEU A 1 397 ? -23.795 7.064 15.244 1.00 96.38 397 LEU A C 1
ATOM 3133 O O . LEU A 1 397 ? -24.973 7.337 15.490 1.00 96.38 397 LEU A O 1
ATOM 3137 N N . ARG A 1 398 ? -23.460 6.200 14.275 1.00 96.81 398 ARG A N 1
ATOM 3138 C CA . ARG A 1 398 ? -24.460 5.499 13.450 1.00 96.81 398 ARG A CA 1
ATOM 3139 C C . ARG A 1 398 ? -25.418 4.666 14.297 1.00 96.81 398 ARG A C 1
ATOM 3141 O O . ARG A 1 398 ? -26.620 4.732 14.062 1.00 96.81 398 ARG A O 1
ATOM 3148 N N . THR A 1 399 ? -24.934 3.944 15.312 1.00 93.62 399 THR A N 1
ATOM 3149 C CA . THR A 1 399 ? -25.805 3.145 16.204 1.00 93.62 399 THR A CA 1
ATOM 3150 C C . THR A 1 399 ? -26.736 3.986 17.082 1.00 93.62 399 THR A C 1
ATOM 3152 O O . THR A 1 399 ? -27.767 3.483 17.533 1.00 93.62 399 THR A O 1
ATOM 3155 N N . LYS A 1 400 ? -26.401 5.262 17.325 1.00 93.06 400 LYS A N 1
ATOM 3156 C CA . LYS A 1 400 ? -27.293 6.225 17.993 1.00 93.06 400 LYS A CA 1
ATOM 3157 C C . LYS A 1 400 ? -28.339 6.785 17.041 1.00 93.06 400 LYS A C 1
ATOM 3159 O O . LYS A 1 400 ? -29.487 6.933 17.440 1.00 93.06 400 LYS A O 1
ATOM 3164 N N . GLN A 1 401 ? -27.950 7.049 15.795 1.00 95.44 401 GLN A N 1
ATOM 3165 C CA . GLN A 1 401 ? -28.860 7.503 14.747 1.00 95.44 401 GLN A CA 1
ATOM 3166 C C . GLN A 1 401 ? -29.868 6.412 14.349 1.00 95.44 401 GLN A C 1
ATOM 3168 O O . GLN A 1 401 ? -31.050 6.692 14.179 1.00 95.44 401 GLN A O 1
ATOM 3173 N N . TYR A 1 402 ? -29.408 5.165 14.232 1.00 94.69 402 TYR A N 1
ATOM 3174 C CA . TYR A 1 402 ? -30.204 4.020 13.798 1.00 94.69 402 TYR A CA 1
ATOM 3175 C C . TYR A 1 402 ? -30.092 2.876 14.816 1.00 94.69 402 TYR A C 1
ATOM 3177 O O . TYR A 1 402 ? -29.200 2.029 14.701 1.00 94.69 402 TYR A O 1
ATOM 3185 N N . PRO A 1 403 ? -31.009 2.793 15.799 1.00 90.75 403 PRO A N 1
ATOM 3186 C CA . PRO A 1 403 ? -30.932 1.803 16.873 1.00 90.75 403 PRO A CA 1
ATOM 3187 C C . PRO A 1 403 ? -30.876 0.340 16.409 1.00 90.75 403 PRO A C 1
ATOM 3189 O O . PRO A 1 403 ? -30.263 -0.474 17.097 1.00 90.75 403 PRO A O 1
ATOM 3192 N N . ILE A 1 404 ? -31.446 0.014 15.239 1.00 87.06 404 ILE A N 1
ATOM 3193 C CA . ILE A 1 404 ? -31.399 -1.330 14.629 1.00 87.06 404 ILE A CA 1
ATOM 3194 C C . ILE A 1 404 ? -29.966 -1.834 14.402 1.00 87.06 404 ILE A C 1
ATOM 3196 O O . ILE A 1 404 ? -29.711 -3.032 14.476 1.00 87.06 404 ILE A O 1
ATOM 3200 N N . LEU A 1 405 ? -29.003 -0.929 14.199 1.00 90.56 405 LEU A N 1
ATOM 3201 C CA . LEU A 1 405 ? -27.598 -1.292 14.010 1.00 90.56 405 LEU A CA 1
ATOM 3202 C C . LEU A 1 405 ? -26.982 -1.929 15.266 1.00 90.56 405 LEU A C 1
ATOM 3204 O O . LEU A 1 405 ? -25.965 -2.606 15.159 1.00 90.56 405 LEU A O 1
ATOM 3208 N N . ASN A 1 406 ? -27.594 -1.767 16.448 1.00 87.94 406 ASN A N 1
ATOM 3209 C CA . ASN A 1 406 ? -27.149 -2.451 17.666 1.00 87.94 406 ASN A CA 1
ATOM 3210 C C . ASN A 1 406 ? -27.395 -3.967 17.632 1.00 87.94 406 ASN A C 1
ATOM 3212 O O . ASN A 1 406 ? -26.768 -4.682 18.411 1.00 87.94 406 ASN A O 1
ATOM 3216 N N . GLU A 1 407 ? -28.250 -4.467 16.730 1.00 85.56 407 GLU A N 1
ATOM 3217 C CA . GLU A 1 407 ? -28.419 -5.909 16.496 1.00 85.56 407 GLU A CA 1
ATOM 3218 C C . GLU A 1 407 ? -27.247 -6.534 15.724 1.00 85.56 407 GLU A C 1
ATOM 3220 O O . GLU A 1 407 ? -27.239 -7.741 15.479 1.00 85.56 407 GLU A O 1
ATOM 3225 N N . TYR A 1 408 ? -26.264 -5.731 15.316 1.00 87.31 408 TYR A N 1
ATOM 3226 C CA . TYR A 1 408 ? -25.140 -6.162 14.503 1.00 87.31 408 TYR A CA 1
ATOM 3227 C C . TYR A 1 408 ? -23.811 -5.941 15.221 1.00 87.31 408 TYR A C 1
ATOM 3229 O O . TYR A 1 408 ? -23.558 -4.905 15.839 1.00 87.31 408 TYR A O 1
ATOM 3237 N N . VAL A 1 409 ? -22.927 -6.926 15.090 1.00 88.00 409 VAL A N 1
ATOM 3238 C CA . VAL A 1 409 ? -21.517 -6.799 15.442 1.00 88.00 409 VAL A CA 1
ATOM 3239 C C . VAL A 1 409 ? -20.767 -6.387 14.186 1.00 88.00 409 VAL A C 1
ATOM 3241 O O . VAL A 1 409 ? -20.723 -7.136 13.209 1.00 88.00 409 VAL A O 1
ATOM 3244 N N . VAL A 1 410 ? -20.205 -5.179 14.217 1.00 93.44 410 VAL A N 1
ATOM 3245 C CA . VAL A 1 410 ? -19.454 -4.607 13.099 1.00 93.44 410 VAL A CA 1
ATOM 3246 C C . VAL A 1 410 ? -18.057 -4.240 13.558 1.00 93.44 410 VAL A C 1
ATOM 3248 O O . VAL A 1 410 ? -17.892 -3.406 14.453 1.00 93.44 410 VAL A O 1
ATOM 3251 N N . TRP A 1 411 ? -17.071 -4.887 12.946 1.00 95.44 411 TRP A N 1
ATOM 3252 C CA . TRP A 1 411 ? -15.649 -4.675 13.196 1.00 95.44 411 TRP A CA 1
ATOM 3253 C C . TRP A 1 411 ? -14.967 -4.234 11.912 1.00 95.44 411 TRP A C 1
ATOM 3255 O O . TRP A 1 411 ? -15.270 -4.767 10.846 1.00 95.44 411 TRP A O 1
ATOM 3265 N N . ILE A 1 412 ? -14.016 -3.318 12.026 1.00 97.81 412 ILE A N 1
ATOM 3266 C CA . ILE A 1 412 ? -13.037 -3.022 10.986 1.00 97.81 412 ILE A CA 1
ATOM 3267 C C . ILE A 1 412 ? -11.685 -3.603 11.398 1.00 97.81 412 ILE A C 1
ATOM 3269 O O . ILE A 1 412 ? -11.352 -3.642 12.579 1.00 97.81 412 ILE A O 1
ATOM 3273 N N . LEU A 1 413 ? -10.917 -4.060 10.422 1.00 98.12 413 LEU A N 1
ATOM 3274 C CA . LEU A 1 413 ? -9.481 -4.261 10.536 1.00 98.12 413 LEU A CA 1
ATOM 3275 C C . LEU A 1 413 ? -8.853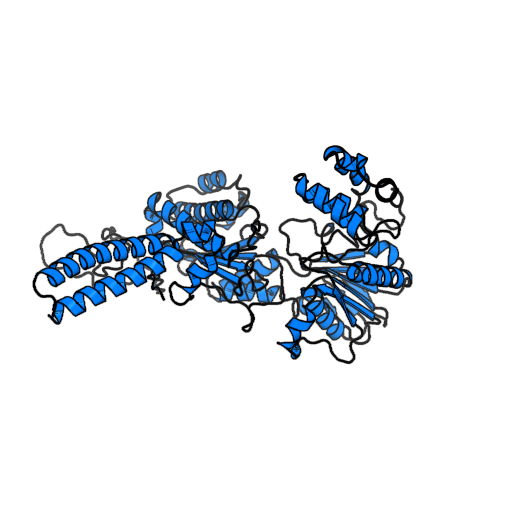 -3.570 9.333 1.00 98.12 413 LEU A C 1
ATOM 3277 O O . LEU A 1 413 ? -9.241 -3.852 8.197 1.00 98.12 413 LEU A O 1
ATOM 3281 N N . ALA A 1 414 ? -7.922 -2.667 9.595 1.00 97.56 414 ALA A N 1
ATOM 3282 C CA . ALA A 1 414 ? -7.161 -1.963 8.577 1.00 97.56 414 ALA A CA 1
ATOM 3283 C C . ALA A 1 414 ? -5.680 -2.271 8.775 1.00 97.56 414 ALA A C 1
ATOM 3285 O O . ALA A 1 414 ? -5.227 -2.349 9.920 1.00 97.56 414 ALA A O 1
ATOM 3286 N N . GLY A 1 415 ? -4.934 -2.453 7.687 1.00 95.69 415 GLY A N 1
ATOM 3287 C CA . GLY A 1 415 ? -3.492 -2.574 7.798 1.00 95.69 415 GLY A CA 1
ATOM 3288 C C . GLY A 1 415 ? -2.713 -2.489 6.498 1.00 95.69 415 GLY A C 1
ATOM 3289 O O . GLY A 1 415 ? -3.195 -2.852 5.424 1.00 95.69 415 GLY A O 1
ATOM 3290 N N . SER A 1 416 ? -1.465 -2.063 6.642 1.00 93.88 416 SER A N 1
ATOM 3291 C CA . SER A 1 416 ? -0.498 -1.952 5.567 1.00 93.88 416 SER A CA 1
ATOM 3292 C C . SER A 1 416 ? 0.037 -3.307 5.154 1.00 93.88 416 SER A C 1
ATOM 3294 O O . SER A 1 416 ? 0.516 -4.096 5.975 1.00 93.88 416 SER A O 1
ATOM 3296 N N . THR A 1 417 ? 0.054 -3.543 3.843 1.00 92.50 417 THR A N 1
ATOM 3297 C CA . THR A 1 417 ? 0.675 -4.745 3.284 1.00 92.50 417 THR A CA 1
ATOM 3298 C C . THR A 1 417 ? 2.161 -4.819 3.570 1.00 92.50 417 THR A C 1
ATOM 3300 O O . THR A 1 417 ? 2.656 -5.936 3.591 1.00 92.50 417 THR A O 1
ATOM 3303 N N . SER A 1 418 ? 2.831 -3.696 3.877 1.00 88.38 418 SER A N 1
ATOM 3304 C CA . SER A 1 418 ? 4.252 -3.621 4.261 1.00 88.38 418 SER A CA 1
ATOM 3305 C C . SER A 1 418 ? 4.583 -4.274 5.605 1.00 88.38 418 SER A C 1
ATOM 3307 O O . SER A 1 418 ? 5.750 -4.561 5.890 1.00 88.38 418 SER A O 1
ATOM 3309 N N . GLY A 1 419 ? 3.558 -4.515 6.425 1.00 89.69 419 GLY A N 1
ATOM 3310 C CA . GLY A 1 419 ? 3.691 -4.952 7.809 1.00 89.69 419 GLY A CA 1
ATOM 3311 C C . GLY A 1 419 ? 3.853 -3.808 8.810 1.00 89.69 419 GLY A C 1
ATOM 3312 O O . GLY A 1 419 ? 3.773 -4.064 10.009 1.00 89.69 419 GLY A O 1
ATOM 3313 N N . ARG A 1 420 ? 4.017 -2.562 8.341 1.00 88.94 420 ARG A N 1
ATOM 3314 C CA . ARG A 1 420 ? 4.151 -1.373 9.188 1.00 88.94 420 ARG A CA 1
ATOM 3315 C C . ARG A 1 420 ? 3.160 -0.287 8.826 1.00 88.94 420 ARG A C 1
ATOM 3317 O O . ARG A 1 420 ? 2.990 0.046 7.658 1.00 88.94 420 ARG A O 1
ATOM 3324 N N . ASP A 1 421 ? 2.571 0.302 9.850 1.00 91.44 421 ASP A N 1
ATOM 3325 C CA . ASP A 1 421 ? 1.657 1.425 9.752 1.00 91.44 421 ASP A CA 1
ATOM 3326 C C . ASP A 1 421 ? 2.328 2.685 10.291 1.00 91.44 421 ASP A C 1
ATOM 3328 O O . ASP A 1 421 ? 2.649 2.763 11.480 1.00 91.44 421 ASP A O 1
ATOM 3332 N N . GLY A 1 422 ? 2.577 3.650 9.403 1.00 87.88 422 GLY A N 1
ATOM 3333 C CA . GLY A 1 422 ? 3.338 4.857 9.719 1.00 87.88 422 GLY A CA 1
ATOM 3334 C C . GLY A 1 422 ? 4.743 4.530 10.235 1.00 87.88 422 GLY A C 1
ATOM 3335 O O . GLY A 1 422 ? 5.534 3.884 9.542 1.00 87.88 422 GLY A O 1
ATOM 3336 N N . ASN A 1 423 ? 5.068 4.988 11.442 1.00 86.00 423 ASN A N 1
ATOM 3337 C CA . ASN A 1 423 ? 6.354 4.718 12.093 1.00 86.00 423 ASN A CA 1
ATOM 3338 C C . ASN A 1 423 ? 6.299 3.593 13.143 1.00 86.00 423 ASN A C 1
ATOM 3340 O O . ASN A 1 423 ? 7.337 3.241 13.711 1.00 86.00 423 ASN A O 1
ATOM 3344 N N . SER A 1 424 ? 5.125 2.995 13.353 1.00 88.06 424 SER A N 1
ATOM 3345 C CA . SER A 1 424 ? 4.947 1.884 14.285 1.00 88.06 424 SER A CA 1
ATOM 3346 C C . SER A 1 424 ? 5.512 0.561 13.736 1.00 88.06 424 SER A C 1
ATOM 3348 O O . SER A 1 424 ? 5.791 0.404 12.543 1.00 88.06 424 SER A O 1
ATOM 3350 N N . GLN A 1 425 ? 5.712 -0.421 14.621 1.00 87.44 425 GLN A N 1
ATOM 3351 C CA . GLN A 1 425 ? 6.195 -1.765 14.251 1.00 87.44 425 GLN A CA 1
ATOM 3352 C C . GLN A 1 425 ? 5.073 -2.748 13.888 1.00 87.44 425 GLN A C 1
ATOM 3354 O O . GLN A 1 425 ? 5.349 -3.906 13.583 1.00 87.44 425 GLN A O 1
ATOM 3359 N N . VAL A 1 426 ? 3.825 -2.292 13.936 1.00 92.25 426 VAL A N 1
ATOM 3360 C CA . VAL A 1 426 ? 2.625 -3.083 13.661 1.00 92.25 426 VAL A CA 1
ATOM 3361 C C . VAL A 1 426 ? 1.997 -2.614 12.357 1.00 92.25 426 VAL A C 1
ATOM 3363 O O . VAL A 1 426 ? 2.190 -1.477 11.939 1.00 92.25 426 VAL A O 1
ATOM 3366 N N . ALA A 1 427 ? 1.241 -3.484 11.700 1.00 94.56 427 ALA A N 1
ATOM 3367 C CA . ALA A 1 427 ? 0.686 -3.226 10.380 1.00 94.56 427 ALA A CA 1
ATOM 3368 C C . ALA A 1 427 ? -0.598 -2.397 10.412 1.00 94.56 427 ALA A C 1
ATOM 3370 O O . ALA A 1 427 ? -1.013 -1.908 9.369 1.00 94.56 427 ALA A O 1
ATOM 3371 N N . GLY A 1 428 ? -1.252 -2.258 11.563 1.00 96.31 428 GLY A N 1
ATOM 3372 C CA . GLY A 1 428 ? -2.522 -1.549 11.697 1.00 96.31 428 GLY A CA 1
ATOM 3373 C C . GLY A 1 428 ? -3.270 -1.975 12.956 1.00 96.31 428 GLY A C 1
ATOM 3374 O O . GLY A 1 428 ? -2.641 -2.426 13.916 1.00 96.31 428 GLY A O 1
ATOM 3375 N N . ALA A 1 429 ? -4.602 -1.865 12.964 1.00 97.44 429 ALA A N 1
ATOM 3376 C CA . ALA A 1 429 ? -5.409 -2.231 14.130 1.00 97.44 429 ALA A CA 1
ATOM 3377 C C . ALA A 1 429 ? -6.870 -2.597 13.814 1.00 97.44 429 ALA A C 1
ATOM 3379 O O . ALA A 1 429 ? -7.403 -2.336 12.729 1.00 97.44 429 ALA A O 1
ATOM 3380 N N . TYR A 1 430 ? -7.523 -3.198 14.810 1.00 97.44 430 TYR A N 1
ATOM 3381 C CA . TYR A 1 430 ? -8.959 -3.436 14.875 1.00 97.44 430 TYR A CA 1
ATOM 3382 C C . TYR A 1 430 ? -9.714 -2.212 15.396 1.00 97.44 430 TYR A C 1
ATOM 3384 O O . TYR A 1 430 ? -9.299 -1.561 16.349 1.00 97.44 430 TYR A O 1
ATOM 3392 N N . GLY A 1 431 ? -10.888 -1.958 14.821 1.00 96.62 431 GLY A N 1
ATOM 3393 C CA . GLY A 1 431 ? -11.831 -0.942 15.274 1.00 96.62 431 GLY A CA 1
ATOM 3394 C C . GLY A 1 431 ? -13.230 -1.522 15.460 1.00 96.62 431 GLY A C 1
ATOM 3395 O O . GLY A 1 431 ? -13.697 -2.344 14.670 1.00 96.62 431 GLY A O 1
ATOM 3396 N N . TYR A 1 432 ? -13.929 -1.101 16.509 1.00 94.56 432 TYR A N 1
ATOM 3397 C CA . TYR A 1 432 ? -15.298 -1.538 16.797 1.00 94.56 432 TYR A CA 1
ATOM 3398 C C . TYR A 1 432 ? -16.015 -0.542 17.707 1.00 94.56 432 TYR A C 1
ATOM 3400 O O . TYR A 1 432 ? -15.379 0.241 18.401 1.00 94.56 432 TYR A O 1
ATOM 3408 N N . SER A 1 433 ? -17.351 -0.589 17.739 1.00 91.75 433 SER A N 1
ATOM 3409 C CA . SER A 1 433 ? -18.195 0.436 18.382 1.00 91.75 433 SER A CA 1
ATOM 3410 C C . SER A 1 433 ? -17.808 0.838 19.810 1.00 91.75 433 SER A C 1
ATOM 3412 O O . SER A 1 433 ? -18.079 1.965 20.211 1.00 91.75 433 SER A O 1
ATOM 3414 N N . SER A 1 434 ? -17.294 -0.099 20.612 1.00 89.81 434 SER A N 1
ATOM 3415 C CA . SER A 1 434 ? -16.952 0.133 22.016 1.00 89.81 434 SER A CA 1
ATOM 3416 C C . SER A 1 434 ? -15.509 0.572 22.239 1.00 89.81 434 SER A C 1
ATOM 3418 O O . SER A 1 434 ? -15.215 0.921 23.370 1.00 89.81 434 SER A O 1
ATOM 3420 N N . LEU A 1 435 ? -14.639 0.588 21.224 1.00 92.69 435 LEU A N 1
ATOM 3421 C CA . LEU A 1 435 ? -13.208 0.880 21.364 1.00 92.69 435 LEU A CA 1
ATOM 3422 C C . LEU A 1 435 ? -12.953 2.315 21.866 1.00 92.69 435 LEU A C 1
ATOM 3424 O O . LEU A 1 435 ? -12.705 2.533 23.048 1.00 92.69 435 LEU A O 1
ATOM 3428 N N . GLY A 1 436 ? -13.082 3.323 20.999 1.00 92.06 436 GLY A N 1
ATOM 3429 C CA . GLY A 1 436 ? -12.892 4.722 21.389 1.00 92.06 436 GLY A CA 1
ATOM 3430 C C . GLY A 1 436 ? -13.856 5.173 22.499 1.00 92.06 436 GLY A C 1
ATOM 3431 O O . GLY A 1 436 ? -13.407 5.650 23.545 1.00 92.06 436 GLY A O 1
ATOM 3432 N N . PRO A 1 437 ? -15.184 4.980 22.348 1.00 93.31 437 PRO A N 1
ATOM 3433 C CA . PRO A 1 437 ? -16.158 5.353 23.377 1.00 93.31 437 PRO A CA 1
ATOM 3434 C C . PRO A 1 437 ? -15.965 4.640 24.723 1.00 93.31 437 PRO A C 1
ATOM 3436 O O . PRO A 1 437 ? -16.302 5.196 25.770 1.00 93.31 437 PRO A O 1
ATOM 3439 N N . GLY A 1 438 ? -15.434 3.416 24.719 1.00 91.12 438 GLY A N 1
ATOM 3440 C CA . GLY A 1 438 ? -15.178 2.652 25.935 1.00 91.12 438 GLY A CA 1
ATOM 3441 C C . GLY A 1 438 ? -14.049 3.244 26.772 1.00 91.12 438 GLY A C 1
ATOM 3442 O O . GLY A 1 438 ? -14.167 3.240 27.994 1.00 91.12 438 GLY A O 1
ATOM 3443 N N . VAL A 1 439 ? -13.019 3.827 26.146 1.00 92.50 439 VAL A N 1
ATOM 3444 C CA . VAL A 1 439 ? -11.946 4.525 26.876 1.00 92.50 439 VAL A CA 1
ATOM 3445 C C . VAL A 1 439 ? -12.496 5.758 27.593 1.00 92.50 439 VAL A C 1
ATOM 3447 O O . VAL A 1 439 ? -12.270 5.912 28.792 1.00 92.50 439 VAL A O 1
ATOM 3450 N N . TYR A 1 440 ? -13.327 6.570 26.926 1.00 93.75 440 TYR A N 1
ATOM 3451 C CA . TYR A 1 440 ? -14.029 7.686 27.581 1.00 93.75 440 TYR A CA 1
ATOM 3452 C C . TYR A 1 440 ? -14.909 7.218 28.743 1.00 93.75 440 TYR A C 1
ATOM 3454 O O . TYR A 1 440 ? -14.920 7.834 29.812 1.00 93.75 440 TYR A O 1
ATOM 3462 N N . LYS A 1 441 ? -15.660 6.128 28.539 1.00 92.81 441 LYS A N 1
ATOM 3463 C CA . LYS A 1 441 ? -16.521 5.554 29.576 1.00 92.81 441 LYS A CA 1
ATOM 3464 C C . LYS A 1 441 ? -15.696 5.115 30.788 1.00 92.81 441 LYS A C 1
ATOM 3466 O O . LYS A 1 441 ? -16.042 5.491 31.906 1.00 92.81 441 LYS A O 1
ATOM 3471 N N . ARG A 1 442 ? -14.599 4.386 30.571 1.00 91.56 442 ARG A N 1
ATOM 3472 C CA . ARG A 1 442 ? -13.720 3.901 31.640 1.00 91.56 442 ARG A CA 1
ATOM 3473 C C . ARG A 1 442 ? -13.044 5.050 32.382 1.00 91.56 442 ARG A C 1
ATOM 3475 O O . ARG A 1 442 ? -13.058 5.049 33.607 1.00 91.56 442 ARG A O 1
ATOM 3482 N N . PHE A 1 443 ? -12.553 6.067 31.672 1.00 94.00 443 PHE A N 1
ATOM 3483 C CA . PHE A 1 443 ? -12.021 7.280 32.299 1.00 94.00 443 PHE A CA 1
ATOM 3484 C C . PHE A 1 443 ? -13.059 7.938 33.210 1.00 94.00 443 PHE A C 1
ATOM 3486 O O . PHE A 1 443 ? -12.775 8.189 34.375 1.00 94.00 443 PHE A O 1
ATOM 3493 N N . LYS A 1 444 ? -14.296 8.123 32.736 1.00 94.62 444 LYS A N 1
ATOM 3494 C CA . LYS A 1 444 ? -15.372 8.711 33.546 1.00 94.62 444 LYS A CA 1
ATOM 3495 C C . LYS A 1 444 ? -15.709 7.875 34.788 1.00 94.62 444 LYS A C 1
ATOM 3497 O O . LYS A 1 444 ? -15.963 8.443 35.850 1.00 94.62 444 LYS A O 1
ATOM 3502 N N . GLU A 1 445 ? -15.728 6.549 34.664 1.00 94.50 445 GLU A N 1
ATOM 3503 C CA . GLU A 1 445 ? -15.954 5.631 35.788 1.00 94.50 445 GLU A CA 1
ATOM 3504 C C . GLU A 1 445 ? -14.852 5.750 36.847 1.00 94.50 445 GLU A C 1
ATOM 3506 O O . GLU A 1 445 ? -15.164 5.921 38.026 1.00 94.50 445 GLU A O 1
ATOM 3511 N N . VAL A 1 446 ? -13.584 5.728 36.422 1.00 94.19 446 VAL A N 1
ATOM 3512 C CA . VAL A 1 446 ? -12.416 5.842 37.308 1.00 94.19 446 VAL A CA 1
ATOM 3513 C C . VAL A 1 446 ? -12.335 7.232 37.938 1.00 94.19 446 VAL A C 1
ATOM 3515 O O . VAL A 1 446 ? -12.134 7.333 39.143 1.00 94.19 446 VAL A O 1
ATOM 3518 N N . SER A 1 447 ? -12.573 8.308 37.180 1.00 95.31 447 SER A N 1
ATOM 3519 C CA . SER A 1 447 ? -12.590 9.675 37.718 1.00 95.31 447 SER A CA 1
ATOM 3520 C C . SER A 1 447 ? -13.655 9.859 38.797 1.00 95.31 447 SER A C 1
ATOM 3522 O O . SER A 1 447 ? -13.388 10.490 39.818 1.00 95.31 447 SER A O 1
ATOM 3524 N N . ARG A 1 448 ? -14.854 9.287 38.611 1.00 96.25 448 ARG A N 1
ATOM 3525 C CA . ARG A 1 448 ? -15.902 9.326 39.640 1.00 96.25 448 ARG A CA 1
ATOM 3526 C C . ARG A 1 448 ? -15.484 8.542 40.887 1.00 96.25 448 ARG A C 1
ATOM 3528 O O . ARG A 1 448 ? -15.587 9.073 41.988 1.00 96.25 448 ARG A O 1
ATOM 3535 N N . ALA A 1 449 ? -14.982 7.319 40.708 1.00 95.69 449 ALA A N 1
ATOM 3536 C CA . ALA A 1 449 ? -14.510 6.488 41.816 1.00 95.69 449 ALA A CA 1
ATOM 3537 C C . ALA A 1 449 ? -13.361 7.159 42.591 1.00 95.69 449 ALA A C 1
ATOM 3539 O O . ALA A 1 449 ? -13.323 7.090 43.816 1.00 95.69 449 ALA A O 1
ATOM 3540 N N . TYR A 1 450 ? -12.452 7.845 41.892 1.00 96.88 450 TYR A N 1
ATOM 3541 C CA . TYR A 1 450 ? -11.359 8.601 42.497 1.00 96.88 450 TYR A CA 1
ATOM 3542 C C . TYR A 1 450 ? -11.867 9.748 43.378 1.00 96.88 450 TYR A C 1
ATOM 3544 O O . TYR A 1 450 ? -11.425 9.873 44.518 1.00 96.88 450 TYR A O 1
ATOM 3552 N N . GLU A 1 451 ? -12.808 10.569 42.898 1.00 96.44 451 GLU A N 1
ATOM 3553 C CA . GLU A 1 451 ? -13.345 11.672 43.708 1.00 96.44 451 GLU A CA 1
ATOM 3554 C C . GLU A 1 451 ? -14.102 11.158 44.946 1.00 96.44 451 GLU A C 1
ATOM 3556 O O . GLU A 1 451 ? -13.929 11.700 46.040 1.00 96.44 451 GLU A O 1
ATOM 3561 N N . GLU A 1 452 ? -14.856 10.060 44.823 1.00 95.75 452 GLU A N 1
ATOM 3562 C CA . GLU A 1 452 ? -15.497 9.392 45.966 1.00 95.75 452 GLU A CA 1
ATOM 3563 C C . GLU A 1 452 ? -14.456 8.862 46.976 1.00 95.75 452 GLU A C 1
ATOM 3565 O O . GLU A 1 452 ? -14.555 9.126 48.181 1.00 95.75 452 GLU A O 1
ATOM 3570 N N . ALA A 1 453 ? -13.414 8.171 46.497 1.00 94.81 453 ALA A N 1
ATOM 3571 C CA . ALA A 1 453 ? -12.340 7.629 47.329 1.00 94.81 453 ALA A CA 1
ATOM 3572 C C . ALA A 1 453 ? -11.527 8.726 48.032 1.00 94.81 453 ALA A C 1
ATOM 3574 O O . ALA A 1 453 ? -11.167 8.576 49.198 1.00 94.81 453 ALA A O 1
ATOM 3575 N N . LYS A 1 454 ? -11.289 9.853 47.360 1.00 95.81 454 LYS A N 1
ATOM 3576 C CA . LYS A 1 454 ? -10.572 11.022 47.885 1.00 95.81 454 LYS A CA 1
ATOM 3577 C C . LYS A 1 454 ? -11.334 11.734 48.995 1.00 95.81 454 LYS A C 1
ATOM 3579 O O . LYS A 1 454 ? -10.724 12.183 49.965 1.00 95.81 454 LYS A O 1
ATOM 3584 N N . VAL A 1 455 ? -12.658 11.850 48.877 1.00 95.56 455 VAL A N 1
ATOM 3585 C CA . VAL A 1 455 ? -13.498 12.377 49.966 1.00 95.56 455 VAL A CA 1
ATOM 3586 C C . VAL A 1 455 ? -13.466 11.418 51.156 1.00 95.56 455 VAL A C 1
ATOM 3588 O O . VAL A 1 455 ? -13.246 11.853 52.288 1.00 95.56 455 VAL A O 1
ATOM 3591 N N . LYS A 1 456 ? -13.620 10.111 50.906 1.00 93.44 456 LYS A N 1
ATOM 3592 C CA . LYS A 1 456 ? -13.583 9.080 51.952 1.00 93.44 456 LYS A CA 1
ATOM 3593 C C . LYS A 1 456 ? -12.241 9.054 52.689 1.00 93.44 456 LYS A C 1
ATOM 3595 O O . LYS A 1 456 ? -12.241 9.067 53.918 1.00 93.44 456 LYS A O 1
ATOM 3600 N N . SER A 1 457 ? -11.116 9.068 51.968 1.00 93.25 457 SER A N 1
ATOM 3601 C CA . SER A 1 457 ? -9.778 9.026 52.568 1.00 93.25 457 SER A CA 1
ATOM 3602 C C . SER A 1 457 ? -9.520 10.254 53.441 1.00 93.25 457 SER A C 1
ATOM 3604 O O . SER A 1 457 ? -9.151 10.101 54.598 1.00 93.25 457 SER A O 1
ATOM 3606 N N . LYS A 1 458 ? -9.836 11.463 52.953 1.00 93.44 458 LYS A N 1
ATOM 3607 C CA . LYS A 1 458 ? -9.679 12.710 53.724 1.00 93.44 458 LYS A CA 1
ATOM 3608 C C . LYS A 1 458 ? -10.525 12.752 54.994 1.00 93.44 458 LYS A C 1
ATOM 3610 O O . LYS A 1 458 ? -10.117 13.357 55.982 1.00 93.44 458 LYS A O 1
ATOM 3615 N N . ASN A 1 459 ? -11.724 12.171 54.969 1.00 93.69 459 ASN A N 1
ATOM 3616 C CA . ASN A 1 459 ? -12.574 12.105 56.157 1.00 93.69 459 ASN A CA 1
ATOM 3617 C C . ASN A 1 459 ? -12.010 11.120 57.192 1.00 93.69 459 ASN A C 1
ATOM 3619 O O . ASN A 1 459 ? -11.976 11.440 58.377 1.00 93.69 459 ASN A O 1
ATOM 3623 N N . LEU A 1 460 ? -11.524 9.958 56.748 1.00 91.94 460 LEU A N 1
ATOM 3624 C CA . LEU A 1 460 ? -10.913 8.949 57.618 1.00 91.94 460 LEU A CA 1
ATOM 3625 C C . LEU A 1 460 ? -9.577 9.415 58.216 1.00 91.94 460 LEU A C 1
ATOM 3627 O O . LEU A 1 460 ? -9.354 9.218 59.407 1.00 91.94 460 LEU A O 1
ATOM 3631 N N . GLU A 1 461 ? -8.746 10.119 57.443 1.00 90.81 461 GLU A N 1
ATOM 3632 C CA . GLU A 1 461 ? -7.507 10.749 57.927 1.00 90.81 461 GLU A CA 1
ATOM 3633 C C . GLU A 1 461 ? -7.763 11.745 59.068 1.00 90.81 461 GLU A C 1
ATOM 3635 O O . GLU A 1 461 ? -6.952 11.853 59.984 1.00 90.81 461 GLU A O 1
ATOM 3640 N N . LYS A 1 462 ? -8.900 12.455 59.045 1.00 91.69 462 LYS A N 1
ATOM 3641 C CA . LYS A 1 462 ? -9.285 13.393 60.113 1.00 91.69 462 LYS A CA 1
ATOM 3642 C C . LYS A 1 462 ? -9.828 12.702 61.363 1.00 91.69 462 LYS A C 1
ATOM 3644 O O . LYS A 1 462 ? -9.631 13.217 62.458 1.00 91.69 462 LYS A O 1
ATOM 3649 N N . LEU A 1 463 ? -10.563 11.601 61.201 1.00 91.62 463 LEU A N 1
ATOM 3650 C CA . LEU A 1 463 ? -11.263 10.919 62.297 1.00 91.62 463 LEU A CA 1
ATOM 3651 C C . LEU A 1 463 ? -10.384 9.883 63.009 1.00 91.62 463 LEU A C 1
ATOM 3653 O O . LEU A 1 463 ? -10.450 9.765 64.228 1.00 91.62 463 LEU A O 1
ATOM 3657 N N . GLN A 1 464 ? -9.588 9.122 62.254 1.00 92.25 464 GLN A N 1
ATOM 3658 C CA . GLN A 1 464 ? -8.814 7.982 62.754 1.00 92.25 464 GLN A CA 1
ATOM 3659 C C . GLN A 1 464 ? -7.525 7.750 61.932 1.00 92.25 464 GLN A C 1
ATOM 3661 O O . GLN A 1 464 ? -7.419 6.764 61.193 1.00 92.25 464 GLN A O 1
ATOM 3666 N N . PRO A 1 465 ? -6.526 8.646 62.038 1.00 82.81 465 PRO A N 1
ATOM 3667 C CA . PRO A 1 465 ? -5.365 8.696 61.139 1.00 82.81 465 PRO A CA 1
ATOM 3668 C C . PRO A 1 465 ? -4.530 7.406 61.095 1.00 82.81 465 PRO A C 1
ATOM 3670 O O . PRO A 1 465 ? -4.086 7.005 60.022 1.00 82.81 465 PRO A O 1
ATOM 3673 N N . ASP A 1 466 ? -4.376 6.712 62.224 1.00 89.69 466 ASP A N 1
ATOM 3674 C CA . ASP A 1 466 ? -3.511 5.526 62.325 1.00 89.69 466 ASP A CA 1
ATOM 3675 C C . ASP A 1 466 ? -4.230 4.189 62.077 1.00 89.69 466 ASP A C 1
ATOM 3677 O O . ASP A 1 466 ? -3.612 3.122 62.155 1.00 89.69 466 ASP A O 1
ATOM 3681 N N . SER A 1 467 ? -5.530 4.223 61.760 1.00 92.06 467 SER A N 1
ATOM 3682 C CA . SER A 1 467 ? -6.319 3.007 61.542 1.00 92.06 467 SER A CA 1
ATOM 3683 C C . SER A 1 467 ? -5.918 2.269 60.257 1.00 92.06 467 SER A C 1
ATOM 3685 O O . SER A 1 467 ? -5.473 2.860 59.267 1.00 92.06 467 SER A O 1
ATOM 3687 N N . VAL A 1 468 ? -6.112 0.946 60.255 1.00 91.81 468 VAL A N 1
ATOM 3688 C CA . VAL A 1 468 ? -5.929 0.102 59.059 1.00 91.81 468 VAL A CA 1
ATOM 3689 C C . VAL A 1 468 ? -6.847 0.570 57.923 1.00 91.81 468 VAL A C 1
ATOM 3691 O O . VAL A 1 468 ? -6.417 0.655 56.775 1.00 91.81 468 VAL A O 1
ATOM 3694 N N . GLU A 1 469 ? -8.073 0.966 58.262 1.00 90.44 469 GLU A N 1
ATOM 3695 C CA . GLU A 1 469 ? -9.096 1.451 57.330 1.00 90.44 469 GLU A CA 1
ATOM 3696 C C . GLU A 1 469 ? -8.683 2.753 56.630 1.00 90.44 469 GLU A C 1
ATOM 3698 O O . GLU A 1 469 ? -8.903 2.908 55.428 1.00 90.44 469 GLU A O 1
ATOM 3703 N N . THR A 1 470 ? -8.038 3.680 57.350 1.00 90.56 470 THR A N 1
ATOM 3704 C CA . THR A 1 470 ? -7.478 4.905 56.758 1.00 90.56 470 THR A CA 1
ATOM 3705 C C . THR A 1 470 ? -6.368 4.568 55.769 1.00 90.56 470 THR A C 1
ATOM 3707 O O . THR A 1 470 ? -6.393 5.052 54.637 1.00 90.56 470 THR A O 1
ATOM 3710 N N . LYS A 1 471 ? -5.429 3.689 56.148 1.00 91.94 471 LYS A N 1
ATOM 3711 C CA . LYS A 1 471 ? -4.332 3.262 55.260 1.00 91.94 471 LYS A CA 1
ATOM 3712 C C . LYS A 1 471 ? -4.859 2.600 53.984 1.00 91.94 471 LYS A C 1
ATOM 3714 O O . LYS A 1 471 ? -4.358 2.882 52.896 1.00 91.94 471 LYS A O 1
ATOM 3719 N N . GLU A 1 472 ? -5.889 1.765 54.097 1.00 93.81 472 GLU A N 1
ATOM 3720 C CA . GLU A 1 472 ? -6.524 1.112 52.950 1.00 93.81 472 GLU A CA 1
ATOM 3721 C C . GLU A 1 472 ? -7.264 2.113 52.046 1.00 93.81 472 GLU A C 1
ATOM 3723 O O . GLU A 1 472 ? -7.095 2.086 50.827 1.00 93.81 472 GLU A O 1
ATOM 3728 N N . ALA A 1 473 ? -8.013 3.060 52.620 1.00 92.12 473 ALA A N 1
ATOM 3729 C CA . ALA A 1 473 ? -8.701 4.099 51.854 1.00 92.12 473 ALA A CA 1
ATOM 3730 C C . ALA A 1 473 ? -7.729 5.026 51.099 1.00 92.12 473 ALA A C 1
ATOM 3732 O O . ALA A 1 473 ? -7.985 5.378 49.945 1.00 92.12 473 ALA A O 1
ATOM 3733 N N . VAL A 1 474 ? -6.603 5.398 51.720 1.00 92.75 474 VAL A N 1
ATOM 3734 C CA . VAL A 1 474 ? -5.534 6.182 51.076 1.00 92.75 474 VAL A CA 1
ATOM 3735 C C . VAL A 1 474 ? -4.896 5.399 49.931 1.00 92.75 474 VAL A C 1
ATOM 3737 O O . VAL A 1 474 ? -4.679 5.960 48.852 1.00 92.75 474 VAL A O 1
ATOM 3740 N N . LYS A 1 475 ? -4.646 4.098 50.123 1.00 94.81 475 LYS A N 1
ATOM 3741 C CA . LYS A 1 475 ? -4.118 3.225 49.071 1.00 94.81 475 LYS A CA 1
ATOM 3742 C C . LYS A 1 475 ? -5.065 3.159 47.870 1.00 94.81 475 LYS A C 1
ATOM 3744 O O . LYS A 1 475 ? -4.638 3.468 46.766 1.00 94.81 475 LYS A O 1
ATOM 3749 N N . ILE A 1 476 ? -6.352 2.871 48.087 1.00 94.88 476 ILE A N 1
ATOM 3750 C CA . ILE A 1 476 ? -7.366 2.827 47.015 1.00 94.88 476 ILE A CA 1
ATOM 3751 C C . ILE A 1 476 ? -7.432 4.161 46.257 1.00 94.88 476 ILE A C 1
ATOM 3753 O O . ILE A 1 476 ? -7.467 4.180 45.029 1.00 94.88 476 ILE A O 1
ATOM 3757 N N . CYS A 1 477 ? -7.427 5.289 46.975 1.00 95.00 477 CYS A N 1
ATOM 3758 C CA . CYS A 1 477 ? -7.425 6.622 46.371 1.00 95.00 477 CYS A CA 1
ATOM 3759 C C . CYS A 1 477 ? -6.181 6.855 45.493 1.00 95.00 477 CYS A C 1
ATOM 3761 O O . CYS A 1 477 ? -6.289 7.390 44.387 1.00 95.00 477 CYS A O 1
ATOM 3763 N N . THR A 1 478 ? -5.011 6.414 45.961 1.00 95.62 478 THR A N 1
ATOM 3764 C CA . THR A 1 478 ? -3.742 6.509 45.225 1.00 95.62 478 THR A CA 1
ATOM 3765 C C . THR A 1 478 ? -3.751 5.625 43.977 1.00 95.62 478 THR A C 1
ATOM 3767 O O . THR A 1 478 ? -3.414 6.101 42.894 1.00 95.62 478 THR A O 1
ATOM 3770 N N . ASP A 1 479 ? -4.203 4.377 44.097 1.00 95.31 479 ASP A N 1
ATOM 3771 C CA . ASP A 1 479 ? -4.289 3.428 42.983 1.00 95.31 479 ASP A CA 1
ATOM 3772 C C . ASP A 1 479 ? -5.241 3.949 41.888 1.00 95.31 479 ASP A C 1
ATOM 3774 O O . ASP A 1 479 ? -4.892 3.964 40.706 1.00 95.31 479 ASP A O 1
ATOM 3778 N N . LEU A 1 480 ? -6.405 4.487 42.277 1.00 95.50 480 LEU A N 1
ATOM 3779 C CA . LEU A 1 480 ? -7.356 5.118 41.353 1.00 95.50 480 LEU A CA 1
ATOM 3780 C C . LEU A 1 480 ? -6.788 6.377 40.687 1.00 95.50 480 LEU A C 1
ATOM 3782 O O . LEU A 1 480 ? -7.072 6.632 39.517 1.00 95.50 480 LEU A O 1
ATOM 3786 N N . LYS A 1 481 ? -5.974 7.166 41.402 1.00 95.81 481 LYS A N 1
ATOM 3787 C CA . LYS A 1 481 ? -5.292 8.332 40.824 1.00 95.81 481 LYS A CA 1
ATOM 3788 C C . LYS A 1 481 ? -4.299 7.909 39.743 1.00 95.81 481 LYS A C 1
ATOM 3790 O O . LYS A 1 481 ? -4.304 8.496 38.664 1.00 95.81 481 LYS A O 1
ATOM 3795 N N . ILE A 1 482 ? -3.502 6.875 40.011 1.00 94.19 482 ILE A N 1
ATOM 3796 C CA . ILE A 1 482 ? -2.551 6.311 39.045 1.00 94.19 482 ILE A CA 1
ATOM 3797 C C . ILE A 1 482 ? -3.294 5.794 37.808 1.00 94.19 482 ILE A C 1
ATOM 3799 O O . ILE A 1 482 ? -2.899 6.110 36.685 1.00 94.19 482 ILE A O 1
ATOM 3803 N N . GLU A 1 483 ? -4.389 5.046 37.987 1.00 92.25 483 GLU A N 1
ATOM 3804 C CA . GLU A 1 483 ? -5.200 4.553 36.866 1.00 92.25 483 GLU A CA 1
ATOM 3805 C C . GLU A 1 483 ? -5.806 5.705 36.047 1.00 92.25 483 GLU A C 1
ATOM 3807 O O . GLU A 1 483 ? -5.744 5.696 34.816 1.00 92.25 483 GLU A O 1
ATOM 3812 N N . MET A 1 484 ? -6.348 6.730 36.712 1.00 93.56 484 MET A N 1
ATOM 3813 C CA . MET A 1 484 ? -6.896 7.911 36.043 1.00 93.56 484 MET A CA 1
ATOM 3814 C C . MET A 1 484 ? -5.827 8.651 35.229 1.00 93.56 484 MET A C 1
ATOM 3816 O O . MET A 1 484 ? -6.088 9.059 34.095 1.00 93.56 484 MET A O 1
ATOM 3820 N N . ASP A 1 485 ? -4.625 8.814 35.783 1.00 93.19 485 ASP A N 1
ATOM 3821 C CA . ASP A 1 485 ? -3.519 9.491 35.108 1.00 93.19 485 ASP A CA 1
ATOM 3822 C C . ASP A 1 485 ? -3.042 8.687 33.891 1.00 93.19 485 ASP A C 1
ATOM 3824 O O . ASP A 1 485 ? -2.869 9.276 32.820 1.00 93.19 485 ASP A O 1
ATOM 3828 N N . LYS A 1 486 ? -2.944 7.352 33.993 1.00 90.69 486 LYS A N 1
ATOM 3829 C CA . LYS A 1 486 ? -2.686 6.467 32.842 1.00 90.69 486 LYS A CA 1
ATOM 3830 C C . LYS A 1 486 ? -3.735 6.651 31.742 1.00 90.69 486 LYS A C 1
ATOM 3832 O O . LYS A 1 486 ? -3.385 6.897 30.588 1.00 90.69 486 LYS A O 1
ATOM 3837 N N . LEU A 1 487 ? -5.019 6.604 32.103 1.00 91.12 487 LEU A N 1
ATOM 3838 C CA . LEU A 1 487 ? -6.125 6.788 31.161 1.00 91.12 487 LEU A CA 1
ATOM 3839 C C . LEU A 1 487 ? -6.089 8.153 30.471 1.00 91.12 487 LEU A C 1
ATOM 3841 O O . LEU A 1 487 ? -6.345 8.237 29.274 1.00 91.12 487 LEU A O 1
ATOM 3845 N N . SER A 1 488 ? -5.709 9.210 31.194 1.00 92.75 488 SER A N 1
ATOM 3846 C CA . SER A 1 488 ? -5.611 10.570 30.649 1.00 92.75 488 SER A CA 1
ATOM 3847 C C . SER A 1 488 ? -4.583 10.709 29.512 1.00 92.75 488 SER A C 1
ATOM 3849 O O . SER A 1 488 ? -4.673 11.624 28.686 1.00 92.75 488 SER A O 1
ATOM 3851 N N . VAL A 1 489 ? -3.574 9.830 29.467 1.00 92.00 489 VAL A N 1
ATOM 3852 C CA . VAL A 1 489 ? -2.528 9.828 28.431 1.00 92.00 489 VAL A CA 1
ATOM 3853 C C . VAL A 1 489 ? -3.022 9.164 27.151 1.00 92.00 489 VAL A C 1
ATOM 3855 O O . VAL A 1 489 ? -2.705 9.650 26.068 1.00 92.00 489 VAL A O 1
ATOM 3858 N N . ILE A 1 490 ? -3.843 8.122 27.280 1.00 93.38 490 ILE A N 1
ATOM 3859 C CA . ILE A 1 490 ? -4.362 7.321 26.162 1.00 93.38 490 ILE A CA 1
ATOM 3860 C C . ILE A 1 490 ? -5.752 7.768 25.683 1.00 93.38 490 ILE A C 1
ATOM 3862 O O . ILE A 1 490 ? -6.423 7.046 24.948 1.00 93.38 490 ILE A O 1
ATOM 3866 N N . MET A 1 491 ? -6.203 8.954 26.103 1.00 95.69 491 MET A N 1
ATOM 3867 C CA . MET A 1 491 ? -7.483 9.520 25.677 1.00 95.69 491 MET A CA 1
ATOM 3868 C C . MET A 1 491 ? -7.535 9.661 24.148 1.00 95.69 491 MET A C 1
ATOM 3870 O O . MET A 1 491 ? -6.607 10.246 23.580 1.00 95.69 491 MET A O 1
ATOM 3874 N N . PRO A 1 492 ? -8.606 9.190 23.476 1.00 94.94 492 PRO A N 1
ATOM 3875 C CA . PRO A 1 492 ? -8.671 9.160 22.015 1.00 94.94 492 PRO A CA 1
ATOM 3876 C C . PRO A 1 492 ? -8.414 10.509 21.331 1.00 94.94 492 PRO A C 1
ATOM 3878 O O . PRO A 1 492 ? -7.645 10.574 20.379 1.00 94.94 492 PRO A O 1
ATOM 3881 N N . ASP A 1 493 ? -8.989 11.602 21.836 1.00 93.75 493 ASP A N 1
ATOM 3882 C CA . ASP A 1 493 ? -8.765 12.960 21.322 1.00 93.75 493 ASP A CA 1
ATOM 3883 C C . ASP A 1 493 ? -7.294 13.381 21.420 1.00 93.75 493 ASP A C 1
ATOM 3885 O O . ASP A 1 493 ? -6.746 13.972 20.488 1.00 93.75 493 ASP A O 1
ATOM 3889 N N . ARG A 1 494 ? -6.631 13.018 22.521 1.00 93.50 494 ARG A N 1
ATOM 3890 C CA . ARG A 1 494 ? -5.230 13.353 22.772 1.00 93.50 494 ARG A CA 1
ATOM 3891 C C . ARG A 1 494 ? -4.289 12.568 21.868 1.00 93.50 494 ARG A C 1
ATOM 3893 O O . ARG A 1 494 ? -3.346 13.159 21.344 1.00 93.50 494 ARG A O 1
ATOM 3900 N N . VAL A 1 495 ? -4.515 11.264 21.702 1.00 93.62 495 VAL A N 1
ATOM 3901 C CA . VAL A 1 495 ? -3.648 10.423 20.863 1.00 93.62 495 VAL A CA 1
ATOM 3902 C C . VAL A 1 495 ? -3.845 10.703 19.378 1.00 93.62 495 VAL A C 1
ATOM 3904 O O . VAL A 1 495 ? -2.855 10.728 18.660 1.00 93.62 495 VAL A O 1
ATOM 3907 N N . LEU A 1 496 ? -5.069 11.013 18.935 1.00 92.94 496 LEU A N 1
ATOM 3908 C CA . LEU A 1 496 ? -5.341 11.434 17.557 1.00 92.94 496 LEU A CA 1
ATOM 3909 C C . LEU A 1 496 ? -4.700 12.792 17.246 1.00 92.94 496 LEU A C 1
ATOM 3911 O O . LEU A 1 496 ? -4.064 12.943 16.216 1.00 92.94 496 LEU A O 1
ATOM 3915 N N . MET A 1 497 ? -4.804 13.771 18.152 1.00 90.62 497 MET A N 1
ATOM 3916 C CA . MET A 1 497 ? -4.182 15.091 17.963 1.00 90.62 497 MET A CA 1
ATOM 3917 C C . MET A 1 497 ? -2.646 15.033 17.927 1.00 90.62 497 MET A C 1
ATOM 3919 O O . MET A 1 497 ? -2.008 15.898 17.338 1.00 90.62 497 MET A O 1
ATOM 3923 N N . LYS A 1 498 ? -2.046 14.050 18.605 1.00 89.56 498 LYS A N 1
ATOM 3924 C CA . LYS A 1 498 ? -0.590 13.868 18.685 1.00 89.56 498 LYS A CA 1
ATOM 3925 C C . LYS A 1 498 ? -0.048 12.802 17.732 1.00 89.56 498 LYS A C 1
ATOM 3927 O O . LYS A 1 498 ? 1.135 12.491 17.837 1.00 89.56 498 LYS A O 1
ATOM 3932 N N . HIS A 1 499 ? -0.894 12.203 16.893 1.00 89.94 499 HIS A N 1
ATOM 3933 C CA . HIS A 1 499 ? -0.518 11.079 16.031 1.00 89.94 499 HIS A CA 1
ATOM 3934 C C . HIS A 1 499 ? 0.148 9.915 16.789 1.00 89.94 499 HIS A C 1
ATOM 3936 O O . HIS A 1 499 ? 1.064 9.269 16.297 1.00 89.94 499 HIS A O 1
ATOM 3942 N N . ASN A 1 500 ? -0.299 9.658 18.022 1.00 91.50 500 ASN A N 1
ATOM 3943 C CA . ASN A 1 500 ? 0.313 8.712 18.960 1.00 91.50 500 ASN A CA 1
ATOM 3944 C C . ASN A 1 500 ? -0.615 7.529 19.285 1.00 91.50 500 ASN A C 1
ATOM 3946 O O . ASN A 1 500 ? -0.683 7.064 20.429 1.00 91.50 500 ASN A O 1
ATOM 3950 N N . VAL A 1 501 ? -1.417 7.102 18.308 1.00 93.56 501 VAL A N 1
ATOM 3951 C CA . VAL A 1 501 ? -2.467 6.088 18.491 1.00 93.56 501 VAL A CA 1
ATOM 3952 C C . VAL A 1 501 ? -1.931 4.717 18.889 1.00 93.56 501 VAL A C 1
ATOM 3954 O O . VAL A 1 501 ? -2.613 4.024 19.644 1.00 93.56 501 VAL A O 1
ATOM 3957 N N . ASN A 1 502 ? -0.707 4.351 18.499 1.00 94.00 502 ASN A N 1
ATOM 3958 C CA . ASN A 1 502 ? -0.112 3.067 18.880 1.00 94.00 502 ASN A CA 1
ATOM 3959 C C . ASN A 1 502 ? -0.004 2.937 20.402 1.00 94.00 502 ASN A C 1
ATOM 3961 O O . ASN A 1 502 ? -0.316 1.896 20.976 1.00 94.00 502 ASN A O 1
ATOM 3965 N N . SER A 1 503 ? 0.332 4.039 21.083 1.00 91.38 503 SER A N 1
ATOM 3966 C CA . SER A 1 503 ? 0.390 4.069 22.545 1.00 91.38 503 SER A CA 1
ATOM 3967 C C . SER A 1 503 ? -0.957 3.757 23.202 1.00 91.38 503 SER A C 1
ATOM 3969 O O . SER A 1 503 ? -0.981 3.094 24.235 1.00 91.38 503 SER A O 1
ATOM 3971 N N . MET A 1 504 ? -2.081 4.183 22.616 1.00 94.19 504 MET A N 1
ATOM 3972 C CA . MET A 1 504 ? -3.406 3.836 23.132 1.00 94.19 504 MET A CA 1
ATOM 3973 C C . MET A 1 504 ? -3.636 2.334 23.002 1.00 94.19 504 MET A C 1
ATOM 3975 O O . MET A 1 504 ? -3.960 1.698 24.002 1.00 94.19 504 MET A O 1
ATOM 3979 N N . TYR A 1 505 ? -3.421 1.777 21.807 1.00 95.12 505 TYR A N 1
ATOM 3980 C CA . TYR A 1 505 ? -3.626 0.355 21.538 1.00 95.12 505 TYR A CA 1
ATOM 3981 C C . TYR A 1 505 ? -2.752 -0.545 22.422 1.00 95.12 505 TYR A C 1
ATOM 3983 O O . TYR A 1 505 ? -3.259 -1.499 22.993 1.00 95.12 505 TYR A O 1
ATOM 3991 N N . LEU A 1 506 ? -1.477 -0.202 22.635 1.00 92.69 506 LEU A N 1
ATOM 3992 C CA . LEU A 1 506 ? -0.572 -0.956 23.518 1.00 92.69 506 LEU A CA 1
ATOM 3993 C C . LEU A 1 506 ? -1.013 -0.988 24.993 1.00 92.69 506 LEU A C 1
ATOM 3995 O O . LEU A 1 506 ? -0.579 -1.858 25.750 1.00 92.69 506 LEU A O 1
ATOM 3999 N N . ASN A 1 507 ? -1.824 -0.018 25.420 1.00 90.12 507 ASN A N 1
ATOM 4000 C CA . ASN A 1 507 ? -2.275 0.121 26.804 1.00 90.12 507 ASN A CA 1
ATOM 4001 C C . ASN A 1 507 ? -3.717 -0.356 27.023 1.00 90.12 507 ASN A C 1
ATOM 4003 O O . ASN A 1 507 ? -4.187 -0.313 28.162 1.00 90.12 507 ASN A O 1
ATOM 4007 N N . ILE A 1 508 ? -4.410 -0.819 25.978 1.00 89.12 508 ILE A N 1
ATOM 4008 C CA . ILE A 1 508 ? -5.731 -1.446 26.085 1.00 89.12 508 ILE A CA 1
ATOM 4009 C C . ILE A 1 508 ? -5.649 -2.921 25.697 1.00 89.12 508 ILE A C 1
ATOM 4011 O O . ILE A 1 508 ? -4.910 -3.278 24.792 1.00 89.12 508 ILE A O 1
ATOM 4015 N N . ASN A 1 509 ? -6.396 -3.776 26.399 1.00 84.94 509 ASN A N 1
ATOM 4016 C CA . ASN A 1 509 ? -6.521 -5.219 26.137 1.00 84.94 509 ASN A CA 1
ATOM 4017 C C . ASN A 1 509 ? -5.192 -5.917 25.796 1.00 84.94 509 ASN A C 1
ATOM 4019 O O . ASN A 1 509 ? -5.143 -6.741 24.893 1.00 84.94 509 ASN A O 1
ATOM 4023 N N . ASP A 1 510 ? -4.107 -5.536 26.474 1.00 85.50 510 ASP A N 1
ATOM 4024 C CA . ASP A 1 510 ? -2.760 -6.072 26.247 1.00 85.50 510 ASP A CA 1
ATOM 4025 C C . ASP A 1 510 ? -2.239 -5.957 24.794 1.00 85.50 510 ASP A C 1
ATOM 4027 O O . ASP A 1 510 ? -1.287 -6.639 24.421 1.00 85.50 510 ASP A O 1
ATOM 4031 N N . GLY A 1 511 ? -2.807 -5.052 23.989 1.00 87.81 511 GLY A N 1
ATOM 4032 C CA . GLY A 1 511 ? -2.450 -4.860 22.584 1.00 87.81 511 GLY A CA 1
ATOM 4033 C C . GLY A 1 511 ? -3.149 -5.813 21.611 1.00 87.81 511 GLY A C 1
ATOM 4034 O O . GLY A 1 511 ? -2.801 -5.803 20.433 1.00 87.81 511 GLY A O 1
ATOM 4035 N N . ASP A 1 512 ? -4.146 -6.590 22.049 1.00 90.19 512 ASP A N 1
ATOM 4036 C CA . ASP A 1 512 ? -4.861 -7.579 21.218 1.00 90.19 512 ASP A CA 1
ATOM 4037 C C . ASP A 1 512 ? -5.540 -6.969 19.975 1.00 90.19 512 ASP A C 1
ATOM 4039 O O . ASP A 1 512 ? -5.818 -7.663 18.990 1.00 90.19 512 ASP A O 1
ATOM 4043 N N . GLU A 1 513 ? -5.819 -5.663 19.997 1.00 94.44 513 GLU A N 1
ATOM 4044 C CA . GLU A 1 513 ? -6.364 -4.942 18.849 1.00 94.44 513 GLU A CA 1
ATOM 4045 C C . GLU A 1 513 ? -5.321 -4.581 17.783 1.00 94.44 513 GLU A C 1
ATOM 4047 O O . GLU A 1 513 ? -5.708 -4.147 16.697 1.00 94.44 513 GLU A O 1
ATOM 4052 N N . LEU A 1 514 ? -4.024 -4.754 18.037 1.00 95.69 514 LEU A N 1
ATOM 4053 C CA . LEU A 1 514 ? -2.983 -4.473 17.052 1.00 95.69 514 LEU A CA 1
ATOM 4054 C C . LEU A 1 514 ? -2.892 -5.583 16.005 1.00 95.69 514 LEU A C 1
ATOM 4056 O O . LEU A 1 514 ? -2.961 -6.781 16.288 1.00 95.69 514 LEU A O 1
ATOM 4060 N N . LEU A 1 515 ? -2.716 -5.176 14.751 1.00 94.94 515 LEU A N 1
ATOM 4061 C CA . LEU A 1 515 ? -2.470 -6.099 13.657 1.00 94.94 515 LEU A CA 1
ATOM 4062 C C . LEU A 1 515 ? -0.971 -6.278 13.460 1.00 94.94 515 LEU A C 1
ATOM 4064 O O . LEU A 1 515 ? -0.303 -5.431 12.880 1.00 94.94 515 LEU A O 1
ATOM 4068 N N . GLU A 1 516 ? -0.458 -7.430 13.859 1.00 92.12 516 GLU A N 1
ATOM 4069 C CA . GLU A 1 516 ? 0.902 -7.842 13.523 1.00 92.12 516 GLU A CA 1
ATOM 4070 C C . GLU A 1 516 ? 0.906 -8.715 12.267 1.00 92.12 516 GLU A C 1
ATOM 4072 O O . GLU A 1 516 ? 0.187 -9.720 12.200 1.00 92.12 516 GLU A O 1
ATOM 4077 N N . LEU A 1 517 ? 1.737 -8.339 11.292 1.00 86.06 517 LEU A N 1
ATOM 4078 C CA . LEU A 1 517 ? 2.004 -9.105 10.076 1.00 86.06 517 LEU A CA 1
ATOM 4079 C C . LEU A 1 517 ? 3.503 -9.413 9.962 1.00 86.06 517 LEU A C 1
ATOM 4081 O O . LEU A 1 517 ? 4.354 -8.621 10.368 1.00 86.06 517 LEU A O 1
ATOM 4085 N N . GLY A 1 518 ? 3.824 -10.553 9.350 1.00 67.44 518 GLY A N 1
ATOM 4086 C CA . GLY A 1 518 ? 5.202 -11.014 9.172 1.00 67.44 518 GLY A CA 1
ATOM 4087 C C . GLY A 1 518 ? 5.770 -11.757 10.388 1.00 67.44 518 GLY A C 1
ATOM 4088 O O . GLY A 1 518 ? 5.177 -11.817 11.463 1.00 67.44 518 GLY A O 1
ATOM 4089 N N . THR A 1 519 ? 6.938 -12.375 10.212 1.00 58.59 519 THR A N 1
ATOM 4090 C CA . THR A 1 519 ? 7.581 -13.224 11.228 1.00 58.59 519 THR A CA 1
ATOM 4091 C C . THR A 1 519 ? 8.366 -12.389 12.247 1.00 58.59 519 THR A C 1
ATOM 4093 O O . THR A 1 519 ? 9.590 -12.308 12.168 1.00 58.59 519 THR A O 1
ATOM 4096 N N . GLY A 1 520 ? 7.679 -11.733 13.185 1.00 55.03 520 GLY A N 1
ATOM 4097 C CA . GLY A 1 520 ? 8.278 -11.129 14.389 1.00 55.03 520 GLY A CA 1
ATOM 4098 C C . GLY A 1 520 ? 9.062 -9.815 14.221 1.00 55.03 520 GLY A C 1
ATOM 4099 O O . GLY A 1 520 ? 9.464 -9.239 15.224 1.00 55.03 520 GLY A O 1
ATOM 4100 N N . THR A 1 521 ? 9.276 -9.304 13.000 1.00 57.34 521 THR A N 1
ATOM 4101 C CA . THR A 1 521 ? 9.933 -7.990 12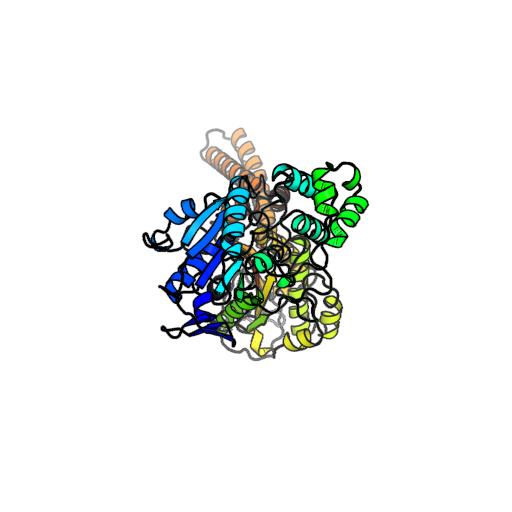.755 1.00 57.34 521 THR A CA 1
ATOM 4102 C C . THR A 1 521 ? 9.004 -6.897 12.229 1.00 57.34 521 THR A C 1
ATOM 4104 O O . THR A 1 521 ? 9.451 -5.765 11.985 1.00 57.34 521 THR A O 1
ATOM 4107 N N . GLY A 1 522 ? 7.727 -7.233 12.026 1.00 62.78 522 GLY A N 1
ATOM 4108 C CA . GLY A 1 522 ? 6.728 -6.319 11.478 1.00 62.78 522 GLY A CA 1
ATOM 4109 C C . GLY A 1 522 ? 6.966 -5.951 10.012 1.00 62.78 522 GLY A C 1
ATOM 4110 O O . GLY A 1 522 ? 6.469 -4.932 9.563 1.00 62.78 522 GLY A O 1
ATOM 4111 N N . TYR A 1 523 ? 7.771 -6.706 9.256 1.00 72.31 523 TYR A N 1
ATOM 4112 C CA . TYR A 1 523 ? 7.933 -6.493 7.815 1.00 72.31 523 TYR A CA 1
ATOM 4113 C C . TYR A 1 523 ? 7.500 -7.725 7.032 1.00 72.31 523 TYR A C 1
ATOM 4115 O O . TYR A 1 523 ? 7.914 -8.848 7.317 1.00 72.31 523 TYR A O 1
ATOM 4123 N N . THR A 1 524 ? 6.712 -7.488 5.992 1.00 77.19 524 THR A N 1
ATOM 4124 C CA . THR A 1 524 ? 6.260 -8.508 5.033 1.00 77.19 524 THR A CA 1
ATOM 4125 C C . THR A 1 524 ? 7.104 -8.515 3.754 1.00 77.19 524 THR A C 1
ATOM 4127 O O . THR A 1 524 ? 7.028 -9.464 2.978 1.00 77.19 524 THR A O 1
ATOM 4130 N N . TYR A 1 525 ? 7.895 -7.453 3.528 1.00 75.19 525 TYR A N 1
ATOM 4131 C CA . TYR A 1 525 ? 8.681 -7.213 2.308 1.00 75.19 525 TYR A CA 1
ATOM 4132 C C . TYR A 1 525 ? 7.846 -7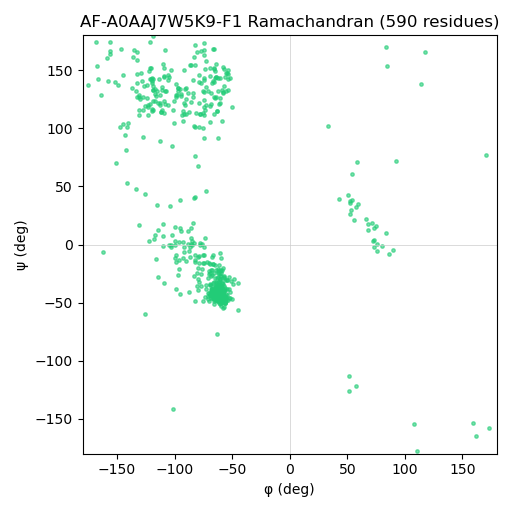.276 1.020 1.00 75.19 525 TYR A C 1
ATOM 4134 O O . TYR A 1 525 ? 8.341 -7.627 -0.051 1.00 75.19 525 TYR A O 1
ATOM 4142 N N . THR A 1 526 ? 6.569 -6.919 1.134 1.00 85.31 526 THR A N 1
ATOM 4143 C CA . THR A 1 526 ? 5.692 -6.584 0.019 1.00 85.31 526 THR A CA 1
ATOM 4144 C C . THR A 1 526 ? 4.974 -5.293 0.362 1.00 85.31 526 THR A C 1
ATOM 4146 O O . THR A 1 526 ? 4.575 -5.099 1.502 1.00 85.31 526 THR A O 1
ATOM 4149 N N . ASN A 1 527 ? 4.821 -4.392 -0.597 1.00 87.12 527 ASN A N 1
ATOM 4150 C CA . ASN A 1 527 ? 4.051 -3.179 -0.395 1.00 87.12 527 ASN A CA 1
ATOM 4151 C C . ASN A 1 527 ? 3.256 -2.910 -1.660 1.00 87.12 527 ASN A C 1
ATOM 4153 O O . ASN A 1 527 ? 3.813 -2.477 -2.666 1.00 87.12 527 ASN A O 1
ATOM 4157 N N . VAL A 1 528 ? 1.963 -3.197 -1.590 1.00 88.56 528 VAL A N 1
ATOM 4158 C CA . VAL A 1 528 ? 0.992 -2.821 -2.615 1.00 88.56 528 VAL A CA 1
ATOM 4159 C C . VAL A 1 528 ? -0.018 -1.812 -2.070 1.00 88.56 528 VAL A C 1
ATOM 4161 O O . VAL A 1 528 ? -1.015 -1.569 -2.720 1.00 88.56 528 VAL A O 1
ATOM 4164 N N . GLY A 1 529 ? 0.213 -1.208 -0.899 1.00 90.50 529 GLY A N 1
ATOM 4165 C CA . GLY A 1 529 ? -0.745 -0.315 -0.233 1.00 90.50 529 GLY A CA 1
ATOM 4166 C C . GLY A 1 529 ? -1.381 -0.939 1.010 1.00 90.50 529 GLY A C 1
ATOM 4167 O O . GLY A 1 529 ? -0.789 -1.812 1.649 1.00 90.50 529 GLY A O 1
ATOM 4168 N N . ASP A 1 530 ? -2.575 -0.480 1.359 1.00 94.44 530 ASP A N 1
ATOM 4169 C CA . ASP A 1 530 ? -3.313 -0.864 2.560 1.00 94.44 530 ASP A CA 1
ATOM 4170 C C . ASP A 1 530 ? -4.535 -1.723 2.215 1.00 94.44 530 ASP A C 1
ATOM 4172 O O . ASP A 1 530 ? -5.191 -1.536 1.185 1.00 94.44 530 ASP A O 1
ATOM 4176 N N . LEU A 1 531 ? -4.843 -2.679 3.091 1.00 96.94 531 LEU A N 1
ATOM 4177 C CA . LEU A 1 531 ? -5.985 -3.583 2.980 1.00 96.94 531 LEU A CA 1
ATOM 4178 C C . LEU A 1 531 ? -6.929 -3.357 4.152 1.00 96.94 531 LEU A C 1
ATOM 4180 O O . LEU A 1 531 ? -6.527 -3.398 5.317 1.00 96.94 531 LEU A O 1
ATOM 4184 N N . HIS A 1 532 ? -8.211 -3.177 3.847 1.00 97.75 532 HIS A N 1
ATOM 4185 C CA . HIS A 1 532 ? -9.242 -2.943 4.847 1.00 97.75 532 HIS A CA 1
ATOM 4186 C C . HIS A 1 532 ? -10.349 -3.990 4.721 1.00 97.75 532 HIS A C 1
ATOM 4188 O O . HIS A 1 532 ? -10.817 -4.319 3.629 1.00 97.75 532 HIS A O 1
ATOM 4194 N N . ILE A 1 533 ? -10.810 -4.498 5.859 1.00 97.69 533 ILE A N 1
ATOM 4195 C CA . ILE A 1 533 ? -11.942 -5.418 5.938 1.00 97.69 533 ILE A CA 1
ATOM 4196 C C . ILE A 1 533 ? -12.926 -4.933 6.997 1.00 97.69 533 ILE A C 1
ATOM 4198 O O . ILE A 1 533 ? -12.555 -4.745 8.153 1.00 97.69 533 ILE A O 1
ATOM 4202 N N . ILE A 1 534 ? -14.197 -4.789 6.619 1.00 97.00 534 ILE A N 1
ATOM 4203 C CA . ILE A 1 534 ? -15.300 -4.609 7.570 1.00 97.00 534 ILE A CA 1
ATOM 4204 C C . ILE A 1 534 ? -16.077 -5.914 7.641 1.00 97.00 534 ILE A C 1
ATOM 4206 O O . ILE A 1 534 ? -16.622 -6.377 6.641 1.00 97.00 534 ILE A O 1
ATOM 4210 N N . ARG A 1 535 ? -16.144 -6.515 8.827 1.00 93.81 535 ARG A N 1
ATOM 4211 C CA . ARG A 1 535 ? -16.955 -7.704 9.083 1.00 93.81 535 ARG A CA 1
ATOM 4212 C C . ARG A 1 535 ? -18.265 -7.291 9.736 1.00 93.81 535 ARG A C 1
ATOM 4214 O O . ARG A 1 535 ? -18.247 -6.626 10.766 1.00 93.81 535 ARG A O 1
ATOM 4221 N N . ILE A 1 536 ? -19.378 -7.727 9.160 1.00 91.19 536 ILE A N 1
ATOM 4222 C CA . ILE A 1 536 ? -20.737 -7.497 9.649 1.00 91.19 536 ILE A CA 1
ATOM 4223 C C . ILE A 1 536 ? -21.346 -8.853 9.991 1.00 91.19 536 ILE A C 1
ATOM 4225 O O . ILE A 1 536 ? -21.425 -9.741 9.143 1.00 91.19 536 ILE A O 1
ATOM 4229 N N . VAL A 1 537 ? -21.789 -9.015 11.234 1.00 86.50 537 VAL A N 1
ATOM 4230 C CA . VAL A 1 537 ? -22.459 -10.231 11.705 1.00 86.50 537 VAL A CA 1
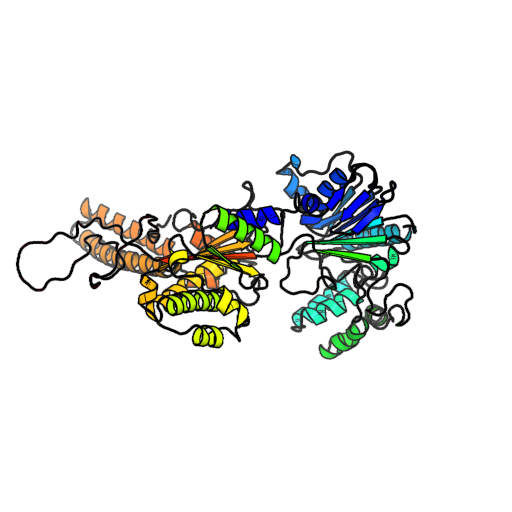ATOM 42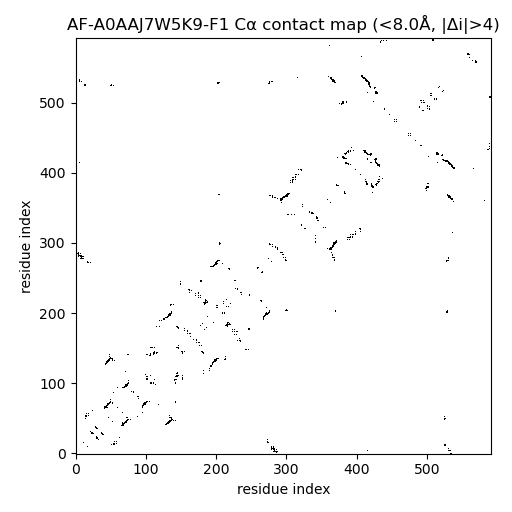31 C C . VAL A 1 537 ? -23.728 -9.831 12.436 1.00 86.50 537 VAL A C 1
ATOM 4233 O O . VAL A 1 537 ? -23.687 -8.983 13.327 1.00 86.50 537 VAL A O 1
ATOM 4236 N N . ARG A 1 538 ? -24.864 -10.432 12.073 1.00 81.12 538 ARG A N 1
ATOM 4237 C CA . ARG A 1 538 ? -26.102 -10.242 12.833 1.00 81.12 538 ARG A CA 1
ATOM 4238 C C . ARG A 1 538 ? -26.016 -11.036 14.130 1.00 81.12 538 ARG A C 1
ATOM 4240 O O . ARG A 1 538 ? -25.691 -12.219 14.112 1.00 81.12 538 ARG A O 1
ATOM 4247 N N . PHE A 1 539 ? -26.336 -10.403 15.249 1.00 68.44 539 PHE A N 1
ATOM 4248 C CA . PHE A 1 539 ? -26.439 -11.092 16.526 1.00 68.44 539 PHE A CA 1
ATOM 4249 C C . PHE A 1 539 ? -27.606 -12.091 16.491 1.00 68.44 539 PHE A C 1
ATOM 4251 O O . PHE A 1 539 ? -28.742 -11.723 16.183 1.00 68.44 539 PHE A O 1
ATOM 4258 N N . GLN A 1 540 ? -27.340 -13.352 16.828 1.00 55.75 540 GLN A N 1
ATOM 4259 C CA . GLN A 1 540 ? -28.363 -14.382 17.014 1.00 55.75 540 GLN A CA 1
ATOM 4260 C C . GLN A 1 540 ? -28.280 -14.910 18.456 1.00 55.75 540 GLN A C 1
ATOM 4262 O O . GLN A 1 540 ? -27.258 -15.462 18.855 1.00 55.75 540 GLN A O 1
ATOM 4267 N N . CYS A 1 541 ? -29.339 -14.718 19.259 1.00 43.81 541 CYS A N 1
ATOM 4268 C CA . CYS A 1 541 ? -29.427 -15.317 20.600 1.00 43.81 541 CYS A CA 1
ATOM 4269 C C . CYS A 1 541 ? -29.727 -16.815 20.487 1.00 43.81 541 CYS A C 1
ATOM 4271 O O . CYS A 1 541 ? -30.757 -17.194 19.917 1.00 43.81 541 CYS A O 1
ATOM 4273 N N . ASN A 1 542 ? -28.859 -17.630 21.093 1.00 43.97 542 ASN A N 1
ATOM 4274 C CA . ASN A 1 542 ? -29.014 -19.077 21.268 1.00 43.97 542 ASN A CA 1
ATOM 4275 C C . ASN A 1 542 ? -29.616 -19.427 22.639 1.00 43.97 542 ASN A C 1
ATOM 4277 O O . ASN A 1 542 ? -29.168 -20.338 23.324 1.00 43.97 542 ASN A O 1
ATOM 4281 N N . CYS A 1 543 ? -30.569 -18.626 23.096 1.00 45.31 543 CYS A N 1
ATOM 4282 C CA . CYS A 1 543 ? -31.340 -18.948 24.279 1.00 45.31 543 CYS A CA 1
ATOM 4283 C C . CYS A 1 543 ? -32.246 -20.150 23.928 1.00 45.31 543 CYS A C 1
ATOM 4285 O O . CYS A 1 543 ? -33.204 -19.987 23.170 1.00 45.31 543 CYS A O 1
ATOM 4287 N N . ASP A 1 544 ? -31.903 -21.347 24.429 1.00 39.19 544 ASP A N 1
ATOM 4288 C CA . ASP A 1 544 ? -32.570 -22.643 24.179 1.00 39.19 544 ASP A CA 1
ATOM 4289 C C . ASP A 1 544 ? -33.933 -22.753 24.897 1.00 39.19 544 ASP A C 1
ATOM 4291 O O . ASP A 1 544 ? -34.242 -23.732 25.568 1.00 39.19 544 ASP A O 1
ATOM 4295 N N . GLY A 1 545 ? -34.761 -21.711 24.813 1.00 43.44 545 GLY A N 1
ATOM 4296 C CA . GLY A 1 545 ? -36.093 -21.709 25.420 1.00 43.44 545 GLY A CA 1
ATOM 4297 C C . GLY A 1 545 ? -36.119 -21.583 26.948 1.00 43.44 545 GLY A C 1
ATOM 4298 O O . GLY A 1 545 ? -37.200 -21.566 27.518 1.00 43.44 545 GLY A O 1
ATOM 4299 N N . SER A 1 546 ? -34.985 -21.402 27.634 1.00 37.81 546 SER A N 1
ATOM 4300 C CA . SER A 1 546 ? -34.966 -21.077 29.070 1.00 37.81 546 SER A CA 1
ATOM 4301 C C . SER A 1 546 ? -35.165 -19.575 29.344 1.00 37.81 546 SER A C 1
ATOM 4303 O O . SER A 1 546 ? -34.496 -18.998 30.203 1.00 37.81 546 SER A O 1
ATOM 4305 N N . CYS A 1 547 ? -36.056 -18.918 28.599 1.00 38.75 547 CYS A N 1
ATOM 4306 C CA . CYS A 1 547 ? -36.707 -17.707 29.093 1.00 38.75 547 CYS A CA 1
ATOM 4307 C C . CYS A 1 547 ? -37.741 -18.208 30.103 1.00 38.75 547 CYS A C 1
ATOM 4309 O O . CYS A 1 547 ? -38.748 -18.792 29.723 1.00 38.75 547 CYS A O 1
ATOM 4311 N N . VAL A 1 548 ? -37.410 -18.130 31.392 1.00 32.88 548 VAL A N 1
ATOM 4312 C CA . VAL A 1 548 ? -38.225 -18.720 32.458 1.00 32.88 548 VAL A CA 1
ATOM 4313 C C . VAL A 1 548 ? -39.589 -18.029 32.486 1.00 32.88 548 VAL A C 1
ATOM 4315 O O . VAL A 1 548 ? -39.671 -16.853 32.836 1.00 32.88 548 VAL A O 1
ATOM 4318 N N . GLU A 1 549 ? -40.655 -18.771 32.176 1.00 34.88 549 GLU A N 1
ATOM 4319 C CA . GLU A 1 549 ? -42.020 -18.417 32.565 1.00 34.88 549 GLU A CA 1
ATOM 4320 C C . GLU A 1 549 ? -42.086 -18.408 34.098 1.00 34.88 549 GLU A C 1
ATOM 4322 O O . GLU A 1 549 ? -42.327 -19.431 34.743 1.00 34.88 549 GLU A O 1
ATOM 4327 N N . GLN A 1 550 ? -41.844 -17.258 34.728 1.00 29.72 550 GLN A N 1
ATOM 4328 C CA . GLN A 1 550 ? -42.279 -17.081 36.109 1.00 29.72 550 GLN A CA 1
ATOM 4329 C C . GLN A 1 550 ? -43.795 -16.880 36.109 1.00 29.72 550 GLN A C 1
ATOM 4331 O O . GLN A 1 550 ? -44.294 -15.774 35.952 1.00 29.72 550 GLN A O 1
ATOM 4336 N N . GLY A 1 551 ? -44.499 -18.006 36.239 1.00 32.31 551 GLY A N 1
ATOM 4337 C CA . GLY A 1 551 ? -45.819 -18.168 36.847 1.00 32.31 551 GLY A CA 1
ATOM 4338 C C . GLY A 1 551 ? -46.825 -17.021 36.715 1.00 32.31 551 GLY A C 1
ATOM 4339 O O . GLY A 1 551 ? -46.844 -16.105 37.527 1.00 32.31 551 GLY A O 1
ATOM 4340 N N . GLY A 1 552 ? -47.770 -17.194 35.788 1.00 32.78 552 GLY A N 1
ATOM 4341 C CA . GLY A 1 552 ? -49.188 -16.907 36.017 1.00 32.78 552 GLY A CA 1
ATOM 4342 C C . GLY A 1 552 ? -49.577 -15.486 36.425 1.00 32.78 552 GLY A C 1
ATOM 4343 O O . GLY A 1 552 ? -50.069 -15.293 37.528 1.00 32.78 552 GLY A O 1
ATOM 4344 N N . LEU A 1 553 ? -49.485 -14.531 35.497 1.00 30.91 553 LEU A N 1
ATOM 4345 C CA . LEU A 1 553 ? -50.464 -13.449 35.314 1.00 30.91 553 LEU A CA 1
ATOM 4346 C C . LEU A 1 553 ? -50.235 -12.810 33.937 1.00 30.91 553 LEU A C 1
ATOM 4348 O O . LEU A 1 553 ? -49.114 -12.473 33.565 1.00 30.91 553 LEU A O 1
ATOM 4352 N N . GLN A 1 554 ? -51.312 -12.699 33.156 1.00 35.97 554 GLN A N 1
ATOM 4353 C CA . GLN A 1 554 ? -51.313 -12.127 31.809 1.00 35.97 554 GLN A CA 1
ATOM 4354 C C . GLN A 1 554 ? -50.698 -10.714 31.814 1.00 35.97 554 GLN A C 1
ATOM 4356 O O . GLN A 1 554 ? -51.095 -9.877 32.623 1.00 35.97 554 GLN A O 1
ATOM 4361 N N . ASN A 1 555 ? -49.787 -10.467 30.863 1.00 38.59 555 ASN A N 1
ATOM 4362 C CA . ASN A 1 555 ? -48.978 -9.256 30.624 1.00 38.59 555 ASN A CA 1
ATOM 4363 C C . ASN A 1 555 ? -47.596 -9.220 31.299 1.00 38.59 555 ASN A C 1
ATOM 4365 O O . ASN A 1 555 ? -47.357 -8.37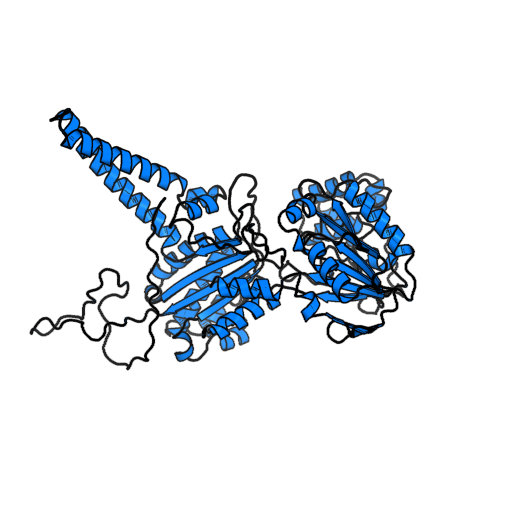5 32.158 1.00 38.59 555 ASN A O 1
ATOM 4369 N N . GLN A 1 556 ? -46.633 -10.019 30.826 1.00 31.75 556 GLN A N 1
ATOM 4370 C CA . GLN A 1 556 ? -45.211 -9.693 30.990 1.00 31.75 556 GLN A CA 1
ATOM 4371 C C . GLN A 1 556 ? -44.359 -10.231 29.833 1.00 31.75 556 GLN A C 1
ATOM 4373 O O . GLN A 1 556 ? -44.578 -11.317 29.316 1.00 31.75 556 GLN A O 1
ATOM 4378 N N . THR A 1 557 ? -43.443 -9.378 29.382 1.00 39.03 557 THR A N 1
ATOM 4379 C CA . THR A 1 557 ? -42.537 -9.544 28.240 1.00 39.03 557 THR A CA 1
ATOM 4380 C C . THR A 1 557 ? -41.350 -10.436 28.590 1.00 39.03 557 THR A C 1
ATOM 4382 O O . THR A 1 557 ? -40.777 -10.241 29.658 1.00 39.03 557 THR A O 1
ATOM 4385 N N . ASP A 1 558 ? -40.931 -11.316 27.677 1.00 36.88 558 ASP A N 1
ATOM 4386 C CA . ASP A 1 558 ? -39.743 -12.169 27.830 1.00 36.88 558 ASP A CA 1
ATOM 4387 C C . ASP A 1 558 ? -38.464 -11.341 28.045 1.00 36.88 558 ASP A C 1
ATOM 4389 O O . ASP A 1 558 ? -37.933 -10.714 27.124 1.00 36.88 558 ASP A O 1
ATOM 4393 N N . ILE A 1 559 ? -37.945 -11.335 29.275 1.00 39.72 559 ILE A N 1
ATOM 4394 C CA . ILE A 1 559 ? -36.682 -10.676 29.619 1.00 39.72 559 ILE A CA 1
ATOM 4395 C C . ILE A 1 559 ? -35.540 -11.683 29.467 1.00 39.72 559 ILE A C 1
ATOM 4397 O O . ILE A 1 559 ? -35.497 -12.715 30.134 1.00 39.72 559 ILE A O 1
ATOM 4401 N N . CYS A 1 560 ? -34.588 -11.364 28.588 1.00 41.31 560 CYS A N 1
ATOM 4402 C CA . CYS A 1 560 ? -33.307 -12.059 28.512 1.00 41.31 560 CYS A CA 1
ATOM 4403 C C . CYS A 1 560 ? -32.561 -11.881 29.847 1.00 41.31 560 CYS A C 1
ATOM 4405 O O . CYS A 1 560 ? -32.284 -10.752 30.245 1.00 41.31 560 CYS A O 1
ATOM 4407 N N . THR A 1 561 ? -32.232 -12.975 30.538 1.00 38.25 561 THR A N 1
ATOM 4408 C CA . THR A 1 561 ? -31.526 -12.958 31.837 1.00 38.25 561 THR A CA 1
ATOM 4409 C C . THR A 1 561 ? -30.020 -12.701 31.713 1.00 38.25 561 THR A C 1
ATOM 4411 O O . THR A 1 561 ? -29.306 -12.677 32.714 1.00 38.25 561 THR A O 1
ATOM 4414 N N . ASP A 1 562 ? -29.513 -12.532 30.490 1.00 41.88 562 ASP A N 1
ATOM 4415 C CA . ASP A 1 562 ? -28.126 -12.162 30.229 1.00 41.88 562 ASP A CA 1
ATOM 4416 C C . ASP A 1 562 ? -27.977 -10.636 30.341 1.00 41.88 562 ASP A C 1
ATOM 4418 O O . ASP A 1 562 ? -28.327 -9.890 29.423 1.00 41.88 562 ASP A O 1
ATOM 4422 N N . ASN A 1 563 ? -27.434 -10.178 31.475 1.00 40.94 563 ASN A N 1
ATOM 4423 C CA . ASN A 1 563 ? -27.156 -8.763 31.756 1.00 40.94 563 ASN A CA 1
ATOM 4424 C C . ASN A 1 563 ? -26.158 -8.121 30.763 1.00 40.94 563 ASN A C 1
ATOM 4426 O O . ASN A 1 563 ? -25.954 -6.906 30.804 1.00 40.94 563 ASN A O 1
ATOM 4430 N N . GLU A 1 564 ? -25.533 -8.904 29.872 1.00 39.56 564 GLU A N 1
ATOM 4431 C CA . GLU A 1 564 ? -24.643 -8.438 28.802 1.00 39.56 564 GLU A CA 1
ATOM 4432 C C . GLU A 1 564 ? -25.295 -8.479 27.402 1.00 39.56 564 GLU A C 1
ATOM 4434 O O . GLU A 1 564 ? -24.681 -8.067 26.409 1.00 39.56 564 GLU A O 1
ATOM 4439 N N . CYS A 1 565 ? -26.553 -8.924 27.292 1.00 40.56 565 CYS A N 1
ATOM 4440 C CA . CYS A 1 565 ? -27.297 -8.946 26.036 1.00 40.56 565 CYS A CA 1
ATOM 4441 C C . CYS A 1 565 ? -27.723 -7.529 25.624 1.00 40.56 565 CYS A C 1
ATOM 4443 O O . CYS A 1 565 ? -28.521 -6.869 26.281 1.00 40.56 565 CYS A O 1
ATOM 4445 N N . SER A 1 566 ? -27.205 -7.052 24.490 1.00 40.47 566 SER A N 1
ATOM 4446 C CA . SER A 1 566 ? -27.524 -5.710 23.968 1.00 40.47 566 SER A CA 1
ATOM 4447 C C . SER A 1 566 ? -28.833 -5.621 23.167 1.00 40.47 566 SER A C 1
ATOM 4449 O O . SER A 1 566 ? -29.178 -4.543 22.681 1.00 40.47 566 SER A O 1
ATOM 4451 N N . VAL A 1 567 ? -29.569 -6.732 23.036 1.00 40.53 567 VAL A N 1
ATOM 4452 C CA . VAL A 1 567 ? -30.880 -6.788 22.376 1.00 40.53 567 VAL A CA 1
ATOM 4453 C C . VAL A 1 567 ? -31.960 -6.570 23.436 1.00 40.53 567 VAL A C 1
ATOM 4455 O O . VAL A 1 567 ? -32.149 -7.392 24.325 1.00 40.53 567 VAL A O 1
ATOM 4458 N N . ASN A 1 568 ? -32.649 -5.434 23.354 1.00 38.53 568 ASN A N 1
ATOM 4459 C CA . ASN A 1 568 ? -33.750 -5.055 24.246 1.00 38.53 568 ASN A CA 1
ATOM 4460 C C . ASN A 1 568 ? -34.847 -6.163 24.299 1.00 38.53 568 ASN A C 1
ATOM 4462 O O . ASN A 1 568 ? -35.114 -6.788 23.269 1.00 38.53 568 ASN A O 1
ATOM 4466 N N . PRO A 1 569 ? -35.535 -6.384 25.439 1.00 39.78 569 PRO A N 1
ATOM 4467 C CA . PRO A 1 569 ? -36.288 -7.609 25.757 1.00 39.78 569 PRO A CA 1
ATOM 4468 C C . PRO A 1 569 ? -37.709 -7.681 25.157 1.00 39.78 569 PRO A C 1
ATOM 4470 O O . PRO A 1 569 ? -38.661 -8.059 25.829 1.00 39.78 569 PRO A O 1
ATOM 4473 N N . ARG A 1 570 ? -37.921 -7.255 23.907 1.00 35.97 570 ARG A N 1
ATOM 4474 C CA . ARG A 1 570 ? -39.258 -7.306 23.281 1.00 35.97 570 ARG A CA 1
ATOM 4475 C C . ARG A 1 570 ? -39.161 -7.658 21.800 1.00 35.97 570 ARG A C 1
ATOM 4477 O O . ARG A 1 570 ? -38.991 -6.771 20.967 1.00 35.97 570 ARG A O 1
ATOM 4484 N N . ARG A 1 571 ? -39.289 -8.944 21.464 1.00 35.97 571 ARG A N 1
ATOM 4485 C CA . ARG A 1 571 ? -39.550 -9.404 20.089 1.00 35.97 571 ARG A CA 1
ATOM 4486 C C . ARG A 1 571 ? -40.878 -10.168 20.029 1.00 35.97 571 ARG A C 1
ATOM 4488 O O . ARG A 1 571 ? -41.105 -10.994 20.903 1.00 35.97 571 ARG A O 1
ATOM 4495 N N . PRO A 1 572 ? -41.726 -9.929 19.013 1.00 32.69 572 PRO A N 1
ATOM 4496 C CA . PRO A 1 572 ? -42.866 -10.789 18.715 1.00 32.69 572 PRO A CA 1
ATOM 4497 C C . PRO A 1 572 ? -42.403 -12.163 18.214 1.00 32.69 572 PRO A C 1
ATOM 4499 O O . PRO A 1 572 ? -41.451 -12.265 17.435 1.00 32.69 572 PRO A O 1
ATOM 4502 N N . VAL A 1 573 ? -43.094 -13.196 18.685 1.00 37.19 573 VAL A N 1
ATOM 4503 C CA . VAL A 1 573 ? -42.953 -14.603 18.304 1.00 37.19 573 VAL A CA 1
ATOM 4504 C C . VAL A 1 573 ? -43.600 -14.774 16.937 1.00 37.19 573 VAL A C 1
ATOM 4506 O O . VAL A 1 573 ? -44.791 -14.538 16.854 1.00 37.19 573 VAL A O 1
ATOM 4509 N N . ASP A 1 574 ? -42.833 -15.079 15.887 1.00 33.31 574 ASP A N 1
ATOM 4510 C CA . ASP A 1 574 ? -43.306 -15.800 14.685 1.00 33.31 574 ASP A CA 1
ATOM 4511 C C . ASP A 1 574 ? -42.229 -15.761 13.590 1.00 33.31 574 ASP A C 1
ATOM 4513 O O . ASP A 1 574 ? -42.361 -14.956 12.682 1.00 33.31 574 ASP A O 1
ATOM 4517 N N . GLN A 1 575 ? -41.158 -16.576 13.675 1.00 31.27 575 GLN A N 1
ATOM 4518 C CA . GLN A 1 575 ? -40.419 -17.181 12.532 1.00 31.27 575 GLN A CA 1
ATOM 4519 C C . GLN A 1 575 ? -39.474 -18.306 13.032 1.00 31.27 575 GLN A C 1
ATOM 4521 O O . GLN A 1 575 ? -38.847 -18.145 14.084 1.00 31.27 575 GLN A O 1
ATOM 4526 N N . PRO A 1 576 ? -39.313 -19.426 12.295 1.00 33.03 576 PRO A N 1
ATOM 4527 C CA . PRO A 1 576 ? -38.402 -20.515 12.665 1.00 33.03 576 PRO A CA 1
ATOM 4528 C C . PRO A 1 576 ? -36.922 -20.148 12.425 1.00 33.03 576 PRO A C 1
ATOM 4530 O O . PRO A 1 576 ? -36.587 -19.467 11.455 1.00 33.03 576 PRO A O 1
ATOM 4533 N N . LYS A 1 577 ? -36.023 -20.601 13.315 1.00 39.25 577 LYS A N 1
ATOM 4534 C CA . LYS A 1 577 ? -34.579 -20.283 13.313 1.00 39.25 577 LYS A CA 1
ATOM 4535 C C . LYS A 1 577 ? -33.743 -21.390 12.638 1.00 39.25 577 LYS A C 1
ATOM 4537 O O . LYS A 1 577 ? -33.925 -22.552 12.990 1.00 39.25 577 LYS A O 1
ATOM 4542 N N . PRO A 1 578 ? -32.779 -21.066 11.753 1.00 33.84 578 PRO A N 1
ATOM 4543 C CA . PRO A 1 578 ? -31.753 -22.014 11.321 1.00 33.84 578 PRO A CA 1
ATOM 4544 C C . PRO A 1 578 ? -30.633 -22.158 12.370 1.00 33.84 578 PRO A C 1
ATOM 4546 O O . PRO A 1 578 ? -30.274 -21.205 13.061 1.00 33.84 578 PRO A O 1
ATOM 4549 N N . HIS A 1 579 ? -30.081 -23.368 12.471 1.00 32.34 579 HIS A N 1
ATOM 4550 C CA . HIS A 1 579 ? -29.019 -23.761 13.399 1.00 32.34 579 HIS A CA 1
ATOM 4551 C C . HIS A 1 579 ? -27.624 -23.350 12.891 1.00 32.34 579 HIS A C 1
ATOM 4553 O O . HIS A 1 579 ? -27.168 -23.928 11.910 1.00 32.34 579 HIS A O 1
ATOM 4559 N N . CYS A 1 580 ? -26.932 -22.415 13.562 1.00 30.05 580 CYS A N 1
ATOM 4560 C CA . CYS A 1 580 ? -25.479 -22.477 13.835 1.00 30.05 580 CYS A CA 1
ATOM 4561 C C . CYS A 1 580 ? -25.012 -21.308 14.733 1.00 30.05 580 CYS A C 1
ATOM 4563 O O . CYS A 1 580 ? -25.392 -20.161 14.520 1.00 30.05 580 CYS A O 1
ATOM 4565 N N . CYS A 1 581 ? -24.154 -21.588 15.720 1.00 33.34 581 CYS A N 1
ATOM 4566 C CA . CYS A 1 581 ? -23.643 -20.632 16.711 1.00 33.34 581 CYS A CA 1
ATOM 4567 C C . CYS A 1 581 ? -22.341 -19.932 16.256 1.00 33.34 581 CYS A C 1
ATOM 4569 O O . CYS A 1 581 ? -21.397 -20.600 15.841 1.00 33.34 581 CYS A O 1
ATOM 4571 N N . MET A 1 582 ? -22.248 -18.605 16.433 1.00 31.70 582 MET A N 1
ATOM 4572 C CA . MET A 1 582 ? -20.986 -17.872 16.640 1.00 31.70 582 MET A CA 1
ATOM 4573 C C . MET A 1 582 ? -21.225 -16.709 17.620 1.00 31.70 582 MET A C 1
ATOM 4575 O O . MET A 1 582 ? -21.791 -15.677 17.261 1.00 31.70 582 MET A O 1
ATOM 4579 N N . ARG A 1 583 ? -20.786 -16.862 18.876 1.00 34.38 583 ARG A N 1
ATOM 4580 C CA . ARG A 1 583 ? -20.769 -15.780 19.873 1.00 34.38 583 ARG A CA 1
ATOM 4581 C C . ARG A 1 583 ? -19.622 -14.824 19.526 1.00 34.38 583 ARG A C 1
ATOM 4583 O O . ARG A 1 583 ? -18.460 -15.188 19.660 1.00 34.38 583 ARG A O 1
ATOM 4590 N N . ILE A 1 584 ? -19.937 -13.604 19.095 1.00 44.06 584 ILE A N 1
ATOM 4591 C CA . ILE A 1 584 ? -18.971 -12.499 19.049 1.00 44.06 584 ILE A CA 1
ATOM 4592 C C . ILE A 1 584 ? -19.431 -11.470 20.082 1.00 44.06 584 ILE A C 1
ATOM 4594 O O . ILE A 1 584 ? -20.257 -10.607 19.795 1.00 44.06 584 ILE A O 1
ATOM 4598 N N . THR A 1 585 ? -18.976 -11.610 21.326 1.00 42.88 585 THR A N 1
ATOM 4599 C CA . THR A 1 585 ? -19.241 -10.620 22.381 1.00 42.88 585 THR A CA 1
ATOM 4600 C C . THR A 1 585 ? -18.475 -9.330 22.088 1.00 42.88 585 THR A C 1
ATOM 4602 O O . THR A 1 585 ? -17.361 -9.372 21.565 1.00 42.88 585 THR A O 1
ATOM 4605 N N . LYS A 1 586 ? -19.053 -8.168 22.427 1.00 48.62 586 LYS A N 1
ATOM 4606 C CA . LYS A 1 586 ? -18.328 -6.887 22.363 1.00 48.62 586 LYS A CA 1
ATOM 4607 C C . LYS A 1 586 ? -17.120 -6.970 23.314 1.00 48.62 586 LYS A C 1
ATOM 4609 O O . LYS A 1 586 ? -17.340 -7.288 24.484 1.00 48.62 586 LYS A O 1
ATOM 4614 N N . PRO A 1 587 ? -15.880 -6.700 22.864 1.00 49.12 587 PRO A N 1
ATOM 4615 C CA . PRO A 1 587 ? -14.722 -6.712 23.754 1.00 49.12 587 PRO A CA 1
ATOM 4616 C C . PRO A 1 587 ? -14.917 -5.701 24.891 1.00 49.12 587 PRO A C 1
ATOM 4618 O O . PRO A 1 587 ? -15.335 -4.560 24.649 1.00 49.12 587 PRO A O 1
ATOM 4621 N N . LYS A 1 588 ? -14.648 -6.122 26.133 1.00 54.81 588 LYS A N 1
ATOM 4622 C CA . LYS A 1 588 ? -14.555 -5.220 27.291 1.00 54.81 588 LYS A CA 1
ATOM 4623 C C . LYS A 1 588 ? -13.147 -4.639 27.323 1.00 54.81 588 LYS A C 1
ATOM 4625 O O . LYS A 1 588 ? -12.203 -5.415 27.287 1.00 54.81 588 LYS A O 1
ATOM 4630 N N . ILE A 1 589 ? -13.029 -3.317 27.446 1.00 57.66 589 ILE A N 1
ATOM 4631 C CA . ILE A 1 589 ? -11.727 -2.646 27.522 1.00 57.66 589 ILE A CA 1
ATOM 4632 C C . ILE A 1 589 ? -11.101 -2.884 28.894 1.00 57.66 589 ILE A C 1
ATOM 4634 O O . ILE A 1 589 ? -11.653 -2.468 29.915 1.00 57.66 589 ILE A O 1
ATOM 4638 N N . LYS A 1 590 ? -9.943 -3.537 28.897 1.00 65.62 590 LYS A N 1
ATOM 4639 C CA . LYS A 1 590 ? -9.008 -3.645 30.020 1.00 65.62 590 LYS A CA 1
ATOM 4640 C C . LYS A 1 590 ? -7.833 -2.703 29.776 1.00 65.62 590 LYS A C 1
ATOM 4642 O O . LYS A 1 590 ? -7.497 -2.454 28.626 1.00 65.62 590 LYS A O 1
ATOM 4647 N N . ILE A 1 591 ? -7.225 -2.179 30.836 1.00 62.56 591 ILE A N 1
ATOM 4648 C CA . ILE A 1 591 ? -6.083 -1.256 30.748 1.00 62.56 591 ILE A CA 1
ATOM 4649 C C . ILE A 1 591 ? -4.889 -1.890 31.450 1.00 62.56 591 ILE A C 1
ATOM 4651 O O . ILE A 1 591 ? -5.071 -2.531 32.487 1.00 62.56 591 ILE A O 1
ATOM 4655 N N . ARG A 1 592 ? -3.697 -1.693 30.885 1.00 58.03 592 ARG A N 1
ATOM 4656 C CA . ARG A 1 592 ? -2.430 -2.211 31.411 1.00 58.03 592 ARG A CA 1
ATOM 4657 C C . ARG A 1 592 ? -1.772 -1.310 32.470 1.00 58.03 592 ARG A C 1
ATOM 4659 O O . ARG A 1 592 ? -1.877 -0.060 32.429 1.00 58.03 592 ARG A O 1
#

Organism: Cephus cinctus (NCBI:txid211228)

Nearest PDB structures (foldseek):
  2b8n-assembly2_B  TM=8.661E-01  e=6.540E-27  Thermotoga maritima MSB8
  1x3l-assembly1_A  TM=8.006E-01  e=3.512E-26  Pyrococcus horikoshii OT3
  8qb9-assembly1_A  TM=3.688E-01  e=7.352E+00  Saccharomyces cerevisiae

Sequence (592 aa):
MKTIIEAGVEKVNASTVLLNKIKFDGKSTLTVQDTKYKLQYNVHMIGWGKEAIMLGGAFEKLIGKHLKKGWLIVPRKTIFNMWNYPSWLPKLDTRITYAEVGTDGKPDEKSVEIGRKIVEYCRGLMKNDILFVILSGGTDDLLCCPPKTISVKDKLDVLATLKASNATCKDINVVRNKLSILRGGYLARFAYPAKVITLIMSDTPGDTITEFAGGPTTNDTRHYLAPSILRRYKIYDKLSNNVKEVLEKKAPDIMDPLLYENKEFNFVDIYEIANIPEAIEGMSEAAFKLGLVSIKLNPSVSGSVREISREYAKMASLLILAVEGKITKLEMYESMKESNVMYLTEKKVHEIFPSKEKWGLGLCLLMGGRPDVEDYENGDGGPNQELALYFSFDWYLRTKQYPILNEYVVWILAGSTSGRDGNSQVAGAYGYSSLGPGVYKRFKEVSRAYEEAKVKSKNLEKLQPDSVETKEAVKICTDLKIEMDKLSVIMPDRVLMKHNVNSMYLNINDGDELLELGTGTGYTYTNVGDLHIIRIVRFQCNCDGSCVEQGGLQNQTDICTDNECSVNPRRPVDQPKPHCCMRITKPKIKIR

Mean predicted aligned error: 9.52 Å

InterPro domains:
  IPR007835 MOFRL domain [PF05161] (364-432)
  IPR025286 MOFRL-associated domain [PF13660] (2-248)
  IPR037035 Glycerate kinase-like, C-terminal domain superfamily [G3DSA:3.40.1480.10] (265-482)
  IPR038614 Glycerate kinase, N-terminal domain superfamily [G3DSA:3.40.50.10180] (14-264)
  IPR039760 MOFRL domain-containing protein [PTHR12227] (2-433)

Radius of gyration: 29.27 Å; Cα contacts (8 Å, |Δi|>4): 1081; chains: 1; bounding box: 79×58×98 Å

Secondary structure (DSSP, 8-state):
-HHHHHHHHHHT-HHHHHHHHEEE-SSSEEEETTEEEE-SS-EEEEEESTTHHHHHHHHHHHHGGGEEEEEEEEETTHHHHHTT-GGGSPPTT-SEEEEEE-BTTB--HHHHHHHHHHHHHHHT--TT-EEEEEE-TT-TTTS----TTS-HHHHHHHHHHHHHTT--HHHHHHHHHHT-SSTTTHHHHHHTTSEEEEEEE--STT--GGGGGG-TTS--TTGGGHHHHHHHTT-GGGS-HHHHHHHHPPPSPTT-TTB-TTS-BTTEEEEEEE-HHHHHHHHHHHHHHTT-EEEE--S-B-S-HHHHHHHHHHHHHHHHHHHTTSS-HHHHHHHHTT-TTT---HHHHHHH---GGGGTT-EEEEEEE-------TTSS--HHHHHHHHHHHHHHHHHHH-GGGGGEEEEEEEEETTS--TTSSS-EEEEETTHHHHHHHHHHHHHHHHHHHHHHHHHHHHH-TTSHHHHHHHHHHHHHHHHHHHHHHS-HHHHHHTT-HHHHHHTBGGGTTEE--SSSSS--S--S-EEEEEEEEE------S-----S--S--------TT--S-S------PPP------PPPPPPB-